Protein AF-A0A9E0LQ98-F1 (afdb_monomer_lite)

pLDDT: mean 75.53, std 15.07, range [23.45, 95.88]

Radius of gyration: 31.14 Å; chains: 1; bounding box: 100×85×80 Å

Structure (mmCIF, N/CA/C/O backbone):
data_AF-A0A9E0LQ98-F1
#
_entry.id   AF-A0A9E0LQ98-F1
#
loop_
_atom_site.group_PDB
_atom_site.id
_atom_site.type_symbol
_atom_site.label_atom_id
_atom_site.label_alt_id
_atom_site.label_comp_id
_atom_site.label_asym_id
_atom_site.label_entity_id
_atom_site.label_seq_id
_atom_site.pdbx_PDB_ins_code
_atom_site.Cartn_x
_atom_site.Cartn_y
_atom_site.Cartn_z
_atom_site.occupancy
_atom_site.B_iso_or_equiv
_atom_site.auth_seq_id
_atom_site.auth_comp_id
_atom_site.auth_asym_id
_atom_site.auth_atom_id
_atom_site.pdbx_PDB_model_num
ATOM 1 N N . MET A 1 1 ? -36.685 -12.899 -16.012 1.00 24.03 1 MET A N 1
ATOM 2 C CA . MET A 1 1 ? -37.282 -11.553 -15.857 1.00 24.03 1 MET A CA 1
ATOM 3 C C . MET A 1 1 ? -36.314 -10.680 -15.069 1.00 24.03 1 MET A C 1
ATOM 5 O O . MET A 1 1 ? -36.224 -10.787 -13.855 1.00 24.03 1 MET A O 1
ATOM 9 N N . LEU A 1 2 ? -35.511 -9.906 -15.798 1.00 27.64 2 LEU A N 1
ATOM 10 C CA . LEU A 1 2 ? -34.485 -8.997 -15.289 1.00 27.64 2 LEU A CA 1
ATOM 11 C C . LEU A 1 2 ? -35.149 -7.675 -14.888 1.00 27.64 2 LEU A C 1
ATOM 13 O O . LEU A 1 2 ? -35.384 -6.816 -15.737 1.00 27.64 2 LEU A O 1
ATOM 17 N N . VAL A 1 3 ? -35.481 -7.509 -13.608 1.00 24.38 3 VAL A N 1
ATOM 18 C CA . VAL A 1 3 ? -35.922 -6.206 -13.099 1.00 24.38 3 VAL A CA 1
ATOM 19 C C . VAL A 1 3 ? -34.689 -5.366 -12.789 1.00 24.38 3 VAL A C 1
ATOM 21 O O . VAL A 1 3 ? -33.977 -5.591 -11.812 1.00 24.38 3 VAL A O 1
ATOM 24 N N . LYS A 1 4 ? -34.471 -4.381 -13.668 1.00 27.95 4 LYS A N 1
ATOM 25 C CA . LYS A 1 4 ? -33.760 -3.127 -13.411 1.00 27.95 4 LYS A CA 1
ATOM 26 C C . LYS A 1 4 ? -34.051 -2.637 -11.990 1.00 27.95 4 LYS A C 1
ATOM 28 O O . LYS A 1 4 ? -35.134 -2.137 -11.722 1.00 27.95 4 LYS A O 1
ATOM 33 N N . ASN A 1 5 ? -33.060 -2.722 -11.118 1.00 23.45 5 ASN A N 1
ATOM 34 C CA . ASN A 1 5 ? -32.911 -1.827 -9.978 1.00 23.45 5 ASN A CA 1
ATOM 35 C C . ASN A 1 5 ? -31.415 -1.641 -9.737 1.00 23.45 5 ASN A C 1
ATOM 37 O O . ASN A 1 5 ? -30.839 -2.115 -8.763 1.00 23.45 5 ASN A O 1
ATOM 41 N N . SER A 1 6 ? -30.769 -0.945 -10.673 1.00 25.70 6 SER A N 1
ATOM 42 C CA . SER A 1 6 ? -29.449 -0.362 -10.468 1.00 25.70 6 SER A CA 1
ATOM 43 C C . SER A 1 6 ? -29.575 0.793 -9.471 1.00 25.70 6 SER A C 1
ATOM 45 O O . SER A 1 6 ? -29.497 1.966 -9.841 1.00 25.70 6 SER A O 1
ATOM 47 N N . LYS A 1 7 ? -29.796 0.479 -8.190 1.00 28.95 7 LYS A N 1
ATOM 48 C CA . LYS A 1 7 ? -29.374 1.386 -7.126 1.00 28.95 7 LYS A CA 1
ATOM 49 C C . LYS A 1 7 ? -27.855 1.395 -7.198 1.00 28.95 7 LYS A C 1
ATOM 51 O O . LYS A 1 7 ? -27.192 0.467 -6.751 1.00 28.95 7 LYS A O 1
ATOM 56 N N . ILE A 1 8 ? -27.323 2.418 -7.859 1.00 31.64 8 ILE A N 1
ATOM 57 C CA . ILE A 1 8 ? -25.911 2.772 -7.790 1.00 31.64 8 ILE A CA 1
ATOM 58 C C . ILE A 1 8 ? -25.586 2.808 -6.295 1.00 31.64 8 ILE A C 1
ATOM 60 O O . ILE A 1 8 ? -26.204 3.581 -5.561 1.00 31.64 8 ILE A O 1
ATOM 64 N N . TYR A 1 9 ? -24.674 1.950 -5.834 1.00 38.69 9 TYR A N 1
ATOM 65 C CA . TYR A 1 9 ? -24.120 2.018 -4.483 1.00 38.69 9 TYR A CA 1
ATOM 66 C C . TYR A 1 9 ? -23.271 3.293 -4.390 1.00 38.69 9 TYR A C 1
ATOM 68 O O . TYR A 1 9 ? -22.044 3.272 -4.412 1.00 38.69 9 TYR A O 1
ATOM 76 N N . THR A 1 10 ? -23.928 4.449 -4.372 1.00 32.50 10 THR A N 1
ATOM 77 C CA . THR A 1 10 ? -23.286 5.723 -4.098 1.00 32.50 10 THR A CA 1
ATOM 78 C C . THR A 1 10 ? -22.868 5.700 -2.638 1.00 32.50 10 THR A C 1
ATOM 80 O O . THR A 1 10 ? -23.706 5.457 -1.765 1.00 32.50 10 THR A O 1
ATOM 83 N N . MET A 1 11 ? -21.595 5.996 -2.356 1.00 39.56 11 MET A N 1
ATOM 84 C CA . MET A 1 11 ? -21.198 6.475 -1.030 1.00 39.56 11 MET A CA 1
ATOM 85 C C . MET A 1 11 ? -22.257 7.466 -0.537 1.00 39.56 11 MET A C 1
ATOM 87 O O . MET A 1 11 ? -22.672 8.341 -1.299 1.00 39.56 11 MET A O 1
ATOM 91 N N . ASN A 1 12 ? -22.685 7.332 0.724 1.00 56.12 12 ASN A N 1
ATOM 92 C CA . ASN A 1 12 ? -23.585 8.292 1.362 1.00 56.12 12 ASN A CA 1
ATOM 93 C C . ASN A 1 12 ? -23.108 9.715 1.012 1.00 56.12 12 ASN A C 1
ATOM 95 O O . ASN A 1 12 ? -21.929 10.020 1.210 1.00 56.12 12 ASN A O 1
ATOM 99 N N . LEU A 1 13 ? -23.990 10.559 0.462 1.00 48.88 13 LEU A N 1
ATOM 100 C CA . LEU A 1 13 ? -23.692 11.923 -0.001 1.00 48.88 13 LEU A CA 1
ATOM 101 C C . LEU A 1 13 ? -22.849 12.704 1.021 1.00 48.88 13 LEU A C 1
ATOM 103 O O . LEU A 1 13 ? -21.905 13.409 0.670 1.00 48.88 13 LEU A O 1
ATOM 107 N N . LEU A 1 14 ? -23.130 12.496 2.307 1.00 51.84 14 LEU A N 1
ATOM 108 C CA . LEU A 1 14 ? -22.392 13.081 3.425 1.00 51.84 14 LEU A CA 1
ATOM 109 C C . LEU A 1 14 ? -20.921 12.640 3.485 1.00 51.84 14 LEU A C 1
ATOM 111 O O . LEU A 1 14 ? -20.042 13.455 3.762 1.00 51.84 14 LEU A O 1
ATOM 115 N N . SER A 1 15 ? -20.628 11.373 3.192 1.00 57.41 15 SER A N 1
ATOM 116 C CA . SER A 1 15 ? -19.260 10.849 3.135 1.00 57.41 15 SER A CA 1
ATOM 117 C C . SER A 1 15 ? -18.485 11.408 1.943 1.00 57.41 15 SER A C 1
ATOM 119 O O . SER A 1 15 ? -17.291 11.673 2.067 1.00 57.41 15 SER A O 1
ATOM 121 N N . MET A 1 16 ? -19.151 11.621 0.808 1.00 56.41 16 MET A N 1
ATOM 122 C CA . MET A 1 16 ? -18.554 12.262 -0.366 1.00 56.41 16 MET A CA 1
ATOM 123 C C . MET A 1 16 ? -18.228 13.736 -0.087 1.00 56.41 16 MET A C 1
ATOM 125 O O . MET A 1 16 ? -17.101 14.169 -0.329 1.00 56.41 16 MET A O 1
ATOM 129 N N . ILE A 1 17 ? -19.154 14.482 0.528 1.00 61.00 17 ILE A N 1
ATOM 130 C CA . ILE A 1 17 ? -18.915 15.863 0.980 1.00 61.00 17 ILE A CA 1
ATOM 131 C C . ILE A 1 17 ? -17.759 15.913 1.992 1.00 61.00 17 ILE A C 1
ATOM 133 O O . ILE A 1 17 ? -16.899 16.790 1.909 1.00 61.00 17 ILE A O 1
ATOM 137 N N . ALA A 1 18 ? -17.689 14.967 2.932 1.00 61.81 18 ALA A N 1
ATOM 138 C CA . ALA A 1 18 ? -16.596 14.899 3.899 1.00 61.81 18 ALA A CA 1
ATOM 139 C C . ALA A 1 18 ? -15.237 14.631 3.228 1.00 61.81 18 ALA A C 1
ATOM 141 O O . ALA A 1 18 ? -14.257 15.295 3.570 1.00 61.81 18 ALA A O 1
ATOM 142 N N . SER A 1 19 ? -15.162 13.709 2.263 1.00 62.06 19 SER A N 1
ATOM 143 C CA . SER A 1 19 ? -13.940 13.453 1.484 1.00 62.06 19 SER A CA 1
ATOM 144 C C . SER A 1 19 ? -13.508 14.676 0.673 1.00 62.06 19 SER A C 1
ATOM 146 O O . SER A 1 19 ? -12.332 15.034 0.702 1.00 62.06 19 SER A O 1
ATOM 148 N N . LEU A 1 20 ? -14.452 15.381 0.043 1.00 65.94 20 LEU A N 1
ATOM 149 C CA . LEU A 1 20 ? -14.184 16.629 -0.680 1.00 65.94 20 LEU A CA 1
ATOM 150 C C . LEU A 1 20 ? -13.657 17.730 0.248 1.00 65.94 20 LEU A C 1
ATOM 152 O O . LEU A 1 20 ? -12.678 18.394 -0.080 1.00 65.94 20 LEU A O 1
ATOM 156 N N . ARG A 1 21 ? -14.242 17.900 1.441 1.00 67.75 21 ARG A N 1
ATOM 157 C CA . ARG A 1 21 ? -13.771 18.884 2.435 1.00 67.75 21 ARG A CA 1
ATOM 158 C C . ARG A 1 21 ? -12.381 18.555 2.980 1.00 67.75 21 ARG A C 1
ATOM 160 O O . ARG A 1 21 ? -11.584 19.466 3.210 1.00 67.75 21 ARG A O 1
ATOM 167 N N . LYS A 1 22 ? -12.081 17.271 3.195 1.00 70.44 22 LYS A N 1
ATOM 168 C CA . LYS A 1 22 ? -10.746 16.794 3.593 1.00 70.44 22 LYS A CA 1
ATOM 169 C C . LYS A 1 22 ? -9.710 17.079 2.512 1.00 70.44 22 LYS A C 1
ATOM 171 O O . LYS A 1 22 ? -8.665 17.654 2.801 1.00 70.44 22 LYS A O 1
ATOM 176 N N . PHE A 1 23 ? -10.032 16.721 1.272 1.00 66.50 23 PHE A N 1
ATOM 177 C CA . PHE A 1 23 ? -9.178 16.960 0.117 1.00 66.50 23 PHE A CA 1
ATOM 178 C C . PHE A 1 23 ? -8.956 18.456 -0.127 1.00 66.50 23 PHE A C 1
ATOM 180 O O . PHE A 1 23 ? -7.822 18.883 -0.307 1.00 66.50 23 PHE A O 1
ATOM 187 N N . GLY A 1 24 ? -10.006 19.276 -0.028 1.00 63.34 24 GLY A N 1
ATOM 188 C CA . GLY A 1 24 ? -9.904 20.731 -0.149 1.00 63.34 24 GLY A CA 1
ATOM 189 C C . GLY A 1 24 ? -8.923 21.341 0.856 1.00 63.34 24 GLY A C 1
ATOM 190 O O . GLY A 1 24 ? -8.080 22.142 0.472 1.00 63.34 24 GLY A O 1
ATOM 191 N N . ASN A 1 25 ? -8.950 20.909 2.123 1.00 68.75 25 ASN A N 1
ATOM 192 C CA . ASN A 1 25 ? -7.979 21.374 3.124 1.00 68.75 25 ASN A CA 1
ATOM 193 C C . ASN A 1 25 ? -6.544 20.895 2.847 1.00 68.75 25 ASN A C 1
ATOM 195 O O . ASN A 1 25 ? -5.599 21.634 3.122 1.00 68.75 25 ASN A O 1
ATOM 199 N N . PHE A 1 26 ? -6.368 19.701 2.272 1.00 67.94 26 PHE A N 1
ATOM 200 C CA . PHE A 1 26 ? -5.057 19.236 1.811 1.00 67.94 26 PHE A CA 1
ATOM 201 C C . PHE A 1 26 ? -4.523 20.110 0.663 1.00 67.94 26 PHE A C 1
ATOM 203 O O . PHE A 1 26 ? -3.387 20.579 0.723 1.00 67.94 26 PHE A O 1
ATOM 210 N N . VAL A 1 27 ? -5.355 20.392 -0.347 1.00 69.94 27 VAL A N 1
ATOM 211 C CA . VAL A 1 27 ? -4.991 21.225 -1.508 1.00 69.94 27 VAL A CA 1
ATOM 212 C C . VAL A 1 27 ? -4.698 22.669 -1.097 1.00 69.94 27 VAL A C 1
ATOM 214 O O . VAL A 1 27 ? -3.715 23.234 -1.567 1.00 69.94 27 VAL A O 1
ATOM 217 N N . ILE A 1 28 ? -5.482 23.250 -0.181 1.00 68.44 28 ILE A N 1
ATOM 218 C CA . ILE A 1 28 ? -5.223 24.590 0.378 1.00 68.44 28 ILE A CA 1
ATOM 219 C C . ILE A 1 28 ? -3.865 24.638 1.093 1.00 68.44 28 ILE A C 1
ATOM 221 O O . ILE A 1 28 ? -3.147 25.624 0.970 1.00 68.44 28 ILE A O 1
ATOM 225 N N . GLY A 1 29 ? -3.474 23.577 1.805 1.00 61.56 29 GLY A N 1
ATOM 226 C CA . GLY A 1 29 ? -2.143 23.504 2.420 1.00 61.56 29 GLY A CA 1
ATOM 227 C C . GLY A 1 29 ? -0.999 23.421 1.399 1.00 61.56 29 GLY A C 1
ATOM 228 O O . GLY A 1 29 ? 0.104 23.893 1.664 1.00 61.56 29 GLY A O 1
ATOM 229 N N . LEU A 1 30 ? -1.257 22.868 0.210 1.00 67.44 30 LEU A N 1
ATOM 230 C CA . LEU A 1 30 ? -0.277 22.771 -0.876 1.00 67.44 30 LEU A CA 1
ATOM 231 C C . LEU A 1 30 ? -0.197 24.047 -1.735 1.00 67.44 30 LEU A C 1
ATOM 233 O O . LEU A 1 30 ? 0.877 24.405 -2.227 1.00 67.44 30 LEU A O 1
ATOM 237 N N . PHE A 1 31 ? -1.322 24.752 -1.871 1.00 70.69 31 PHE A N 1
ATOM 238 C CA . PHE A 1 31 ? -1.453 26.051 -2.524 1.00 70.69 31 PHE A CA 1
ATOM 239 C C . PHE A 1 31 ? -2.143 27.045 -1.575 1.00 70.69 31 PHE A C 1
ATOM 241 O O . PHE A 1 31 ? -3.357 27.232 -1.665 1.00 70.69 31 PHE A O 1
ATOM 248 N N . PRO A 1 32 ? -1.393 27.743 -0.703 1.00 64.38 32 PRO A N 1
ATOM 249 C CA . PRO A 1 32 ? -1.969 28.698 0.252 1.00 64.38 32 PRO A CA 1
ATOM 250 C C . PRO A 1 32 ? -2.815 29.795 -0.416 1.00 64.38 32 PRO A C 1
ATOM 252 O O . PRO A 1 32 ? -3.800 30.263 0.150 1.00 64.38 32 PRO A O 1
ATOM 255 N N . VAL A 1 33 ? -2.476 30.140 -1.664 1.00 60.84 33 VAL A N 1
ATOM 256 C CA . VAL A 1 33 ? -3.202 31.097 -2.514 1.00 60.84 33 VAL A CA 1
ATOM 257 C C . VAL A 1 33 ? -4.631 30.632 -2.839 1.00 60.84 33 VAL A C 1
ATOM 259 O O . VAL A 1 33 ? -5.536 31.450 -2.956 1.00 60.84 33 VAL A O 1
ATOM 262 N N . LEU A 1 34 ? -4.887 29.322 -2.936 1.00 59.03 34 LEU A N 1
ATOM 263 C CA . LEU A 1 34 ? -6.259 28.820 -3.085 1.00 59.03 34 LEU A CA 1
ATOM 264 C C . LEU A 1 34 ? -7.093 29.091 -1.828 1.00 59.03 34 LEU A C 1
ATOM 266 O O . LEU A 1 34 ? -8.289 29.341 -1.939 1.00 59.03 34 LEU A O 1
ATOM 270 N N . GLY A 1 35 ? -6.465 29.062 -0.649 1.00 57.66 35 GLY A N 1
ATOM 271 C CA . GLY A 1 35 ? -7.107 29.431 0.611 1.00 57.66 35 GLY A CA 1
ATOM 272 C C . GLY A 1 35 ? -7.539 30.893 0.615 1.00 57.66 35 GLY A C 1
ATOM 273 O O . GLY A 1 35 ? -8.691 31.175 0.913 1.00 57.66 35 GLY A O 1
ATOM 274 N N . THR A 1 36 ? -6.665 31.808 0.187 1.00 60.19 36 THR A N 1
ATOM 275 C CA . THR A 1 36 ? -6.998 33.240 0.113 1.00 60.19 36 THR A CA 1
ATOM 276 C C . THR A 1 36 ? -8.053 33.549 -0.950 1.00 60.19 36 THR A C 1
ATOM 278 O O . THR A 1 36 ? -8.929 34.373 -0.701 1.00 60.19 36 THR A O 1
ATOM 281 N N . ILE A 1 37 ? -8.034 32.867 -2.102 1.00 60.81 37 ILE A N 1
ATOM 282 C CA . ILE A 1 37 ? -9.078 32.993 -3.136 1.00 60.81 37 ILE A CA 1
ATOM 283 C C . ILE A 1 37 ? -10.418 32.449 -2.633 1.00 60.81 37 ILE A C 1
ATOM 285 O O . ILE A 1 37 ? -11.453 33.076 -2.850 1.00 60.81 37 ILE A O 1
ATOM 289 N N . LEU A 1 38 ? -10.418 31.303 -1.947 1.00 54.47 38 LEU A N 1
ATOM 290 C CA . LEU A 1 38 ? -11.627 30.725 -1.364 1.00 54.47 38 LEU A CA 1
ATOM 291 C C . LEU A 1 38 ? -12.184 31.622 -0.254 1.00 54.47 38 LEU A C 1
ATOM 293 O O . LEU A 1 38 ? -13.385 31.862 -0.225 1.00 54.47 38 LEU A O 1
ATOM 297 N N . ASP A 1 39 ? -11.328 32.164 0.611 1.00 57.22 39 ASP A N 1
ATOM 298 C CA . ASP A 1 39 ? -11.718 33.117 1.651 1.00 57.22 39 ASP A CA 1
ATOM 299 C C . ASP A 1 39 ? -12.250 34.422 1.042 1.00 57.22 39 ASP A C 1
ATOM 30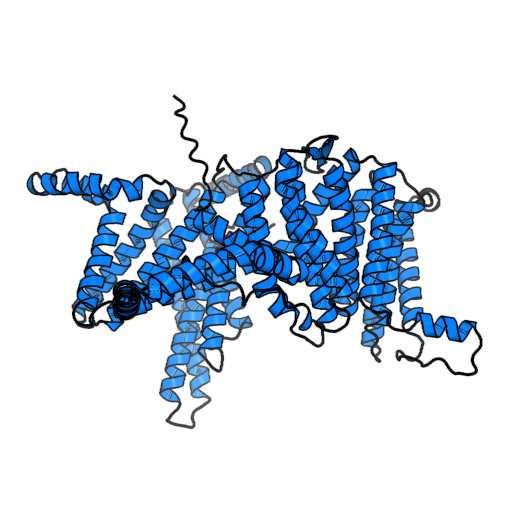1 O O . ASP A 1 39 ? -13.191 35.001 1.578 1.00 57.22 39 ASP A O 1
ATOM 305 N N . TRP A 1 40 ? -11.722 34.856 -0.107 1.00 60.81 40 TRP A N 1
ATOM 306 C CA . TRP A 1 40 ? -12.215 36.010 -0.865 1.00 60.81 40 TRP A CA 1
ATOM 307 C C . TRP A 1 40 ? -13.564 35.739 -1.558 1.00 60.81 40 TRP A C 1
ATOM 309 O O . TRP A 1 40 ? -14.467 36.568 -1.468 1.00 60.81 40 TRP A O 1
ATOM 319 N N . LEU A 1 41 ? -13.752 34.564 -2.172 1.00 51.31 41 LEU A N 1
ATOM 320 C CA . LEU A 1 41 ? -15.018 34.123 -2.786 1.00 51.31 41 LEU A CA 1
ATOM 321 C C . LEU A 1 41 ? -16.113 33.853 -1.748 1.00 51.31 41 LEU A C 1
ATOM 323 O O . LEU A 1 41 ? -17.287 34.136 -1.983 1.00 51.31 41 LEU A O 1
ATOM 327 N N . LEU A 1 42 ? -15.738 33.310 -0.591 1.00 50.75 42 LEU A N 1
ATOM 328 C CA . LEU A 1 42 ? -16.640 33.086 0.533 1.00 50.75 42 LEU A CA 1
ATOM 329 C C . LEU A 1 42 ? -16.831 34.350 1.368 1.00 50.75 42 LEU A C 1
ATOM 331 O O . LEU A 1 42 ? -17.817 34.417 2.093 1.00 50.75 42 LEU A O 1
ATOM 335 N N . ALA A 1 43 ? -15.973 35.371 1.266 1.00 49.62 43 ALA A N 1
ATOM 336 C CA . ALA A 1 43 ? -16.128 36.638 1.982 1.00 49.62 43 ALA A CA 1
ATOM 337 C C . ALA A 1 43 ? -17.528 37.259 1.832 1.00 49.62 43 ALA A C 1
ATOM 339 O O . ALA A 1 43 ? -18.081 37.643 2.862 1.00 49.62 43 ALA A O 1
ATOM 340 N N . PRO A 1 44 ? -18.154 37.348 0.640 1.00 53.06 44 PRO A N 1
ATOM 341 C CA . PRO A 1 44 ? -19.527 37.838 0.516 1.00 53.06 44 PRO A CA 1
ATOM 342 C C . PRO A 1 44 ? -20.554 36.934 1.213 1.00 53.06 44 PRO A C 1
ATOM 344 O O . PRO A 1 44 ? -21.454 37.453 1.865 1.00 53.06 44 PRO A O 1
ATOM 347 N N . PHE A 1 45 ? -20.395 35.607 1.180 1.00 47.00 45 PHE A N 1
ATOM 348 C CA . PHE A 1 45 ? -21.284 34.667 1.879 1.00 47.00 45 PHE A CA 1
ATOM 349 C C . PHE A 1 45 ? -21.077 34.654 3.394 1.00 47.00 45 PHE A C 1
ATOM 351 O O . PHE A 1 45 ? -22.036 34.520 4.141 1.00 47.00 45 PHE A O 1
ATOM 358 N N . ILE A 1 46 ? -19.847 34.835 3.868 1.00 54.97 46 ILE A N 1
ATOM 359 C CA . ILE A 1 46 ? -19.509 34.976 5.285 1.00 54.97 46 ILE A CA 1
ATOM 360 C C . ILE A 1 46 ? -19.985 36.338 5.787 1.00 54.97 46 ILE A C 1
ATOM 362 O O . ILE A 1 46 ? -20.476 36.422 6.905 1.00 54.97 46 ILE A O 1
ATOM 366 N N . ARG A 1 47 ? -19.902 37.403 4.980 1.00 58.31 47 ARG A N 1
ATOM 367 C CA . ARG A 1 47 ? -20.481 38.718 5.302 1.00 58.31 47 ARG A CA 1
ATOM 368 C C . ARG A 1 47 ? -22.005 38.673 5.300 1.00 58.31 47 ARG A C 1
ATOM 370 O O . ARG A 1 47 ? -22.594 39.217 6.221 1.00 58.31 47 ARG A O 1
ATOM 377 N N . ALA A 1 48 ? -22.637 37.986 4.349 1.00 50.50 48 ALA A N 1
ATOM 378 C CA . ALA A 1 48 ? -24.083 37.767 4.327 1.00 50.50 48 ALA A CA 1
ATOM 379 C C . ALA A 1 48 ? -24.534 36.861 5.482 1.00 50.50 48 ALA A C 1
ATOM 381 O O . ALA A 1 48 ? -25.505 37.167 6.157 1.00 50.50 48 ALA A O 1
ATOM 382 N N . GLY A 1 49 ? -23.787 35.798 5.774 1.00 44.72 49 GLY A N 1
ATOM 383 C CA . GLY A 1 49 ? -24.003 34.894 6.899 1.00 44.72 49 GLY A CA 1
ATOM 384 C C . GLY A 1 49 ? -23.811 35.592 8.239 1.00 44.72 49 GLY A C 1
ATOM 385 O O . GLY A 1 49 ? -24.641 35.417 9.115 1.00 44.72 49 GLY A O 1
ATOM 386 N N . ARG A 1 50 ? -22.800 36.460 8.382 1.00 53.34 50 ARG A N 1
ATOM 387 C CA . ARG A 1 50 ? -22.633 37.344 9.545 1.00 53.34 50 ARG A CA 1
ATOM 388 C C . ARG A 1 50 ? -23.712 38.413 9.601 1.00 53.34 50 ARG A C 1
ATOM 390 O O . ARG A 1 50 ? -24.176 38.692 10.686 1.00 53.34 50 ARG A O 1
ATOM 397 N N . ALA A 1 51 ? -24.159 38.979 8.484 1.00 52.19 51 ALA A N 1
ATOM 398 C CA . ALA A 1 51 ? -25.268 39.932 8.464 1.00 52.19 51 ALA A CA 1
ATOM 399 C C . ALA A 1 51 ? -26.591 39.262 8.864 1.00 52.19 51 ALA A C 1
ATOM 401 O O . ALA A 1 51 ? -27.360 39.845 9.619 1.00 52.19 51 ALA A O 1
ATOM 402 N N . ILE A 1 52 ? -26.822 38.018 8.433 1.00 50.72 52 ILE A N 1
ATOM 403 C CA . ILE A 1 52 ? -27.937 37.164 8.857 1.00 50.72 52 ILE A CA 1
ATOM 404 C C . ILE A 1 52 ? -27.762 36.746 10.316 1.00 50.72 52 ILE A C 1
ATOM 406 O O . ILE A 1 52 ? -28.738 36.757 11.043 1.00 50.72 52 ILE A O 1
ATOM 410 N N . GLN A 1 53 ? -26.549 36.439 10.775 1.00 47.22 53 GLN A N 1
ATOM 411 C CA . GLN A 1 53 ? -26.246 36.092 12.165 1.00 47.22 53 GLN A CA 1
ATOM 412 C C . GLN A 1 53 ? -26.366 37.306 13.090 1.00 47.22 53 GLN A C 1
ATOM 414 O O . GLN A 1 53 ? -26.789 37.146 14.222 1.00 47.22 53 GLN A O 1
ATOM 419 N N . VAL A 1 54 ? -26.083 38.514 12.597 1.00 53.38 54 VAL A N 1
ATOM 420 C CA . VAL A 1 54 ? -26.304 39.799 13.275 1.00 53.38 54 VAL A CA 1
ATOM 421 C C . VAL A 1 54 ? -27.806 40.127 13.313 1.00 53.38 54 VAL A C 1
ATOM 423 O O . VAL A 1 54 ? -28.321 40.531 14.355 1.00 53.38 54 VAL A O 1
ATOM 426 N N . LYS A 1 55 ? -28.545 39.845 12.226 1.00 49.78 55 LYS A N 1
ATOM 427 C CA . LYS A 1 55 ? -30.024 39.875 12.182 1.00 49.78 55 LYS A CA 1
ATOM 428 C C . LYS A 1 55 ? -30.688 38.760 13.008 1.00 49.78 55 LYS A C 1
ATOM 430 O O . LYS A 1 55 ? -31.821 38.910 13.445 1.00 49.78 55 LYS A O 1
ATOM 435 N N . ALA A 1 56 ? -30.009 37.636 13.218 1.00 43.38 56 ALA A N 1
ATOM 436 C CA . ALA A 1 56 ? -30.467 36.520 14.041 1.00 43.38 56 ALA A CA 1
ATOM 437 C C . ALA A 1 56 ? -30.081 36.723 15.511 1.00 43.38 56 ALA A C 1
ATOM 439 O O . ALA A 1 56 ? -30.820 36.305 16.393 1.00 43.38 56 ALA A O 1
ATOM 440 N N . SER A 1 57 ? -28.987 37.435 15.797 1.00 42.44 57 SER A N 1
ATOM 441 C CA . SER A 1 57 ? -28.629 37.874 17.147 1.00 42.44 57 SER A CA 1
ATOM 442 C C . SER A 1 57 ? -29.505 39.027 17.628 1.00 42.44 57 SER A C 1
ATOM 444 O O . SER A 1 57 ? -29.748 39.127 18.827 1.00 42.44 57 SER A O 1
ATOM 446 N N . SER A 1 58 ? -30.053 39.852 16.723 1.00 48.16 58 SER A N 1
ATOM 447 C CA . SER A 1 58 ? -31.153 40.763 17.073 1.00 48.16 58 SER A CA 1
ATOM 448 C C . SER A 1 58 ? -32.479 40.017 17.296 1.00 48.16 58 SER A C 1
ATOM 450 O O . SER A 1 58 ? -33.335 40.496 18.036 1.00 48.16 58 SER A O 1
ATOM 452 N N . ALA A 1 59 ? -32.620 38.790 16.779 1.00 47.69 59 ALA A N 1
ATOM 453 C CA . ALA A 1 59 ? -33.635 37.821 17.191 1.00 47.69 59 ALA A CA 1
ATOM 454 C C . ALA A 1 59 ? -33.135 36.963 18.374 1.00 47.69 59 ALA A C 1
ATOM 456 O O . ALA A 1 59 ? -33.071 35.734 18.301 1.00 47.69 59 ALA A O 1
ATOM 457 N N . ALA A 1 60 ? -32.814 37.607 19.502 1.00 49.72 60 ALA A N 1
ATOM 458 C CA . ALA A 1 60 ? -32.270 36.984 20.719 1.00 49.72 60 ALA A CA 1
ATOM 459 C C . ALA A 1 60 ? -33.047 35.742 21.225 1.00 49.72 60 ALA A C 1
ATOM 461 O O . ALA A 1 60 ? -32.484 34.882 21.903 1.00 49.72 60 ALA A O 1
ATOM 462 N N . LYS A 1 61 ? -34.328 35.594 20.851 1.00 49.47 61 LYS A N 1
ATOM 463 C CA . LYS A 1 61 ? -35.140 34.396 21.126 1.00 49.47 61 LYS A CA 1
ATOM 464 C C . LYS A 1 61 ? -34.633 33.131 20.424 1.00 49.47 61 LYS A C 1
ATOM 466 O O . LYS A 1 61 ? -34.660 32.076 21.046 1.00 49.47 61 LYS A O 1
ATOM 471 N N . VAL A 1 62 ? -34.161 33.215 19.179 1.00 49.53 62 VAL A N 1
ATOM 472 C CA . VAL A 1 62 ? -33.725 32.040 18.400 1.00 49.53 62 VAL A CA 1
ATOM 473 C C . VAL A 1 62 ? -32.321 31.611 18.822 1.00 49.53 62 VAL A C 1
ATOM 475 O O . VAL A 1 62 ? -32.094 30.429 19.057 1.00 49.53 62 VAL A O 1
ATOM 478 N N . GLN A 1 63 ? -31.405 32.562 19.032 1.00 44.91 63 GLN A N 1
ATOM 479 C CA . GLN A 1 63 ? -30.063 32.274 19.552 1.00 44.91 63 GLN A CA 1
ATOM 480 C C . GLN A 1 63 ? -30.128 31.708 20.983 1.00 44.91 63 GLN A C 1
ATOM 482 O O . GLN A 1 63 ? -29.526 30.677 21.260 1.00 44.91 63 GLN A O 1
ATOM 487 N N . GLY A 1 64 ? -30.951 32.297 21.863 1.00 50.12 64 GLY A N 1
ATOM 488 C CA . GLY A 1 64 ? -31.169 31.789 23.221 1.00 50.12 64 GLY A CA 1
ATOM 489 C C . GLY A 1 64 ? -31.872 30.428 23.266 1.00 50.12 64 GLY A C 1
ATOM 490 O O . GLY A 1 64 ? -31.621 29.642 24.177 1.00 50.12 64 GLY A O 1
ATOM 491 N N . GLN A 1 65 ? -32.722 30.108 22.284 1.00 53.00 65 GLN A N 1
ATOM 492 C CA . GLN A 1 65 ? -33.292 28.766 22.127 1.00 53.00 65 GLN A CA 1
ATOM 493 C C . GLN A 1 65 ? -32.270 27.761 21.589 1.00 53.00 65 GLN A C 1
ATOM 495 O O . GLN A 1 65 ? -32.247 26.637 22.076 1.00 53.00 65 GLN A O 1
ATOM 500 N N . ILE A 1 66 ? -31.398 28.150 20.654 1.00 52.25 66 ILE A N 1
ATOM 501 C CA . ILE A 1 66 ? -30.311 27.301 20.145 1.00 52.25 66 ILE A CA 1
ATOM 502 C C . ILE A 1 66 ? -29.270 27.038 21.238 1.00 52.25 66 ILE A C 1
ATOM 504 O O . ILE A 1 66 ? -28.851 25.895 21.395 1.00 52.25 66 ILE A O 1
ATOM 508 N N . ASP A 1 67 ? -28.905 28.038 22.039 1.00 53.31 67 ASP A N 1
ATOM 509 C CA . ASP A 1 67 ? -27.969 27.877 23.155 1.00 53.31 67 ASP A CA 1
ATOM 510 C C . ASP A 1 67 ? -28.581 27.026 24.275 1.00 53.31 67 ASP A C 1
ATOM 512 O O . ASP A 1 67 ? -27.927 26.109 24.770 1.00 53.31 67 ASP A O 1
ATOM 516 N N . LYS A 1 68 ? -29.866 27.220 24.611 1.00 56.16 68 LYS A N 1
ATOM 517 C CA . LYS A 1 68 ? -30.598 26.321 25.527 1.00 56.16 68 LYS A CA 1
ATOM 518 C C . LYS A 1 68 ? -30.705 24.899 24.974 1.00 56.16 68 LYS A C 1
ATOM 520 O O . LYS A 1 68 ? -30.563 23.941 25.729 1.00 56.16 68 LYS A O 1
ATOM 525 N N . PHE A 1 69 ? -30.904 24.748 23.666 1.00 55.88 69 PHE A N 1
ATOM 526 C CA . PHE A 1 69 ? -30.955 23.450 22.998 1.00 55.88 69 PHE A CA 1
ATOM 527 C C . PHE A 1 69 ? -29.581 22.765 22.983 1.00 55.88 69 PHE A C 1
ATOM 529 O O . PHE A 1 69 ? -29.499 21.575 23.252 1.00 55.88 69 PHE A O 1
ATOM 536 N N . GLN A 1 70 ? -28.487 23.499 22.763 1.00 55.31 70 GLN A N 1
ATOM 537 C CA . GLN A 1 70 ? -27.114 22.982 22.854 1.00 55.31 70 GLN A CA 1
ATOM 538 C C . GLN A 1 70 ? -26.686 22.664 24.297 1.00 55.31 70 GLN A C 1
ATOM 540 O O . GLN A 1 70 ? -25.833 21.798 24.507 1.00 55.31 70 GLN A O 1
ATOM 545 N N . GLN A 1 71 ? -27.279 23.334 25.289 1.00 56.72 71 GLN A N 1
ATOM 546 C CA . GLN A 1 71 ? -27.048 23.100 26.718 1.00 56.72 71 GLN A CA 1
ATOM 547 C C . GLN A 1 71 ? -27.860 21.933 27.301 1.00 56.72 71 GLN A C 1
ATOM 549 O O . GLN A 1 71 ? -27.530 21.476 28.397 1.00 56.72 71 GLN A O 1
ATOM 554 N N . LEU A 1 72 ? -28.869 21.408 26.589 1.00 61.53 72 LEU A N 1
ATOM 555 C CA . LEU A 1 72 ? -29.577 20.192 27.003 1.00 61.53 72 LEU A CA 1
ATOM 556 C C . LEU A 1 72 ? -28.564 19.046 27.192 1.00 61.53 72 LEU A C 1
ATOM 558 O O . LEU A 1 72 ? -27.762 18.796 26.288 1.00 61.53 72 LEU A O 1
ATOM 562 N N . PRO A 1 73 ? -28.602 18.303 28.316 1.00 57.94 73 PRO A N 1
ATOM 563 C CA . PRO A 1 73 ? -27.627 17.250 28.613 1.00 57.94 73 PRO A CA 1
ATOM 564 C C . PRO A 1 73 ? -27.575 16.180 27.514 1.00 57.94 73 PRO A C 1
ATOM 566 O O . PRO A 1 73 ? -26.492 15.740 27.141 1.00 57.94 73 PRO A O 1
ATOM 569 N N . VAL A 1 74 ? -28.722 15.863 26.903 1.00 58.50 74 VAL A N 1
ATOM 570 C CA . VAL A 1 74 ? -28.838 14.954 25.751 1.00 58.50 74 VAL A CA 1
ATOM 571 C C . VAL A 1 74 ? -28.093 15.490 24.525 1.00 58.50 74 VAL A C 1
ATOM 573 O O . VAL A 1 74 ? -27.344 14.756 23.884 1.00 58.50 74 VAL A O 1
ATOM 576 N N . VAL A 1 75 ? -28.248 16.777 24.203 1.00 57.25 75 VAL A N 1
ATOM 577 C CA . VAL A 1 75 ? -27.605 17.401 23.037 1.00 57.25 75 VAL A CA 1
ATOM 578 C C . VAL A 1 75 ? -26.112 17.573 23.286 1.00 57.25 75 VAL A C 1
ATOM 580 O O . VAL A 1 75 ? -25.311 17.244 22.414 1.00 57.25 75 VAL A O 1
ATOM 583 N N . LYS A 1 76 ? -25.701 17.979 24.489 1.00 62.06 76 LYS A N 1
ATOM 584 C CA . LYS A 1 76 ? -24.291 18.072 24.889 1.00 62.06 76 LYS A CA 1
ATOM 585 C C . LYS A 1 76 ? -23.594 16.705 24.878 1.00 62.06 76 LYS A C 1
ATOM 587 O O . LYS A 1 76 ? -22.462 16.619 24.404 1.00 62.06 76 LYS A O 1
ATOM 592 N N . ALA A 1 77 ? -24.273 15.640 25.310 1.00 57.19 77 ALA A N 1
ATOM 593 C CA . ALA A 1 77 ? -23.774 14.262 25.268 1.00 57.19 77 ALA A CA 1
ATOM 594 C C . ALA A 1 77 ? -23.757 13.669 23.846 1.00 57.19 77 ALA A C 1
ATOM 596 O O . ALA A 1 77 ? -22.844 12.916 23.499 1.00 57.19 77 ALA A O 1
ATOM 597 N N . ALA A 1 78 ? -24.715 14.040 22.988 1.00 57.41 78 ALA A N 1
ATOM 598 C CA . ALA A 1 78 ? -24.772 13.625 21.583 1.00 57.41 78 ALA A CA 1
ATOM 599 C C . ALA A 1 78 ? -23.830 14.434 20.672 1.00 57.41 78 ALA A C 1
ATOM 601 O O . ALA A 1 78 ? -23.385 13.933 19.638 1.00 57.41 78 ALA A O 1
ATOM 602 N N . THR A 1 79 ? -23.471 15.663 21.053 1.00 59.78 79 THR A N 1
ATOM 603 C CA . THR A 1 79 ? -22.622 16.574 20.263 1.00 59.78 79 THR A CA 1
ATOM 604 C C . THR A 1 79 ? -21.267 15.960 19.880 1.00 59.78 79 THR A C 1
ATOM 606 O O . THR A 1 79 ? -20.884 16.087 18.716 1.00 59.78 79 THR A O 1
ATOM 609 N N . PRO A 1 80 ? -20.530 15.258 20.767 1.00 57.59 80 PRO A N 1
ATOM 610 C CA . PRO A 1 80 ? -19.318 14.535 20.391 1.00 57.59 80 PRO A CA 1
ATOM 611 C C . PRO A 1 80 ? -19.548 13.499 19.287 1.00 57.59 80 PRO A C 1
ATOM 613 O O . PRO A 1 80 ? -18.742 13.426 18.361 1.00 57.59 80 PRO A O 1
ATOM 616 N N . ALA A 1 81 ? -20.642 12.733 19.343 1.00 52.72 81 ALA A N 1
ATOM 617 C CA . ALA A 1 81 ? -20.993 11.762 18.308 1.00 52.72 81 ALA A CA 1
ATOM 618 C C . ALA A 1 81 ? -21.372 12.469 16.994 1.00 52.72 81 ALA A C 1
ATOM 620 O O . ALA A 1 81 ? -20.837 12.139 15.936 1.00 52.72 81 ALA A O 1
ATOM 621 N N . ILE A 1 82 ? -22.191 13.521 17.056 1.00 53.59 82 ILE A N 1
ATOM 622 C CA . ILE A 1 82 ? -22.597 14.309 15.883 1.00 53.59 82 ILE A CA 1
ATOM 623 C C . ILE A 1 82 ? -21.381 14.972 15.210 1.00 53.59 82 ILE A C 1
ATOM 625 O O . ILE A 1 82 ? -21.205 14.863 13.995 1.00 53.59 82 ILE A O 1
ATOM 629 N N . ARG A 1 83 ? -20.469 15.582 15.977 1.00 57.66 83 ARG A N 1
ATOM 630 C CA . ARG A 1 83 ? -19.216 16.157 15.449 1.00 57.66 83 ARG A CA 1
ATOM 631 C C . ARG A 1 83 ? -18.281 15.094 14.869 1.00 57.66 83 ARG A C 1
ATOM 633 O O . ARG A 1 83 ? -17.583 15.351 13.894 1.00 57.66 83 ARG A O 1
ATOM 640 N N . ARG A 1 84 ? -18.252 13.890 15.447 1.00 55.25 84 ARG A N 1
ATOM 641 C CA . ARG A 1 84 ? -17.401 12.784 14.978 1.00 55.25 84 ARG A CA 1
ATOM 642 C C . ARG A 1 84 ? -17.867 12.223 13.632 1.00 55.25 84 ARG A C 1
ATOM 644 O O . ARG A 1 84 ? -17.013 11.906 12.806 1.00 55.25 84 ARG A O 1
ATOM 651 N N . PHE A 1 85 ? -19.178 12.080 13.437 1.00 48.97 85 PHE A N 1
ATOM 652 C CA . PHE A 1 85 ? -19.758 11.409 12.269 1.00 48.97 85 PHE A CA 1
ATOM 653 C C . PHE A 1 85 ? -20.233 12.361 11.167 1.00 48.97 85 PHE A C 1
ATOM 655 O O . PHE A 1 85 ? -20.191 11.976 10.002 1.00 48.97 85 PHE A O 1
ATOM 662 N N . TYR A 1 86 ? -20.630 13.592 11.504 1.00 44.91 86 TYR A N 1
ATOM 663 C CA . TYR A 1 86 ? -21.288 14.498 10.556 1.00 44.91 86 TYR A CA 1
ATOM 664 C C . TYR A 1 86 ? -20.546 15.824 10.358 1.00 44.91 86 TYR A C 1
ATOM 666 O O . TYR A 1 86 ? -20.414 16.282 9.225 1.00 44.91 86 TYR A O 1
ATOM 674 N N . TRP A 1 87 ? -20.038 16.447 11.426 1.00 47.16 87 TRP A N 1
ATOM 675 C CA . TRP A 1 87 ? -19.445 17.793 11.379 1.00 47.16 87 TRP A CA 1
ATOM 676 C C . TRP A 1 87 ? -18.088 17.843 12.100 1.00 47.16 87 TRP A C 1
ATOM 678 O O . TRP A 1 87 ? -17.981 18.343 13.222 1.00 47.16 87 TRP A O 1
ATOM 688 N N . LYS A 1 88 ? -17.034 17.324 11.455 1.00 52.34 88 LYS A N 1
ATOM 689 C CA . LYS A 1 88 ? -15.648 17.534 11.904 1.00 52.34 88 LYS A CA 1
ATOM 690 C C . LYS A 1 88 ? -15.071 18.751 11.181 1.00 52.34 88 LYS A C 1
ATOM 692 O O . LYS A 1 88 ? -15.158 18.839 9.957 1.00 52.34 88 LYS A O 1
ATOM 697 N N . ASP A 1 89 ? -14.485 19.678 11.933 1.00 51.84 89 ASP A N 1
ATOM 698 C CA . ASP A 1 89 ? -13.632 20.705 11.344 1.00 51.84 89 ASP A CA 1
ATOM 699 C C . ASP A 1 89 ? -12.296 20.064 10.935 1.00 51.84 89 ASP A C 1
ATOM 701 O O . ASP A 1 89 ? -11.629 19.420 11.749 1.00 51.84 89 ASP A O 1
ATOM 705 N N . TYR A 1 90 ? -11.949 20.182 9.654 1.00 53.88 90 TYR A N 1
ATOM 706 C CA . TYR A 1 90 ? -10.718 19.639 9.074 1.00 53.88 90 TYR A CA 1
ATOM 707 C C . TYR A 1 90 ? -9.612 20.700 8.984 1.00 53.88 90 TYR A C 1
ATOM 709 O O . TYR A 1 90 ? -8.547 20.410 8.449 1.00 53.88 90 TYR A O 1
ATOM 717 N N . ALA A 1 91 ? -9.823 21.908 9.525 1.00 53.50 91 ALA A N 1
ATOM 718 C CA . ALA A 1 91 ? -8.808 22.961 9.552 1.00 53.50 91 ALA A CA 1
ATOM 719 C C . ALA A 1 91 ? -7.519 22.538 10.286 1.00 53.50 91 ALA A C 1
ATOM 721 O O . ALA A 1 91 ? -6.430 22.938 9.886 1.00 53.50 91 ALA A O 1
ATOM 722 N N . GLN A 1 92 ? -7.632 21.689 11.317 1.00 56.25 92 GLN A N 1
ATOM 723 C CA . GLN A 1 92 ? -6.484 21.106 12.031 1.00 56.25 92 GLN A CA 1
ATOM 724 C C . GLN A 1 92 ? -5.740 20.035 11.217 1.00 56.25 92 GLN A C 1
ATOM 726 O O . GLN A 1 92 ? -4.575 19.772 11.489 1.00 56.25 92 GLN A O 1
ATOM 731 N N . ASP A 1 93 ? -6.398 19.454 10.209 1.00 55.78 93 ASP A N 1
ATOM 732 C CA . ASP A 1 93 ? -5.860 18.410 9.331 1.00 55.78 93 ASP A CA 1
ATOM 733 C C . ASP A 1 93 ? -5.299 19.028 8.019 1.00 55.78 93 ASP A C 1
ATOM 735 O O . ASP A 1 93 ? -5.189 18.340 7.002 1.00 55.78 93 ASP A O 1
ATOM 739 N N . ARG A 1 94 ? -5.007 20.344 8.001 1.00 61.41 94 ARG A N 1
ATOM 740 C CA . ARG A 1 94 ? -4.374 21.036 6.863 1.00 61.41 94 ARG A CA 1
ATOM 741 C C . ARG A 1 94 ? -2.908 20.622 6.732 1.00 61.41 94 ARG A C 1
ATOM 743 O O . ARG A 1 94 ? -2.191 20.520 7.726 1.00 61.41 94 ARG A O 1
ATOM 750 N N . LEU A 1 95 ? -2.440 20.478 5.491 1.00 63.56 95 LEU A N 1
ATOM 751 C CA . LEU A 1 95 ? -1.031 20.215 5.207 1.00 63.56 95 LEU A CA 1
ATOM 752 C C . LEU A 1 95 ? -0.183 21.434 5.601 1.00 63.56 95 LEU A C 1
ATOM 754 O O . LEU A 1 95 ? -0.172 22.440 4.898 1.00 63.56 95 LEU A O 1
ATOM 758 N N . VAL A 1 96 ? 0.538 21.336 6.721 1.00 66.50 96 VAL A N 1
ATOM 759 C CA . VAL A 1 96 ? 1.477 22.373 7.175 1.00 66.50 96 VAL A CA 1
ATOM 760 C C . VAL A 1 96 ? 2.883 22.027 6.690 1.00 66.50 96 VAL A C 1
ATOM 762 O O . VAL A 1 96 ? 3.630 21.306 7.352 1.00 66.50 96 VAL A O 1
ATOM 765 N N . LEU A 1 97 ? 3.244 22.548 5.517 1.00 64.94 97 LEU A N 1
ATOM 766 C CA . LEU A 1 97 ? 4.559 22.332 4.898 1.00 64.94 97 LEU A CA 1
ATOM 767 C C . LEU A 1 97 ? 5.720 22.932 5.716 1.00 64.94 97 LEU A C 1
ATOM 769 O O . LEU A 1 97 ? 6.849 22.461 5.610 1.00 64.94 97 LEU A O 1
ATOM 773 N N . GLU A 1 98 ? 5.440 23.920 6.569 1.00 63.53 98 GLU A N 1
ATOM 774 C CA . GLU A 1 98 ? 6.422 24.623 7.413 1.00 63.53 98 GLU A CA 1
ATOM 775 C C . GLU A 1 98 ? 7.021 23.750 8.527 1.00 63.53 98 GLU A C 1
ATOM 777 O O . GLU A 1 98 ? 8.089 24.055 9.048 1.00 63.53 98 GLU A O 1
ATOM 782 N N . ARG A 1 99 ? 6.366 22.636 8.884 1.00 67.38 99 ARG A N 1
ATOM 783 C CA . ARG A 1 99 ? 6.846 21.695 9.915 1.00 67.38 99 ARG A CA 1
ATOM 784 C C . ARG A 1 99 ? 7.798 20.625 9.370 1.00 67.38 99 ARG A C 1
ATOM 786 O O . ARG A 1 99 ? 8.237 19.758 10.124 1.00 67.38 99 ARG A O 1
ATOM 793 N N . LEU A 1 100 ? 8.08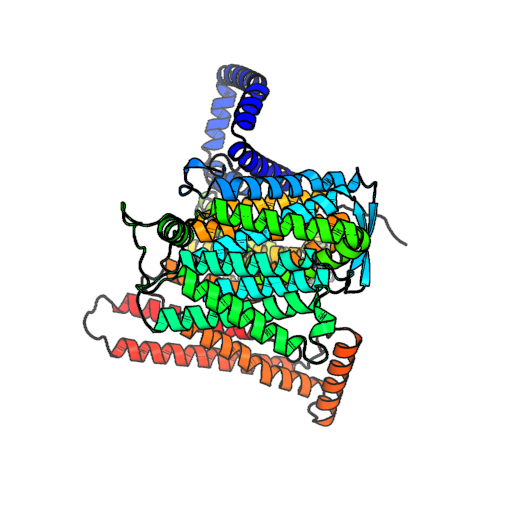7 20.639 8.067 1.00 71.44 100 LEU A N 1
ATOM 794 C CA . LEU A 1 100 ? 8.918 19.626 7.420 1.00 71.44 100 LEU A CA 1
ATOM 795 C C . LEU A 1 100 ? 10.421 19.922 7.597 1.00 71.44 100 LEU A C 1
ATOM 797 O O . LEU A 1 100 ? 10.829 21.082 7.539 1.00 71.44 100 LEU A O 1
ATOM 801 N N . PRO A 1 101 ? 11.275 18.889 7.740 1.00 69.94 101 PRO A N 1
ATOM 802 C CA . PRO A 1 101 ? 12.724 19.065 7.778 1.00 69.94 101 PRO A CA 1
ATOM 803 C C . PRO A 1 101 ? 13.253 19.759 6.513 1.00 69.94 101 PRO A C 1
ATOM 805 O O . PRO A 1 101 ? 12.779 19.485 5.403 1.00 69.94 101 PRO A O 1
ATOM 808 N N . GLN A 1 102 ? 14.281 20.601 6.669 1.00 66.88 102 GLN A N 1
ATOM 809 C CA . GLN A 1 102 ? 14.932 21.312 5.561 1.00 66.88 102 GLN A CA 1
ATOM 810 C C . GLN A 1 102 ? 15.327 20.345 4.428 1.00 66.88 102 GLN A C 1
ATOM 812 O O . GLN A 1 102 ? 15.859 19.263 4.669 1.00 66.88 102 GLN A O 1
ATOM 817 N N . GLY A 1 103 ? 15.018 20.713 3.181 1.00 64.88 103 GLY A N 1
ATOM 818 C CA . GLY A 1 103 ? 15.270 19.883 1.993 1.00 64.88 103 GLY A CA 1
ATOM 819 C C . GLY A 1 103 ? 14.236 18.780 1.715 1.00 64.88 103 GLY A C 1
ATOM 820 O O . GLY A 1 103 ? 14.273 18.189 0.641 1.00 64.88 103 GLY A O 1
ATOM 821 N N . SER A 1 104 ? 13.279 18.523 2.615 1.00 73.75 104 SER A N 1
ATOM 822 C CA . SER A 1 104 ? 12.197 17.549 2.364 1.00 73.75 104 SER A CA 1
ATOM 823 C C . SER A 1 104 ? 11.072 18.139 1.509 1.00 73.75 104 SER A C 1
ATOM 825 O O . SER A 1 104 ? 10.414 17.426 0.756 1.00 73.75 104 SER A O 1
ATOM 827 N N . LEU A 1 105 ? 10.865 19.457 1.593 1.00 79.75 105 LEU A N 1
ATOM 828 C CA . LEU A 1 105 ? 9.823 20.172 0.852 1.00 79.75 105 LEU A CA 1
ATOM 829 C C . LEU A 1 105 ? 10.057 20.132 -0.663 1.00 79.75 105 LEU A C 1
ATOM 831 O O . LEU A 1 105 ? 9.111 19.957 -1.426 1.00 79.75 105 LEU A O 1
ATOM 835 N N . THR A 1 106 ? 11.313 20.239 -1.099 1.00 80.50 106 THR A N 1
ATOM 836 C CA . THR A 1 106 ? 11.696 20.171 -2.518 1.00 80.50 106 THR A CA 1
ATOM 837 C C . THR A 1 106 ? 11.449 18.793 -3.138 1.00 80.50 106 THR A C 1
ATOM 839 O O . THR A 1 106 ? 11.301 18.708 -4.351 1.00 80.50 106 THR A O 1
ATOM 842 N N . ILE A 1 107 ? 11.338 17.737 -2.322 1.00 82.44 107 ILE A N 1
ATOM 843 C CA . ILE A 1 107 ? 11.008 16.371 -2.759 1.00 82.44 107 ILE A CA 1
ATOM 844 C C . ILE A 1 107 ? 9.507 16.104 -2.649 1.00 82.44 107 ILE A C 1
ATOM 846 O O . ILE A 1 107 ? 8.879 15.625 -3.588 1.00 82.44 107 ILE A O 1
ATOM 850 N N . LEU A 1 108 ? 8.906 16.417 -1.500 1.00 83.31 108 LEU A N 1
ATOM 851 C CA . LEU A 1 108 ? 7.502 16.099 -1.243 1.00 83.31 108 LEU A CA 1
ATOM 852 C C . LEU A 1 108 ? 6.546 16.930 -2.094 1.00 83.31 108 LEU A C 1
ATOM 854 O O . LEU A 1 108 ? 5.504 16.424 -2.495 1.00 83.31 108 LEU A O 1
ATOM 858 N N . ARG A 1 109 ? 6.884 18.187 -2.399 1.00 83.88 109 ARG A N 1
ATOM 859 C CA . ARG A 1 109 ? 6.021 19.058 -3.204 1.00 83.88 109 ARG A CA 1
ATOM 860 C C . ARG A 1 109 ? 5.755 18.502 -4.611 1.00 83.88 109 ARG A C 1
ATOM 862 O O . ARG A 1 109 ? 4.578 18.383 -4.941 1.00 83.88 109 ARG A O 1
ATOM 869 N N . PRO A 1 110 ? 6.757 18.133 -5.435 1.00 86.12 110 PRO A N 1
ATOM 870 C CA . PRO A 1 110 ? 6.487 17.538 -6.746 1.00 86.12 110 PRO A CA 1
ATOM 871 C C . PRO A 1 110 ? 5.751 16.194 -6.649 1.00 86.12 110 PRO A C 1
ATOM 873 O O . PRO A 1 110 ? 4.856 15.944 -7.453 1.00 86.12 110 PRO A O 1
ATOM 876 N N . LEU A 1 111 ? 6.044 15.369 -5.636 1.00 88.06 111 LEU A N 1
ATOM 877 C CA . LEU A 1 111 ? 5.325 14.108 -5.409 1.00 88.06 111 LEU A CA 1
ATOM 878 C C . LEU A 1 111 ? 3.844 14.351 -5.083 1.00 88.06 111 LEU A C 1
ATOM 880 O O . LEU A 1 111 ? 2.973 13.733 -5.688 1.00 88.06 111 LEU A O 1
ATOM 884 N N . PHE A 1 112 ? 3.543 15.291 -4.184 1.00 86.25 112 PHE A N 1
ATOM 885 C CA . PHE A 1 112 ? 2.165 15.642 -3.840 1.00 86.25 112 PHE A CA 1
ATOM 886 C C . PHE A 1 112 ? 1.417 16.338 -4.983 1.00 86.25 112 PHE A C 1
ATOM 888 O O . PHE A 1 112 ? 0.210 16.165 -5.126 1.00 86.25 112 PHE A O 1
ATOM 895 N N . LEU A 1 113 ? 2.111 17.106 -5.823 1.00 86.56 113 LEU A N 1
ATOM 896 C CA . LEU A 1 113 ? 1.518 17.661 -7.040 1.00 86.56 113 LEU A CA 1
ATOM 897 C C . LEU A 1 113 ? 1.108 16.549 -8.007 1.00 86.56 113 LEU A C 1
ATOM 899 O O . LEU A 1 113 ? -0.013 16.568 -8.513 1.00 86.56 113 LEU A O 1
ATOM 903 N N . ALA A 1 114 ? 1.978 15.558 -8.218 1.00 87.88 114 ALA A N 1
ATOM 904 C CA . ALA A 1 114 ? 1.679 14.413 -9.069 1.00 87.88 114 ALA A CA 1
ATOM 905 C C . ALA A 1 114 ? 0.511 13.575 -8.517 1.00 87.88 114 ALA A C 1
ATOM 907 O O . ALA A 1 114 ? -0.382 13.202 -9.275 1.00 87.88 114 ALA A O 1
ATOM 908 N N . THR A 1 115 ? 0.447 13.335 -7.202 1.00 88.88 115 THR A N 1
ATOM 909 C CA . THR A 1 115 ? -0.666 12.588 -6.586 1.00 88.88 115 THR A CA 1
ATOM 910 C C . THR A 1 115 ? -2.000 13.329 -6.675 1.00 88.88 115 THR A C 1
ATOM 912 O O . THR A 1 115 ? -3.035 12.719 -6.962 1.00 88.88 115 THR A O 1
ATOM 915 N N . VAL A 1 116 ? -1.992 14.648 -6.467 1.00 86.12 116 VAL A N 1
ATOM 916 C CA . VAL A 1 116 ? -3.173 15.505 -6.636 1.00 86.12 116 VAL A CA 1
ATOM 917 C C . VAL A 1 116 ? -3.625 15.511 -8.094 1.00 86.12 116 VAL A C 1
ATOM 919 O O . VAL A 1 116 ? -4.818 15.348 -8.347 1.00 86.12 116 VAL A O 1
ATOM 922 N N . ALA A 1 117 ? -2.695 15.620 -9.048 1.00 86.88 117 ALA A N 1
ATOM 923 C CA . ALA A 1 117 ? -3.003 15.544 -10.474 1.00 86.88 117 ALA A CA 1
ATOM 924 C C . ALA A 1 117 ? -3.646 14.197 -10.837 1.00 86.88 117 ALA A C 1
ATOM 926 O O . ALA A 1 117 ? -4.737 14.181 -11.398 1.00 86.88 117 ALA A O 1
ATOM 927 N N . LEU A 1 118 ? -3.050 13.069 -10.432 1.00 88.81 118 LEU A N 1
ATOM 928 C CA . LEU A 1 118 ? -3.619 11.734 -10.665 1.00 88.81 118 LEU A CA 1
ATOM 929 C C . LEU A 1 118 ? -5.044 11.602 -10.109 1.00 88.81 118 LEU A C 1
ATOM 931 O O . LEU A 1 118 ? -5.892 10.985 -10.747 1.00 88.81 118 LEU A O 1
ATOM 935 N N . THR A 1 119 ? -5.322 12.218 -8.957 1.00 86.69 119 THR A N 1
ATOM 936 C CA . THR A 1 119 ? -6.635 12.162 -8.297 1.00 86.69 119 THR A CA 1
ATOM 937 C C . THR A 1 119 ? -7.678 13.050 -8.984 1.00 86.69 119 THR A C 1
ATOM 939 O O . THR A 1 119 ? -8.804 12.614 -9.213 1.00 86.69 119 THR A O 1
ATOM 942 N N . ILE A 1 120 ? -7.327 14.295 -9.324 1.00 84.75 120 ILE A N 1
ATOM 943 C CA . ILE A 1 120 ? -8.251 15.263 -9.946 1.00 84.75 120 ILE A CA 1
ATOM 944 C C . ILE A 1 120 ? -8.535 14.905 -11.406 1.00 84.75 120 ILE A C 1
ATOM 946 O O . ILE A 1 120 ? -9.625 15.185 -11.895 1.00 84.75 120 ILE A O 1
ATOM 950 N N . LEU A 1 121 ? -7.585 14.274 -12.099 1.00 87.25 121 LEU A N 1
ATOM 951 C CA . LEU A 1 121 ? -7.735 13.897 -13.504 1.00 87.25 121 LEU A CA 1
ATOM 952 C C . LEU A 1 121 ? -8.518 12.582 -13.702 1.00 87.25 121 LEU A C 1
ATOM 954 O O . LEU A 1 121 ? -8.841 12.251 -14.839 1.00 87.25 121 LEU A O 1
ATOM 958 N N . LEU A 1 122 ? -8.875 11.848 -12.637 1.00 85.38 122 LEU A N 1
ATOM 959 C CA . LEU A 1 122 ? -9.669 10.609 -12.733 1.00 85.38 122 LEU A CA 1
ATOM 960 C C . LEU A 1 122 ? -10.991 10.786 -13.513 1.00 85.38 122 LEU A C 1
ATOM 962 O O . LEU A 1 122 ? -11.233 9.998 -14.425 1.00 85.38 122 LEU A O 1
ATOM 966 N N . PRO A 1 123 ? -11.835 11.807 -13.251 1.00 83.56 123 PRO A N 1
ATOM 967 C CA . PRO A 1 123 ? -13.060 12.035 -14.022 1.00 83.56 123 PRO A CA 1
ATOM 968 C C . PRO A 1 123 ? -12.799 12.298 -15.505 1.00 83.56 123 PRO A C 1
ATOM 970 O O . PRO A 1 123 ? -13.589 11.879 -16.351 1.00 83.56 123 PRO A O 1
ATOM 973 N N . LEU A 1 124 ? -11.677 12.945 -15.837 1.00 84.75 124 LEU A N 1
ATOM 974 C CA . LEU A 1 124 ? -11.325 13.254 -17.222 1.00 84.75 124 LEU A CA 1
ATOM 975 C C . LEU A 1 124 ? -11.029 11.995 -18.037 1.00 84.75 124 LEU A C 1
ATOM 977 O O . LEU A 1 124 ? -11.204 12.039 -19.248 1.00 84.75 124 LEU A O 1
ATOM 981 N N . LEU A 1 125 ? -10.699 10.860 -17.411 1.00 84.12 125 LEU A N 1
ATOM 982 C CA . LEU A 1 125 ? -10.574 9.573 -18.109 1.00 84.12 125 LEU A CA 1
ATOM 983 C C . LEU A 1 125 ? -11.895 9.118 -18.748 1.00 84.12 125 LEU A C 1
ATOM 985 O O . LEU A 1 125 ? -11.879 8.401 -19.743 1.00 84.12 125 LEU A O 1
ATOM 989 N N . SER A 1 126 ? -13.039 9.550 -18.205 1.00 79.44 126 SER A N 1
ATOM 990 C CA . SER A 1 126 ? -14.359 9.249 -18.779 1.00 79.44 126 SER A CA 1
ATOM 991 C C . SER A 1 126 ? -14.790 10.225 -19.880 1.00 79.44 126 SER A C 1
ATOM 993 O O . SER A 1 126 ? -15.633 9.875 -20.702 1.00 79.44 126 SER A O 1
ATOM 995 N N . VAL A 1 127 ? -14.200 11.426 -19.919 1.00 81.31 127 VAL A N 1
ATOM 996 C CA . VAL A 1 127 ? -14.598 12.521 -20.822 1.00 81.31 127 VAL A CA 1
ATOM 997 C C . VAL A 1 127 ? -13.617 12.671 -21.988 1.00 81.31 127 VAL A C 1
ATOM 999 O O . VAL A 1 127 ? -14.023 12.737 -23.144 1.00 81.31 127 VAL A O 1
ATOM 1002 N N . ILE A 1 128 ? -12.315 12.694 -21.697 1.00 83.12 128 ILE A N 1
ATOM 1003 C CA . ILE A 1 128 ? -11.228 12.896 -22.659 1.00 83.12 128 ILE A CA 1
ATOM 1004 C C . ILE A 1 128 ? -10.531 11.559 -22.896 1.00 83.12 128 ILE A C 1
ATOM 1006 O O . ILE A 1 128 ? -9.492 11.246 -22.311 1.00 83.12 128 ILE A O 1
ATOM 1010 N N . THR A 1 129 ? -11.135 10.757 -23.769 1.00 81.06 129 THR A N 1
ATOM 1011 C CA . THR A 1 129 ? -10.667 9.398 -24.065 1.00 81.06 129 THR A CA 1
ATOM 1012 C C . THR A 1 129 ? -9.704 9.321 -25.247 1.00 81.06 129 THR A C 1
ATOM 1014 O O . THR A 1 129 ? -8.964 8.350 -25.350 1.00 81.06 129 THR A O 1
ATOM 1017 N N . LYS A 1 130 ? -9.678 10.331 -26.129 1.00 82.88 130 LYS A N 1
ATOM 1018 C CA . LYS A 1 130 ? -8.890 10.329 -27.373 1.00 82.88 130 LYS A CA 1
ATOM 1019 C C . LYS A 1 130 ? -7.757 11.374 -27.356 1.00 82.88 130 LYS A C 1
ATOM 1021 O O . LYS A 1 130 ? -7.955 12.440 -26.775 1.00 82.88 130 LYS A O 1
ATOM 1026 N N . PRO A 1 131 ? -6.612 11.120 -28.026 1.00 87.69 131 PRO A N 1
ATOM 1027 C CA . PRO A 1 131 ? -6.243 9.861 -28.683 1.00 87.69 131 PRO A CA 1
ATOM 1028 C C . PRO A 1 131 ? -6.013 8.742 -27.655 1.00 87.69 131 PRO A C 1
ATOM 1030 O O . PRO A 1 131 ? -5.451 8.985 -26.588 1.00 87.69 131 PRO A O 1
ATOM 1033 N N . ALA A 1 132 ? -6.490 7.538 -27.973 1.00 87.44 132 ALA A N 1
ATOM 1034 C CA . ALA A 1 132 ? -6.382 6.355 -27.124 1.00 87.44 132 ALA A CA 1
ATOM 1035 C C . ALA A 1 132 ? -5.328 5.401 -27.681 1.00 87.44 132 ALA A C 1
ATOM 1037 O O . ALA A 1 132 ? -5.064 5.389 -28.883 1.00 87.44 132 ALA A O 1
ATOM 1038 N N . VAL A 1 133 ? -4.751 4.608 -26.794 1.00 88.69 133 VAL A N 1
ATOM 1039 C CA . VAL A 1 133 ? -3.783 3.573 -27.114 1.00 88.69 133 VAL A CA 1
ATOM 1040 C C . VAL A 1 133 ? -4.326 2.252 -26.593 1.00 88.69 133 VAL A C 1
ATOM 1042 O O . VAL A 1 133 ? -4.627 2.139 -25.402 1.00 88.69 133 VAL A O 1
ATOM 1045 N N . ASP A 1 134 ? -4.440 1.274 -27.484 1.00 88.69 134 ASP A N 1
ATOM 1046 C CA . ASP A 1 134 ? -4.796 -0.091 -27.114 1.00 88.69 134 ASP A CA 1
ATOM 1047 C C . ASP A 1 134 ? -3.569 -0.791 -26.537 1.00 88.69 134 ASP A C 1
ATOM 1049 O O . ASP A 1 134 ? -2.467 -0.701 -27.082 1.00 88.69 134 ASP A O 1
ATOM 1053 N N . LEU A 1 135 ? -3.751 -1.454 -25.402 1.00 87.38 135 LEU A N 1
ATOM 1054 C CA . LEU A 1 135 ? -2.680 -2.095 -24.659 1.00 87.38 135 LEU A CA 1
ATOM 1055 C C . LEU A 1 135 ? -3.086 -3.494 -24.211 1.00 87.38 135 LEU A C 1
ATOM 1057 O O . LEU A 1 135 ? -4.257 -3.786 -23.957 1.00 87.38 135 LEU A O 1
ATOM 1061 N N . THR A 1 136 ? -2.078 -4.350 -24.093 1.00 83.69 136 THR A N 1
ATOM 1062 C CA . THR A 1 136 ? -2.195 -5.726 -23.614 1.00 83.69 136 THR A CA 1
ATOM 1063 C C . THR A 1 136 ? -1.161 -5.959 -22.525 1.00 83.69 136 THR A C 1
ATOM 1065 O O . THR A 1 136 ? 0.031 -5.733 -22.749 1.00 83.69 136 THR A O 1
ATOM 1068 N N . THR A 1 137 ? -1.598 -6.385 -21.343 1.00 79.88 137 THR A N 1
ATOM 1069 C CA . THR A 1 137 ? -0.694 -6.726 -20.237 1.00 79.88 137 THR A CA 1
ATOM 1070 C C . THR A 1 137 ? -0.036 -8.091 -20.457 1.00 79.88 137 THR A C 1
ATOM 1072 O O . THR A 1 137 ? -0.515 -8.902 -21.250 1.00 79.88 137 THR A O 1
ATOM 1075 N N . LEU A 1 138 ? 1.042 -8.381 -19.719 1.00 71.06 138 LEU A N 1
ATOM 1076 C CA . LEU A 1 138 ? 1.708 -9.694 -19.705 1.00 71.06 138 LEU A CA 1
ATOM 1077 C C . LEU A 1 138 ? 0.758 -10.830 -19.293 1.00 71.06 138 LEU A C 1
ATOM 1079 O O . LEU A 1 138 ? 0.904 -11.954 -19.757 1.00 71.06 138 LEU A O 1
ATOM 1083 N N . ALA A 1 139 ? -0.242 -10.524 -18.462 1.00 67.25 139 ALA A N 1
ATOM 1084 C CA . ALA A 1 139 ? -1.289 -11.457 -18.048 1.00 67.25 139 ALA A CA 1
ATOM 1085 C C . ALA A 1 139 ? -2.422 -11.613 -19.087 1.00 67.25 139 ALA A C 1
ATOM 1087 O O . ALA A 1 139 ? -3.420 -12.274 -18.811 1.00 67.25 139 ALA A O 1
ATOM 1088 N N . GLY A 1 140 ? -2.303 -10.985 -20.262 1.00 68.38 140 GLY A N 1
ATOM 1089 C CA . GLY A 1 140 ? -3.287 -11.062 -21.343 1.00 68.38 140 GLY A CA 1
ATOM 1090 C C . GLY A 1 140 ? -4.500 -10.141 -21.182 1.00 68.38 140 GLY A C 1
ATOM 1091 O O . GLY A 1 140 ? -5.434 -10.232 -21.975 1.00 68.38 140 GLY A O 1
ATOM 1092 N N . ALA A 1 141 ? -4.511 -9.235 -20.196 1.00 70.62 141 ALA A N 1
ATOM 1093 C CA . ALA A 1 141 ? -5.600 -8.273 -20.045 1.00 70.62 141 ALA A CA 1
ATOM 1094 C C . ALA A 1 141 ? -5.503 -7.189 -21.127 1.00 70.62 141 ALA A C 1
ATOM 1096 O O . ALA A 1 141 ? -4.478 -6.519 -21.263 1.00 70.62 141 ALA A O 1
ATOM 1097 N N . THR A 1 142 ? -6.578 -7.012 -21.890 1.00 78.31 142 THR A N 1
ATOM 1098 C CA . THR A 1 142 ? -6.689 -6.016 -22.963 1.00 78.31 142 THR A CA 1
ATOM 1099 C C . THR A 1 142 ? -7.451 -4.789 -22.475 1.00 78.31 142 THR A C 1
ATOM 1101 O O . THR A 1 142 ? -8.495 -4.928 -21.835 1.00 78.31 142 THR A O 1
ATOM 1104 N N . GLY A 1 143 ? -6.997 -3.591 -22.829 1.00 83.06 143 GLY A N 1
ATOM 1105 C CA . GLY A 1 143 ? -7.707 -2.349 -22.532 1.00 83.06 143 GLY A CA 1
ATOM 1106 C C . GLY A 1 143 ? -7.261 -1.199 -23.427 1.00 83.06 143 GLY A C 1
ATOM 1107 O O . GLY A 1 143 ? -6.315 -1.333 -24.194 1.00 83.06 143 GLY A O 1
ATOM 1108 N N . SER A 1 144 ? -7.935 -0.056 -23.315 1.00 86.69 144 SER A N 1
ATOM 1109 C CA . SER A 1 144 ? -7.575 1.171 -24.036 1.00 86.69 144 SER A CA 1
ATOM 1110 C C . SER A 1 144 ? -7.371 2.305 -23.039 1.00 86.69 144 SER A C 1
ATOM 1112 O O . SER A 1 144 ? -8.275 2.555 -22.238 1.00 86.69 144 SER A O 1
ATOM 1114 N N . ALA A 1 145 ? -6.247 3.017 -23.103 1.00 89.12 145 ALA A N 1
ATOM 1115 C CA . ALA A 1 145 ? -5.971 4.162 -22.235 1.00 89.12 145 ALA A CA 1
ATOM 1116 C C . ALA A 1 145 ? -5.727 5.447 -23.047 1.00 89.12 145 ALA A C 1
ATOM 1118 O O . ALA A 1 145 ? -5.112 5.388 -24.114 1.00 89.12 145 ALA A O 1
ATOM 1119 N N . PRO A 1 146 ? -6.154 6.629 -22.565 1.00 91.06 146 PRO A N 1
ATOM 1120 C CA . PRO A 1 146 ? -5.831 7.895 -23.219 1.00 91.06 146 PRO A CA 1
ATOM 1121 C C . PRO A 1 146 ? -4.321 8.163 -23.204 1.00 91.06 146 PRO A C 1
ATOM 1123 O O . PRO A 1 146 ? -3.669 8.015 -22.168 1.00 91.06 146 PRO A O 1
ATOM 1126 N N . LEU A 1 147 ? -3.764 8.638 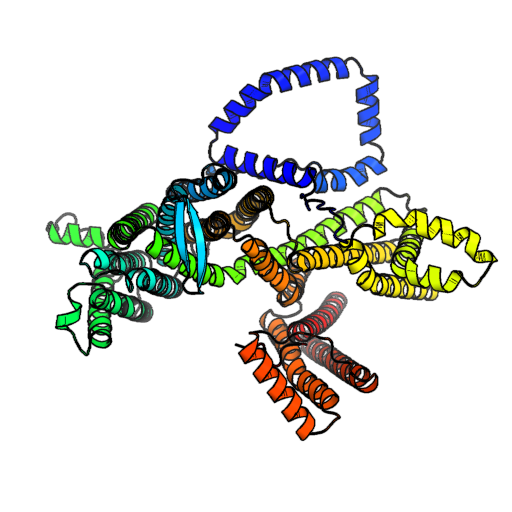-24.319 1.00 90.06 147 LEU A N 1
ATOM 1127 C CA . LEU A 1 147 ? -2.323 8.868 -24.469 1.00 90.06 147 LEU A CA 1
ATOM 1128 C C . LEU A 1 147 ? -1.772 9.865 -23.433 1.00 90.06 147 LEU A C 1
ATOM 1130 O O . LEU A 1 147 ? -0.682 9.674 -22.897 1.00 90.06 147 LEU A O 1
ATOM 1134 N N . TRP A 1 148 ? -2.544 10.905 -23.097 1.00 91.38 148 TRP A N 1
ATOM 1135 C CA . TRP A 1 148 ? -2.170 11.871 -22.057 1.00 91.38 148 TRP A CA 1
ATOM 1136 C C . TRP A 1 148 ? -2.015 11.209 -20.678 1.00 91.38 148 TRP A C 1
ATOM 1138 O O . TRP A 1 148 ? -1.147 11.606 -19.901 1.00 91.38 148 TRP A O 1
ATOM 1148 N N . SER A 1 149 ? -2.821 10.180 -20.387 1.00 92.19 149 SER A N 1
ATOM 1149 C CA . SER A 1 149 ? -2.745 9.419 -19.138 1.00 92.19 149 SER A CA 1
ATOM 1150 C C . SER A 1 149 ? -1.481 8.560 -19.128 1.00 92.19 149 SER A C 1
ATOM 1152 O O . SER A 1 149 ? -0.739 8.594 -18.153 1.00 92.19 149 SER A O 1
ATOM 1154 N N . VAL A 1 150 ? -1.144 7.907 -20.246 1.00 91.44 150 VAL A N 1
ATOM 1155 C CA . VAL A 1 150 ? 0.099 7.124 -20.377 1.00 91.44 150 VAL A CA 1
ATOM 1156 C C . VAL A 1 150 ? 1.346 7.983 -20.117 1.00 91.44 150 VAL A C 1
ATOM 1158 O O . VAL A 1 150 ? 2.236 7.571 -19.372 1.00 91.44 150 VAL A O 1
ATOM 1161 N N . TYR A 1 151 ? 1.409 9.207 -20.654 1.00 92.50 151 TYR A N 1
ATOM 1162 C CA . TYR A 1 151 ? 2.518 10.127 -20.356 1.00 92.50 151 TYR A CA 1
ATOM 1163 C C . TYR A 1 151 ? 2.559 10.558 -18.886 1.00 92.50 151 TYR A C 1
ATOM 1165 O O . TYR A 1 151 ? 3.643 10.704 -18.313 1.00 92.50 151 TYR A O 1
ATOM 1173 N N . LEU A 1 152 ? 1.395 10.716 -18.251 1.00 92.25 152 LEU A N 1
ATOM 1174 C CA . LEU A 1 152 ? 1.316 10.968 -16.816 1.00 92.25 152 LEU A CA 1
ATOM 1175 C C . LEU A 1 152 ? 1.855 9.775 -16.009 1.00 92.25 152 LEU A C 1
ATOM 1177 O O . LEU A 1 152 ? 2.525 9.996 -15.000 1.00 92.25 152 LEU A O 1
ATOM 1181 N N . TRP A 1 153 ? 1.640 8.533 -16.462 1.00 93.62 153 TRP A N 1
ATOM 1182 C CA . TRP A 1 153 ? 2.200 7.342 -15.812 1.00 93.62 153 TRP A CA 1
ATOM 1183 C C . TRP A 1 153 ? 3.719 7.320 -15.893 1.00 93.62 153 TRP A C 1
ATOM 1185 O O . TRP A 1 153 ? 4.375 7.079 -14.884 1.00 93.62 153 TRP A O 1
ATOM 1195 N N . VAL A 1 154 ? 4.277 7.630 -17.065 1.00 93.81 154 VAL A N 1
ATOM 1196 C CA . VAL A 1 154 ? 5.729 7.723 -17.281 1.00 93.81 154 VAL A CA 1
ATOM 1197 C C . VAL A 1 154 ? 6.356 8.755 -16.344 1.00 93.81 154 VAL A C 1
ATOM 1199 O O . VAL A 1 154 ? 7.344 8.460 -15.668 1.00 93.81 154 VAL A O 1
ATOM 1202 N N . LEU A 1 155 ? 5.758 9.947 -16.257 1.00 94.38 155 LEU A N 1
ATOM 1203 C CA . LEU A 1 155 ? 6.233 11.010 -15.374 1.00 94.38 155 LEU A CA 1
ATOM 1204 C C . LEU A 1 155 ? 6.149 10.598 -13.897 1.00 94.38 155 LEU A C 1
ATOM 1206 O O . LEU A 1 155 ? 7.120 10.748 -13.155 1.00 94.38 155 LEU A O 1
ATOM 1210 N N . ALA A 1 156 ? 5.004 10.062 -13.470 1.00 94.62 156 ALA A N 1
ATOM 1211 C CA . ALA A 1 156 ? 4.781 9.645 -12.090 1.00 94.62 156 ALA A CA 1
ATOM 1212 C C . ALA A 1 156 ? 5.699 8.484 -11.677 1.00 94.62 156 ALA A C 1
ATOM 1214 O O . ALA A 1 156 ? 6.282 8.527 -10.594 1.00 94.62 156 ALA A O 1
ATOM 1215 N N . ALA A 1 157 ? 5.878 7.483 -12.544 1.00 93.69 157 ALA A N 1
ATOM 1216 C CA . ALA A 1 157 ? 6.768 6.353 -12.302 1.00 93.69 157 ALA A CA 1
ATOM 1217 C C . ALA A 1 157 ? 8.226 6.812 -12.175 1.00 93.69 157 ALA A C 1
ATOM 1219 O O . ALA A 1 157 ? 8.897 6.434 -11.215 1.00 93.69 157 ALA A O 1
ATOM 1220 N N . ALA A 1 158 ? 8.704 7.674 -13.079 1.00 94.81 158 ALA A N 1
ATOM 1221 C CA . ALA A 1 158 ? 10.065 8.205 -13.015 1.00 94.81 158 ALA A CA 1
ATOM 1222 C C . ALA A 1 158 ? 10.321 8.998 -11.723 1.00 94.81 158 ALA A C 1
ATOM 1224 O O . ALA A 1 158 ? 11.345 8.797 -11.067 1.00 94.81 158 ALA A O 1
ATOM 1225 N N . LEU A 1 159 ? 9.375 9.859 -11.328 1.00 94.56 159 LEU A N 1
ATOM 1226 C CA . LEU A 1 159 ? 9.461 10.640 -10.091 1.00 94.56 159 LEU A CA 1
ATOM 1227 C C . LEU A 1 159 ? 9.455 9.751 -8.840 1.00 94.56 159 LEU A C 1
ATOM 1229 O O . LEU A 1 159 ? 10.281 9.943 -7.946 1.00 94.56 159 LEU A O 1
ATOM 1233 N N . ALA A 1 160 ? 8.549 8.773 -8.768 1.00 94.38 160 ALA A N 1
ATOM 1234 C CA . ALA A 1 160 ? 8.441 7.875 -7.622 1.00 94.38 160 ALA A CA 1
ATOM 1235 C C . ALA A 1 160 ? 9.690 6.990 -7.474 1.00 94.38 160 ALA A C 1
ATOM 1237 O O . ALA A 1 160 ? 10.263 6.901 -6.386 1.00 94.38 160 ALA A O 1
ATOM 1238 N N . TRP A 1 161 ? 10.171 6.389 -8.566 1.00 94.62 161 TRP A N 1
ATOM 1239 C CA . TRP A 1 161 ? 11.353 5.526 -8.529 1.00 94.62 161 TRP A CA 1
ATOM 1240 C C . TRP A 1 161 ? 12.653 6.295 -8.259 1.00 94.62 161 TRP A C 1
ATOM 1242 O O . TRP A 1 161 ? 13.497 5.830 -7.489 1.00 94.62 161 TRP A O 1
ATOM 1252 N N . GLY A 1 162 ? 12.807 7.508 -8.795 1.00 93.81 162 GLY A N 1
ATOM 1253 C CA . GLY A 1 162 ? 13.956 8.352 -8.461 1.00 93.81 162 GLY A CA 1
ATOM 1254 C C . GLY A 1 162 ? 13.980 8.756 -6.981 1.00 93.81 162 GLY A C 1
ATOM 1255 O O . GLY A 1 162 ? 15.037 8.724 -6.343 1.00 93.81 162 GLY A O 1
ATOM 1256 N N . CYS A 1 163 ? 12.816 9.067 -6.402 1.00 94.12 163 CYS A N 1
ATOM 1257 C CA . CYS A 1 163 ? 12.695 9.431 -4.989 1.00 94.12 163 CYS A CA 1
ATOM 1258 C C . CYS A 1 163 ? 12.885 8.238 -4.038 1.00 94.12 163 CYS A C 1
ATOM 1260 O O . CYS A 1 163 ? 13.544 8.397 -3.008 1.00 94.12 163 CYS A O 1
ATOM 1262 N N . ILE A 1 164 ? 12.376 7.043 -4.363 1.00 94.75 164 ILE A N 1
ATOM 1263 C CA . ILE A 1 164 ? 12.560 5.853 -3.514 1.00 94.75 164 ILE A CA 1
ATOM 1264 C C . ILE A 1 164 ? 14.008 5.345 -3.545 1.00 94.75 164 ILE A C 1
ATOM 1266 O O . ILE A 1 164 ? 14.535 4.950 -2.503 1.00 94.75 164 ILE A O 1
ATOM 1270 N N . LEU A 1 165 ? 14.695 5.422 -4.692 1.00 94.94 165 LEU A N 1
ATOM 1271 C CA . LEU A 1 165 ? 16.122 5.094 -4.799 1.00 94.94 165 LEU A CA 1
ATOM 1272 C C . LEU A 1 165 ? 16.982 6.077 -3.996 1.00 94.94 165 LEU A C 1
ATOM 1274 O O . LEU A 1 165 ? 17.821 5.651 -3.204 1.00 94.94 165 LEU A O 1
ATOM 1278 N N . ALA A 1 166 ? 16.736 7.385 -4.122 1.00 93.19 166 ALA A N 1
ATOM 1279 C CA . ALA A 1 166 ? 17.443 8.394 -3.331 1.00 93.19 166 ALA A CA 1
ATOM 1280 C C . ALA A 1 166 ? 17.148 8.262 -1.823 1.00 93.19 166 ALA A C 1
ATOM 1282 O O . ALA A 1 166 ? 18.058 8.329 -0.997 1.00 93.19 166 ALA A O 1
ATOM 1283 N N . GLY A 1 167 ? 15.886 8.031 -1.452 1.00 91.94 167 GLY A N 1
ATOM 1284 C CA . GLY A 1 167 ? 15.465 7.849 -0.063 1.00 91.94 167 GLY A CA 1
ATOM 1285 C C . GLY A 1 167 ? 16.066 6.605 0.587 1.00 91.94 167 GLY A C 1
ATOM 1286 O O . GLY A 1 167 ? 16.604 6.685 1.694 1.00 91.94 167 GLY A O 1
ATOM 1287 N N . SER A 1 168 ? 16.040 5.469 -0.115 1.00 93.31 168 SER A N 1
ATOM 1288 C CA . SER A 1 168 ? 16.630 4.214 0.364 1.00 93.31 168 SER A CA 1
ATOM 1289 C C . SER A 1 168 ? 18.154 4.303 0.496 1.00 93.31 168 SER A C 1
ATOM 1291 O O . SER A 1 168 ? 18.683 3.867 1.523 1.00 93.31 168 SER A O 1
ATOM 1293 N N . ALA A 1 169 ? 18.836 4.965 -0.448 1.00 90.94 169 ALA A N 1
ATOM 1294 C CA . ALA A 1 169 ? 20.278 5.228 -0.408 1.00 90.94 169 ALA A CA 1
ATOM 1295 C C . ALA A 1 169 ? 20.716 6.081 0.800 1.00 90.94 169 ALA A C 1
ATOM 1297 O O . ALA A 1 169 ? 21.856 5.988 1.249 1.00 90.94 169 ALA A O 1
ATOM 1298 N N . VAL A 1 170 ? 19.827 6.907 1.360 1.00 89.44 170 VAL A N 1
ATOM 1299 C CA . VAL A 1 170 ? 20.102 7.703 2.573 1.00 89.44 170 VAL A CA 1
ATOM 1300 C C . VAL A 1 170 ? 19.763 6.941 3.859 1.00 89.44 170 VAL A C 1
ATOM 1302 O O . VAL A 1 170 ? 20.293 7.260 4.921 1.00 89.44 170 VAL A O 1
ATOM 1305 N N . CYS A 1 171 ? 18.882 5.941 3.797 1.00 89.31 171 CYS A N 1
ATOM 1306 C CA . CYS A 1 171 ? 18.456 5.183 4.972 1.00 89.31 171 CYS A CA 1
ATOM 1307 C C . CYS A 1 171 ? 19.417 4.049 5.329 1.00 89.31 171 CYS A C 1
ATOM 1309 O O . CYS A 1 171 ? 20.078 4.089 6.367 1.00 89.31 171 CYS A O 1
ATOM 1311 N N . ASN A 1 172 ? 19.477 3.014 4.495 1.00 89.38 172 ASN A N 1
ATOM 1312 C CA . ASN A 1 172 ? 20.129 1.760 4.853 1.00 89.38 172 ASN A CA 1
ATOM 1313 C C . ASN A 1 172 ? 20.598 1.033 3.593 1.00 89.38 172 ASN A C 1
ATOM 1315 O O . ASN A 1 172 ? 19.804 0.827 2.682 1.00 89.38 172 ASN A O 1
ATOM 1319 N N . ARG A 1 173 ? 21.856 0.573 3.582 1.00 88.69 173 ARG A N 1
ATOM 1320 C CA . ARG A 1 173 ? 22.442 -0.162 2.455 1.00 88.69 173 ARG A CA 1
ATOM 1321 C C . ARG A 1 173 ? 21.676 -1.429 2.075 1.00 88.69 173 ARG A C 1
ATOM 1323 O O . ARG A 1 173 ? 21.543 -1.709 0.893 1.00 88.69 173 ARG A O 1
ATOM 1330 N N . ILE A 1 174 ? 21.177 -2.187 3.054 1.00 89.81 174 ILE A N 1
ATOM 1331 C CA . ILE A 1 174 ? 20.450 -3.440 2.791 1.00 89.81 174 ILE A CA 1
ATOM 1332 C C . ILE A 1 174 ? 19.105 -3.129 2.131 1.00 89.81 174 ILE A C 1
ATOM 1334 O O . ILE A 1 174 ? 18.739 -3.733 1.128 1.00 89.81 174 ILE A O 1
ATOM 1338 N N . PHE A 1 175 ? 18.390 -2.136 2.665 1.00 90.31 175 PHE A N 1
ATOM 1339 C CA . PHE A 1 175 ? 17.127 -1.687 2.086 1.00 90.31 175 PHE A CA 1
ATOM 1340 C C . PHE A 1 175 ? 17.333 -1.080 0.691 1.00 90.31 175 PHE A C 1
ATOM 1342 O O . PHE A 1 175 ? 16.587 -1.392 -0.229 1.00 90.31 175 PHE A O 1
ATOM 1349 N N . PHE A 1 176 ? 18.382 -0.274 0.513 1.00 94.06 176 PHE A N 1
ATOM 1350 C CA . PHE A 1 176 ? 18.796 0.246 -0.787 1.00 94.06 176 PHE A CA 1
ATOM 1351 C C . PHE A 1 176 ? 19.077 -0.874 -1.792 1.00 94.06 176 PHE A C 1
ATOM 1353 O O . PHE A 1 176 ? 18.579 -0.804 -2.911 1.00 94.06 176 PHE A O 1
ATOM 1360 N N . ALA A 1 177 ? 19.812 -1.917 -1.396 1.00 93.50 177 ALA A N 1
ATOM 1361 C CA . ALA A 1 177 ? 20.105 -3.048 -2.270 1.00 93.50 177 ALA A CA 1
ATOM 1362 C C . ALA A 1 177 ? 18.820 -3.704 -2.788 1.00 93.50 177 ALA A C 1
ATOM 1364 O O . ALA A 1 177 ? 18.677 -3.913 -3.990 1.00 93.50 177 ALA A O 1
ATOM 1365 N N . PHE A 1 178 ? 17.857 -3.945 -1.896 1.00 91.94 178 PHE A N 1
ATOM 1366 C CA . PHE A 1 178 ? 16.557 -4.503 -2.260 1.00 91.94 178 PHE A CA 1
ATOM 1367 C C . PHE A 1 178 ? 15.799 -3.602 -3.248 1.00 91.94 178 PHE A C 1
ATOM 1369 O O . PHE A 1 178 ? 15.370 -4.066 -4.302 1.00 91.94 178 PHE A O 1
ATOM 1376 N N . VAL A 1 179 ? 15.701 -2.299 -2.963 1.00 93.38 179 VAL A N 1
ATOM 1377 C CA . VAL A 1 179 ? 15.013 -1.332 -3.840 1.00 93.38 179 VAL A CA 1
ATOM 1378 C C . VAL A 1 179 ? 15.698 -1.216 -5.208 1.00 93.38 179 VAL A C 1
ATOM 1380 O O . VAL A 1 179 ? 15.014 -1.155 -6.226 1.00 93.38 179 VAL A O 1
ATOM 1383 N N . ALA A 1 180 ? 17.032 -1.215 -5.258 1.00 94.69 180 ALA A N 1
ATOM 1384 C CA . ALA A 1 180 ? 17.794 -1.105 -6.500 1.00 94.69 180 ALA A CA 1
ATOM 1385 C C . ALA A 1 180 ? 17.673 -2.357 -7.384 1.00 94.69 180 ALA A C 1
ATOM 1387 O O . ALA A 1 180 ? 17.536 -2.231 -8.602 1.00 94.69 180 ALA A O 1
ATOM 1388 N N . VAL A 1 181 ? 17.677 -3.553 -6.783 1.00 93.62 181 VAL A N 1
ATOM 1389 C CA . VAL A 1 181 ? 17.463 -4.820 -7.504 1.00 93.62 181 VAL A CA 1
ATOM 1390 C C . VAL A 1 181 ? 16.033 -4.906 -8.044 1.00 93.62 181 VAL A C 1
ATOM 1392 O O . VAL A 1 181 ? 15.829 -5.304 -9.189 1.00 93.62 181 VAL A O 1
ATOM 1395 N N . ILE A 1 182 ? 15.037 -4.474 -7.271 1.00 92.06 182 ILE A N 1
ATOM 1396 C CA . ILE A 1 182 ? 13.654 -4.401 -7.759 1.00 92.06 182 ILE A CA 1
ATOM 1397 C C . ILE A 1 182 ? 13.548 -3.397 -8.915 1.00 92.06 182 ILE A C 1
ATOM 1399 O O . ILE A 1 182 ? 13.003 -3.718 -9.964 1.00 92.06 182 ILE A O 1
ATOM 1403 N N . TYR A 1 183 ? 14.130 -2.206 -8.775 1.00 94.38 183 TYR A N 1
ATOM 1404 C CA . TYR A 1 183 ? 14.114 -1.199 -9.836 1.00 94.38 183 TYR A CA 1
ATOM 1405 C C . TYR A 1 183 ? 14.707 -1.727 -11.155 1.00 94.38 183 TYR A C 1
ATOM 1407 O O . TYR A 1 183 ? 14.073 -1.611 -12.205 1.00 94.38 183 TYR A O 1
ATOM 1415 N N . ILE A 1 184 ? 15.906 -2.326 -11.117 1.00 93.88 184 ILE A N 1
ATOM 1416 C CA . ILE A 1 184 ? 16.573 -2.803 -12.339 1.00 93.88 184 ILE A CA 1
ATOM 1417 C C . ILE A 1 184 ? 15.820 -3.969 -12.987 1.00 93.88 184 ILE A C 1
ATOM 1419 O O . ILE A 1 184 ? 15.812 -4.076 -14.208 1.00 93.88 184 ILE A O 1
ATOM 1423 N N . THR A 1 185 ? 15.173 -4.826 -12.195 1.00 90.56 185 THR A N 1
ATOM 1424 C CA . THR A 1 185 ? 14.431 -5.983 -12.716 1.00 90.56 185 THR A CA 1
ATOM 1425 C C . THR A 1 185 ? 13.120 -5.566 -13.374 1.00 90.56 185 THR A C 1
ATOM 1427 O O . THR A 1 185 ? 12.899 -5.939 -14.524 1.00 90.56 185 THR A O 1
ATOM 1430 N N . LEU A 1 186 ? 12.317 -4.722 -12.719 1.00 90.06 186 LEU A N 1
ATOM 1431 C CA . LEU A 1 186 ? 11.041 -4.233 -13.261 1.00 90.06 186 LEU A CA 1
ATOM 1432 C C . LEU A 1 186 ? 11.245 -3.439 -14.561 1.00 90.06 186 LEU A C 1
ATOM 1434 O O . LEU A 1 186 ? 10.644 -3.717 -15.594 1.00 90.06 186 LEU A O 1
ATOM 1438 N N . PHE A 1 187 ? 12.153 -2.459 -14.555 1.00 91.25 187 PHE A N 1
ATOM 1439 C CA . PHE A 1 187 ? 12.407 -1.658 -15.757 1.00 91.25 187 PHE A CA 1
ATOM 1440 C C . PHE A 1 187 ? 13.263 -2.378 -16.798 1.00 91.25 187 PHE A C 1
ATOM 1442 O O . PHE A 1 187 ? 13.209 -2.033 -17.981 1.00 91.25 187 PHE A O 1
ATOM 1449 N N . GLY A 1 188 ? 14.026 -3.388 -16.379 1.00 88.62 188 GLY A N 1
ATOM 1450 C CA . GLY A 1 188 ? 14.678 -4.327 -17.279 1.00 88.62 188 GLY A CA 1
ATOM 1451 C C . GLY A 1 188 ? 13.649 -5.099 -18.100 1.00 88.62 188 GLY A C 1
ATOM 1452 O O . GLY A 1 188 ? 13.774 -5.147 -19.323 1.00 88.62 188 GLY A O 1
ATOM 1453 N N . ALA A 1 189 ? 12.590 -5.604 -17.460 1.00 86.50 189 ALA A N 1
ATOM 1454 C CA . ALA A 1 189 ? 11.486 -6.294 -18.127 1.00 86.50 189 ALA A CA 1
ATOM 1455 C C . ALA A 1 189 ? 10.776 -5.409 -19.168 1.00 86.50 189 ALA A C 1
ATOM 1457 O O . ALA A 1 189 ? 10.591 -5.845 -20.306 1.00 86.50 189 ALA A O 1
ATOM 1458 N N . CYS A 1 190 ? 10.519 -4.134 -18.849 1.00 86.25 190 CYS A N 1
ATOM 1459 C CA . CYS A 1 190 ? 9.988 -3.147 -19.805 1.00 86.25 190 CYS A CA 1
ATOM 1460 C C . CYS A 1 190 ? 10.885 -2.906 -21.036 1.00 86.25 190 CYS A C 1
ATOM 1462 O O . CYS A 1 190 ? 10.423 -2.401 -22.056 1.00 86.25 190 CYS A O 1
ATOM 1464 N N . ALA A 1 191 ? 12.187 -3.188 -20.951 1.00 86.50 191 ALA A N 1
ATOM 1465 C CA . ALA A 1 191 ? 13.128 -2.952 -22.045 1.00 86.50 191 ALA A CA 1
ATOM 1466 C C . ALA A 1 191 ? 13.462 -4.219 -22.847 1.00 86.50 191 ALA A C 1
ATOM 1468 O O . ALA A 1 191 ? 13.913 -4.099 -23.986 1.00 86.50 191 ALA A O 1
ATOM 1469 N N . LEU A 1 192 ? 13.253 -5.418 -22.286 1.00 82.19 192 LEU A N 1
ATOM 1470 C CA . LEU A 1 192 ? 13.647 -6.696 -22.900 1.00 82.19 192 LEU A CA 1
ATOM 1471 C C . LEU A 1 192 ? 12.940 -6.977 -24.231 1.00 82.19 192 LEU A C 1
ATOM 1473 O O . LEU A 1 192 ? 13.538 -7.566 -25.130 1.00 82.19 192 LEU A O 1
ATOM 1477 N N . PHE A 1 193 ? 11.688 -6.546 -24.362 1.00 73.94 193 PHE A N 1
ATOM 1478 C CA . PHE A 1 193 ? 10.861 -6.780 -25.550 1.00 73.94 193 PHE A CA 1
ATOM 1479 C C . PHE A 1 193 ? 10.960 -5.660 -26.598 1.00 73.94 193 PHE A C 1
ATOM 1481 O O . PHE A 1 193 ? 10.349 -5.748 -27.661 1.00 73.94 193 PHE A O 1
ATOM 1488 N N . ILE A 1 194 ? 11.717 -4.599 -26.307 1.00 80.88 194 ILE A N 1
ATOM 1489 C CA . ILE A 1 194 ? 11.948 -3.467 -27.209 1.00 80.88 194 ILE A CA 1
ATOM 1490 C C . ILE A 1 194 ? 13.319 -3.662 -27.881 1.00 80.88 194 ILE A C 1
ATOM 1492 O O . ILE A 1 194 ? 14.242 -4.187 -27.251 1.00 80.88 194 ILE A O 1
ATOM 1496 N N . PRO A 1 195 ? 13.517 -3.240 -29.148 1.00 82.81 195 PRO A N 1
ATOM 1497 C CA . PRO A 1 195 ? 14.812 -3.367 -29.810 1.00 82.81 195 PRO A CA 1
ATOM 1498 C C . PRO A 1 195 ? 15.972 -2.800 -28.973 1.00 82.81 195 PRO A C 1
ATOM 1500 O O . PRO A 1 195 ? 15.846 -1.767 -28.304 1.00 82.81 195 PRO A O 1
ATOM 1503 N N . ARG A 1 196 ? 17.147 -3.433 -29.041 1.00 85.31 196 ARG A N 1
ATOM 1504 C CA . ARG A 1 196 ? 18.344 -2.999 -28.293 1.00 85.31 196 ARG A CA 1
ATOM 1505 C C . ARG A 1 196 ? 18.808 -1.602 -28.718 1.00 85.31 196 ARG A C 1
ATOM 1507 O O . ARG A 1 196 ? 18.688 -1.241 -29.885 1.00 85.31 196 ARG A O 1
ATOM 1514 N N . SER A 1 197 ? 19.331 -0.808 -27.784 1.00 89.12 197 SER A N 1
ATOM 1515 C CA . SER A 1 197 ? 19.942 0.509 -28.056 1.00 89.12 197 SER A CA 1
ATOM 1516 C C . SER A 1 197 ? 20.934 0.897 -26.973 1.00 89.12 197 SER A C 1
ATOM 1518 O O . SER A 1 197 ? 20.812 0.471 -25.827 1.00 89.12 197 SER A O 1
ATOM 1520 N N . HIS A 1 198 ? 21.894 1.752 -27.324 1.00 89.81 198 HIS A N 1
ATOM 1521 C CA . HIS A 1 198 ? 22.789 2.385 -26.359 1.00 89.81 198 HIS A CA 1
ATOM 1522 C C . HIS A 1 198 ? 22.032 3.214 -25.313 1.00 89.81 198 HIS A C 1
ATOM 1524 O O . HIS A 1 198 ? 22.468 3.282 -24.169 1.00 89.81 198 HIS A O 1
ATOM 1530 N N . CYS A 1 199 ? 20.857 3.760 -25.643 1.00 89.31 199 CYS A N 1
ATOM 1531 C CA . CYS A 1 199 ? 20.017 4.474 -24.678 1.00 89.31 199 CYS A CA 1
ATOM 1532 C C . CYS A 1 199 ? 19.520 3.573 -23.535 1.00 89.31 199 CYS A C 1
ATOM 1534 O O . CYS A 1 199 ? 19.236 4.072 -22.449 1.00 89.31 199 CYS A O 1
ATOM 1536 N N . ASN A 1 200 ? 19.471 2.249 -23.727 1.00 91.06 200 ASN A N 1
ATOM 1537 C CA . ASN A 1 200 ? 19.109 1.320 -22.655 1.00 91.06 200 ASN A CA 1
ATOM 1538 C C . ASN A 1 200 ? 20.181 1.260 -21.550 1.00 91.06 200 ASN A C 1
ATOM 1540 O O . ASN A 1 200 ? 19.885 0.804 -20.450 1.00 91.06 200 ASN A O 1
ATOM 1544 N N . ALA A 1 201 ? 21.394 1.781 -21.791 1.00 92.25 201 ALA A N 1
ATOM 1545 C CA . ALA A 1 201 ? 22.423 1.944 -20.762 1.00 92.25 201 ALA A CA 1
ATOM 1546 C C . ALA A 1 201 ? 22.043 2.982 -19.687 1.00 92.25 201 ALA A C 1
ATOM 1548 O O . ALA A 1 201 ? 22.637 2.989 -18.609 1.00 92.25 201 ALA A O 1
ATOM 1549 N N . LEU A 1 202 ? 21.032 3.827 -19.933 1.00 94.00 202 LEU A N 1
ATOM 1550 C CA . LEU A 1 202 ? 20.512 4.757 -18.926 1.00 94.00 202 LEU A CA 1
ATOM 1551 C C . LEU A 1 202 ? 19.922 4.020 -17.714 1.00 94.00 202 LEU A C 1
ATOM 1553 O O . LEU A 1 202 ? 20.071 4.492 -16.591 1.00 94.00 202 LEU A O 1
ATOM 1557 N N . LEU A 1 203 ? 19.316 2.844 -17.913 1.00 94.00 203 LEU A N 1
ATOM 1558 C CA . LEU A 1 203 ? 18.758 2.031 -16.831 1.00 94.00 203 LEU A CA 1
ATOM 1559 C C . LEU A 1 203 ? 19.824 1.616 -15.790 1.00 94.00 203 LEU A C 1
ATOM 1561 O O . LEU A 1 203 ? 19.684 1.984 -14.619 1.00 94.00 203 LEU A O 1
ATOM 1565 N N . PRO A 1 204 ? 20.913 0.914 -16.165 1.00 94.06 204 PRO A N 1
ATOM 1566 C CA . PRO A 1 204 ? 21.980 0.584 -15.225 1.00 94.06 204 PRO A CA 1
ATOM 1567 C C . PRO A 1 204 ? 22.754 1.818 -14.745 1.00 94.06 204 PRO A C 1
ATOM 1569 O O . PRO A 1 204 ? 23.226 1.825 -13.609 1.00 94.06 204 PRO A O 1
ATOM 1572 N N . LEU A 1 205 ? 22.833 2.896 -15.538 1.00 94.88 205 LEU A N 1
ATOM 1573 C CA . LEU A 1 205 ? 23.435 4.160 -15.097 1.00 94.88 205 LEU A CA 1
ATOM 1574 C C . LEU A 1 205 ? 22.720 4.746 -13.868 1.00 94.88 205 LEU A C 1
ATOM 1576 O O . LEU A 1 205 ? 23.395 5.186 -12.937 1.00 94.88 205 LEU A O 1
ATOM 1580 N N . VAL A 1 206 ? 21.381 4.717 -13.824 1.00 95.50 206 VAL A N 1
ATOM 1581 C CA . VAL A 1 206 ? 20.602 5.147 -12.642 1.00 95.50 206 VAL A CA 1
ATOM 1582 C C . VAL A 1 206 ? 21.018 4.352 -11.405 1.00 95.50 206 VAL A C 1
ATOM 1584 O O . VAL A 1 206 ? 21.244 4.933 -10.344 1.00 95.50 206 VAL A O 1
ATOM 1587 N N . VAL A 1 207 ? 21.182 3.036 -11.544 1.00 95.19 207 VAL A N 1
ATOM 1588 C CA . VAL A 1 207 ? 21.581 2.157 -10.439 1.00 95.19 207 VAL A CA 1
ATOM 1589 C C . VAL A 1 207 ? 23.003 2.457 -9.968 1.00 95.19 207 VAL A C 1
ATOM 1591 O O . VAL A 1 207 ? 23.224 2.622 -8.768 1.00 95.19 207 VAL A O 1
ATOM 1594 N N . PHE A 1 208 ? 23.960 2.615 -10.883 1.00 95.38 208 PHE A N 1
ATOM 1595 C CA . PHE A 1 208 ? 25.340 2.971 -10.539 1.00 95.38 208 PHE A CA 1
ATOM 1596 C C . PHE A 1 208 ? 25.446 4.346 -9.862 1.00 95.38 208 PHE A C 1
ATOM 1598 O O . PHE A 1 208 ? 26.196 4.510 -8.894 1.00 95.38 208 PHE A O 1
ATOM 1605 N N . LEU A 1 209 ? 24.657 5.329 -10.307 1.00 93.94 209 LEU A N 1
ATOM 1606 C CA . LEU A 1 209 ? 24.556 6.631 -9.645 1.00 93.94 209 LEU A CA 1
ATOM 1607 C C . LEU A 1 209 ? 23.946 6.509 -8.245 1.00 93.94 209 LEU A C 1
ATOM 1609 O O . LEU A 1 209 ? 24.458 7.114 -7.303 1.00 93.94 209 LEU A O 1
ATOM 1613 N N . ALA A 1 210 ? 22.907 5.692 -8.077 1.00 93.50 210 ALA A N 1
ATOM 1614 C CA . ALA A 1 210 ? 22.292 5.462 -6.775 1.00 93.50 210 ALA A CA 1
ATOM 1615 C C . ALA A 1 210 ? 23.252 4.751 -5.797 1.00 93.50 210 ALA A C 1
ATOM 1617 O O . ALA A 1 210 ? 23.328 5.142 -4.630 1.00 93.50 210 ALA A O 1
ATOM 1618 N N . VAL A 1 211 ? 24.063 3.794 -6.275 1.00 93.69 211 VAL A N 1
ATOM 1619 C CA . VAL A 1 211 ? 25.164 3.182 -5.500 1.00 93.69 211 VAL A CA 1
ATOM 1620 C C . VAL A 1 211 ? 26.171 4.253 -5.081 1.00 93.69 211 VAL A C 1
ATOM 1622 O O . VAL A 1 211 ? 26.541 4.325 -3.909 1.00 93.69 211 VAL A O 1
ATOM 1625 N N . SER A 1 212 ? 26.567 5.137 -6.004 1.00 91.94 212 SER A N 1
ATOM 1626 C CA . SER A 1 212 ? 27.455 6.261 -5.690 1.00 91.94 212 SER A CA 1
ATOM 1627 C C . SER A 1 212 ? 26.874 7.151 -4.589 1.00 91.94 212 SER A C 1
ATOM 1629 O O . SER A 1 212 ? 27.596 7.536 -3.673 1.00 91.94 212 SER A O 1
ATOM 1631 N N . PHE A 1 213 ? 25.574 7.448 -4.630 1.00 90.06 213 PHE A N 1
ATOM 1632 C CA . PHE A 1 213 ? 24.911 8.250 -3.601 1.00 90.06 213 PHE A CA 1
ATOM 1633 C C . PHE A 1 213 ? 24.861 7.543 -2.250 1.00 90.06 213 PHE A C 1
ATOM 1635 O O . PHE A 1 213 ? 25.245 8.158 -1.258 1.00 90.06 213 PHE A O 1
ATOM 1642 N N . SER A 1 214 ? 24.492 6.260 -2.217 1.00 91.06 214 SER A N 1
ATOM 1643 C CA . SER A 1 214 ? 24.510 5.434 -1.001 1.00 91.06 214 SER A CA 1
ATOM 1644 C C . SER A 1 214 ? 25.897 5.414 -0.350 1.00 91.06 214 SER A C 1
ATOM 1646 O O . SER A 1 214 ? 26.045 5.608 0.859 1.00 91.06 214 SER A O 1
ATOM 1648 N N . GLU A 1 215 ? 26.952 5.249 -1.150 1.00 89.75 215 GLU A N 1
ATOM 1649 C CA . GLU A 1 215 ? 28.325 5.233 -0.639 1.00 89.75 215 GLU A CA 1
ATOM 1650 C C . GLU A 1 215 ? 28.860 6.614 -0.273 1.00 89.75 215 GLU A C 1
ATOM 1652 O O . GLU A 1 215 ? 29.784 6.708 0.533 1.00 89.75 215 GLU A O 1
ATOM 1657 N N . ARG A 1 216 ? 28.289 7.696 -0.811 1.00 86.06 216 ARG A N 1
ATOM 1658 C CA . ARG A 1 216 ? 28.606 9.061 -0.376 1.00 86.06 216 ARG A CA 1
ATOM 1659 C C . ARG A 1 216 ? 27.972 9.397 0.970 1.00 86.06 216 ARG A C 1
ATOM 1661 O O . ARG A 1 216 ? 28.604 10.121 1.729 1.00 86.06 216 ARG A O 1
ATOM 1668 N N . THR A 1 217 ? 26.779 8.881 1.266 1.00 85.06 217 THR A N 1
ATOM 1669 C CA . THR A 1 217 ? 25.969 9.248 2.444 1.00 85.06 217 THR A CA 1
ATOM 1670 C C . THR A 1 217 ? 26.197 8.335 3.651 1.00 85.06 217 THR A C 1
ATOM 1672 O O . THR A 1 217 ? 26.313 8.827 4.772 1.00 85.06 217 THR A O 1
ATOM 1675 N N . LEU A 1 218 ? 26.303 7.017 3.451 1.00 83.88 218 LEU A N 1
ATOM 1676 C CA . LEU A 1 218 ? 26.342 6.009 4.524 1.00 83.88 218 LEU A CA 1
ATOM 1677 C C . LEU A 1 218 ? 27.766 5.616 4.966 1.00 83.88 218 LEU A C 1
ATOM 1679 O O . LEU A 1 218 ? 27.977 4.528 5.510 1.00 83.88 218 LEU A O 1
ATOM 1683 N N . LYS A 1 219 ? 28.773 6.466 4.732 1.00 77.94 219 LYS A N 1
ATOM 1684 C CA . LYS A 1 219 ? 30.172 6.171 5.091 1.00 77.94 219 LYS A CA 1
ATOM 1685 C C . LYS A 1 219 ? 30.341 6.022 6.601 1.00 77.94 219 LYS A C 1
ATOM 1687 O O . LYS A 1 219 ? 30.047 6.949 7.354 1.00 77.94 219 LYS A O 1
ATOM 1692 N N . LYS A 1 220 ? 30.886 4.884 7.038 1.00 79.06 220 LYS A N 1
ATOM 1693 C CA . LYS A 1 220 ? 31.332 4.676 8.422 1.00 79.06 220 LYS A CA 1
ATOM 1694 C C . LYS A 1 220 ? 32.759 4.120 8.461 1.00 79.06 220 LYS A C 1
ATOM 1696 O O . LYS A 1 220 ? 33.138 3.342 7.581 1.00 79.06 220 LYS A O 1
ATOM 1701 N N . PRO A 1 221 ? 33.566 4.483 9.472 1.00 71.62 221 PRO A N 1
ATOM 1702 C CA . PRO A 1 221 ? 34.852 3.834 9.698 1.00 71.62 221 PRO A CA 1
ATOM 1703 C C . PRO A 1 221 ? 34.631 2.393 10.193 1.00 71.62 221 PRO A C 1
ATOM 1705 O O . PRO A 1 221 ? 33.825 2.168 11.091 1.00 71.62 221 PRO A O 1
ATOM 1708 N N . GLY A 1 222 ? 35.335 1.417 9.608 1.00 79.31 222 GLY A N 1
ATOM 1709 C CA . GLY A 1 222 ? 35.307 0.015 10.050 1.00 79.31 222 GLY A CA 1
ATOM 1710 C C . GLY A 1 222 ? 35.376 -1.011 8.914 1.00 79.31 222 GLY A C 1
ATOM 1711 O O . GLY A 1 222 ? 34.889 -0.767 7.810 1.00 79.31 222 GLY A O 1
ATOM 1712 N N . ALA A 1 223 ? 35.975 -2.174 9.188 1.00 81.88 223 ALA A N 1
ATOM 1713 C CA . ALA A 1 223 ? 36.129 -3.259 8.213 1.00 81.88 223 ALA A CA 1
ATOM 1714 C C . ALA A 1 223 ? 34.785 -3.900 7.819 1.00 81.88 223 ALA A C 1
ATOM 1716 O O . ALA A 1 223 ? 34.539 -4.115 6.636 1.00 81.88 223 ALA A O 1
ATOM 1717 N N . LEU A 1 224 ? 33.881 -4.108 8.786 1.00 85.44 224 LEU A N 1
ATOM 1718 C CA . LEU A 1 224 ? 32.535 -4.647 8.539 1.00 85.44 224 LEU A CA 1
ATOM 1719 C C . LEU A 1 224 ? 31.736 -3.735 7.593 1.00 85.44 224 LEU A C 1
ATOM 1721 O O . LEU A 1 224 ? 31.109 -4.206 6.653 1.00 85.44 224 LEU A O 1
ATOM 1725 N N . ASP A 1 225 ? 31.823 -2.415 7.774 1.00 84.75 225 ASP A N 1
ATOM 1726 C CA . ASP A 1 225 ? 31.132 -1.458 6.905 1.00 84.75 225 ASP A CA 1
ATOM 1727 C C . ASP A 1 225 ? 31.683 -1.465 5.467 1.00 84.75 225 ASP A C 1
ATOM 1729 O O . ASP A 1 225 ? 30.913 -1.343 4.513 1.00 84.75 225 ASP A O 1
ATOM 1733 N N . ARG A 1 226 ? 33.001 -1.654 5.300 1.00 84.31 226 ARG A N 1
ATOM 1734 C CA . ARG A 1 226 ? 33.637 -1.835 3.982 1.00 84.31 226 ARG A CA 1
ATOM 1735 C C . ARG A 1 226 ? 33.199 -3.138 3.321 1.00 84.31 226 ARG A C 1
ATOM 1737 O O . ARG A 1 226 ? 32.878 -3.125 2.138 1.00 84.31 226 ARG A O 1
ATOM 1744 N N . PHE A 1 227 ? 33.141 -4.229 4.081 1.00 88.31 227 PHE A N 1
ATOM 1745 C CA . PHE A 1 227 ? 32.643 -5.509 3.586 1.00 88.31 227 PHE A CA 1
ATOM 1746 C C . PHE A 1 227 ? 31.180 -5.401 3.140 1.00 88.31 227 PHE A C 1
ATOM 1748 O O . PHE A 1 227 ? 30.849 -5.785 2.024 1.00 88.31 227 PHE A O 1
ATOM 1755 N N . LEU A 1 228 ? 30.317 -4.793 3.960 1.00 88.62 228 LEU A N 1
ATOM 1756 C CA . LEU A 1 228 ? 28.904 -4.598 3.627 1.00 88.62 228 LEU A CA 1
ATOM 1757 C C . LEU A 1 228 ? 28.718 -3.698 2.395 1.00 88.62 228 LEU A C 1
ATOM 1759 O O . LEU A 1 228 ? 27.840 -3.950 1.579 1.00 88.62 228 LEU A O 1
ATOM 1763 N N . SER A 1 229 ? 29.544 -2.659 2.254 1.00 88.81 229 SER A N 1
ATOM 1764 C CA . SER A 1 229 ? 29.584 -1.792 1.068 1.00 88.81 229 SER A CA 1
ATOM 1765 C C . SER A 1 229 ? 29.956 -2.574 -0.195 1.00 88.81 229 SER A C 1
ATOM 1767 O O . SER A 1 229 ? 29.242 -2.496 -1.193 1.00 88.81 229 SER A O 1
ATOM 1769 N N . ALA A 1 230 ? 31.013 -3.390 -0.136 1.00 90.31 230 ALA A N 1
ATOM 1770 C CA . ALA A 1 230 ? 31.427 -4.239 -1.250 1.00 90.31 230 ALA A CA 1
ATOM 1771 C C . ALA A 1 230 ? 30.353 -5.276 -1.612 1.00 90.31 230 ALA A C 1
ATOM 1773 O O . ALA A 1 230 ? 30.027 -5.430 -2.785 1.00 90.31 230 ALA A O 1
ATOM 1774 N N . LEU A 1 231 ? 29.752 -5.931 -0.613 1.00 92.69 231 LEU A N 1
ATOM 1775 C CA . LEU A 1 231 ? 28.672 -6.896 -0.814 1.00 92.69 231 LEU A CA 1
ATOM 1776 C C . LEU A 1 231 ? 27.470 -6.249 -1.513 1.00 92.69 231 LEU A C 1
ATOM 1778 O O . LEU A 1 231 ? 26.973 -6.776 -2.501 1.00 92.69 231 LEU A O 1
ATOM 1782 N N . VAL A 1 232 ? 27.025 -5.084 -1.037 1.00 92.12 232 VAL A N 1
ATOM 1783 C CA . VAL A 1 232 ? 25.891 -4.353 -1.624 1.00 92.12 232 VAL A CA 1
ATOM 1784 C C . VAL A 1 232 ? 26.213 -3.885 -3.040 1.00 92.12 232 VAL A C 1
ATOM 1786 O O . VAL A 1 232 ? 25.374 -4.020 -3.927 1.00 92.12 232 VAL A O 1
ATOM 1789 N N . ALA A 1 233 ? 27.431 -3.396 -3.278 1.00 92.88 233 ALA A N 1
ATOM 1790 C CA . ALA A 1 233 ? 27.883 -3.025 -4.612 1.00 92.88 233 ALA A CA 1
ATOM 1791 C C . ALA A 1 233 ? 27.866 -4.224 -5.575 1.00 92.88 233 ALA A C 1
ATOM 1793 O O . ALA A 1 233 ? 27.387 -4.079 -6.693 1.00 92.88 233 ALA A O 1
ATOM 1794 N N . LEU A 1 234 ? 28.307 -5.409 -5.146 1.00 93.69 234 LEU A N 1
ATOM 1795 C CA . LEU A 1 234 ? 28.267 -6.623 -5.970 1.00 93.69 234 LEU A CA 1
ATOM 1796 C C . LEU A 1 234 ? 26.832 -7.090 -6.244 1.00 93.69 234 LEU A C 1
ATOM 1798 O O . LEU A 1 234 ? 26.484 -7.327 -7.398 1.00 93.69 234 LEU A O 1
ATOM 1802 N N . VAL A 1 235 ? 25.988 -7.165 -5.210 1.00 94.75 235 VAL A N 1
ATOM 1803 C CA . VAL A 1 235 ? 24.588 -7.616 -5.325 1.00 94.75 235 VAL A CA 1
ATOM 1804 C C . VAL A 1 235 ? 23.772 -6.704 -6.242 1.00 94.75 235 VAL A C 1
ATOM 1806 O O . VAL A 1 235 ? 22.949 -7.187 -7.012 1.00 94.75 235 VAL A O 1
ATOM 1809 N N . VAL A 1 236 ? 24.003 -5.390 -6.189 1.00 94.38 236 VAL A N 1
ATOM 1810 C CA . VAL A 1 236 ? 23.303 -4.406 -7.031 1.00 94.38 236 VAL A CA 1
ATOM 1811 C C . VAL A 1 236 ? 23.954 -4.274 -8.414 1.00 94.38 236 VAL A C 1
ATOM 1813 O O . VAL A 1 236 ? 23.265 -4.114 -9.421 1.00 94.38 236 VAL A O 1
ATOM 1816 N N . GLY A 1 237 ? 25.284 -4.351 -8.478 1.00 93.88 237 GLY A N 1
ATOM 1817 C CA . GLY A 1 237 ? 26.068 -4.201 -9.700 1.00 93.88 237 GLY A CA 1
ATOM 1818 C C . GLY A 1 237 ? 25.911 -5.368 -10.665 1.00 93.88 237 GLY A C 1
ATOM 1819 O O . GLY A 1 237 ? 25.818 -5.136 -11.868 1.00 93.88 237 GLY A O 1
ATOM 1820 N N . ALA A 1 238 ? 25.824 -6.601 -10.162 1.00 93.56 238 ALA A N 1
ATOM 1821 C CA . ALA A 1 238 ? 25.664 -7.795 -10.988 1.00 93.56 238 ALA A CA 1
ATOM 1822 C C . ALA A 1 238 ? 24.427 -7.732 -11.914 1.00 93.56 238 ALA A C 1
ATOM 1824 O O . ALA A 1 238 ? 24.612 -7.794 -13.132 1.00 93.56 238 ALA A O 1
ATOM 1825 N N . PRO A 1 239 ? 23.186 -7.524 -11.421 1.00 93.75 239 PRO A N 1
ATOM 1826 C CA . PRO A 1 239 ? 22.023 -7.403 -12.298 1.00 93.75 239 PRO A CA 1
ATOM 1827 C C . PRO A 1 239 ? 22.096 -6.158 -13.195 1.00 93.75 239 PRO A C 1
ATOM 1829 O O . PRO A 1 239 ? 21.729 -6.234 -14.366 1.00 93.75 239 PRO A O 1
ATOM 1832 N N . ALA A 1 240 ? 22.631 -5.031 -12.710 1.00 94.12 240 ALA A N 1
ATOM 1833 C CA . ALA A 1 240 ? 22.825 -3.840 -13.542 1.00 94.12 240 ALA A CA 1
ATOM 1834 C C . ALA A 1 240 ? 23.758 -4.111 -14.738 1.00 94.12 240 ALA A C 1
ATOM 1836 O O . ALA A 1 240 ? 23.468 -3.682 -15.854 1.00 94.12 240 ALA A O 1
ATOM 1837 N N . GLY A 1 241 ? 24.843 -4.863 -14.542 1.00 92.88 241 GLY A N 1
ATOM 1838 C CA . GLY A 1 241 ? 25.751 -5.260 -15.620 1.00 92.88 241 GLY A CA 1
ATOM 1839 C C . GLY A 1 241 ? 25.142 -6.265 -16.598 1.00 92.88 241 GLY A C 1
ATOM 1840 O O . GLY A 1 241 ? 25.358 -6.145 -17.804 1.00 92.88 241 GLY A O 1
ATOM 1841 N N . VAL A 1 242 ? 24.317 -7.200 -16.114 1.00 92.69 242 VAL A N 1
ATOM 1842 C CA . VAL A 1 242 ? 23.541 -8.106 -16.981 1.00 92.69 242 VAL A CA 1
ATOM 1843 C C . VAL A 1 242 ? 22.636 -7.304 -17.911 1.00 92.69 242 VAL A C 1
ATOM 1845 O O . VAL A 1 242 ? 22.703 -7.479 -19.127 1.00 92.69 242 VAL A O 1
ATOM 1848 N N . TYR A 1 243 ? 21.843 -6.374 -17.373 1.00 92.31 243 TYR A N 1
ATOM 1849 C CA . TYR A 1 243 ? 20.969 -5.532 -18.192 1.00 92.31 243 TYR A CA 1
ATOM 1850 C C . TYR A 1 243 ? 21.751 -4.565 -19.089 1.00 92.31 243 TYR A C 1
ATOM 1852 O O . TYR A 1 243 ? 21.320 -4.305 -20.213 1.00 92.31 243 TYR A O 1
ATOM 1860 N N . LEU A 1 244 ? 22.930 -4.095 -18.664 1.00 92.69 244 LEU A N 1
ATOM 1861 C CA . LEU A 1 244 ? 23.821 -3.295 -19.506 1.00 92.69 244 LEU A CA 1
ATOM 1862 C C . LEU A 1 244 ? 24.235 -4.057 -20.770 1.00 92.69 244 LEU A C 1
ATOM 1864 O O . LEU A 1 244 ? 24.150 -3.498 -21.859 1.00 92.69 244 LEU A O 1
ATOM 1868 N N . LEU A 1 245 ? 24.652 -5.319 -20.660 1.00 91.06 245 LEU A N 1
ATOM 1869 C CA . LEU A 1 245 ? 25.056 -6.106 -21.831 1.00 91.06 245 LEU A CA 1
ATOM 1870 C C . LEU A 1 245 ? 23.858 -6.633 -22.626 1.00 91.06 245 LEU A C 1
ATOM 1872 O O . LEU A 1 245 ? 23.885 -6.619 -23.855 1.00 91.06 245 LEU A O 1
ATOM 1876 N N . ALA A 1 246 ? 22.802 -7.086 -21.948 1.00 88.12 246 ALA A N 1
ATOM 1877 C CA . ALA A 1 246 ? 21.653 -7.722 -22.588 1.00 88.12 246 ALA A CA 1
ATOM 1878 C C . ALA A 1 246 ? 20.794 -6.739 -23.401 1.00 88.12 246 ALA A C 1
ATOM 1880 O O . ALA A 1 246 ? 20.295 -7.098 -24.474 1.00 88.12 246 ALA A O 1
ATOM 1881 N N . LEU A 1 247 ? 20.626 -5.508 -22.904 1.00 88.88 247 LEU A N 1
ATOM 1882 C CA . LEU A 1 247 ? 19.741 -4.505 -23.504 1.00 88.88 247 LEU A CA 1
ATOM 1883 C C . LEU A 1 247 ? 20.444 -3.587 -24.511 1.00 88.88 247 LEU A C 1
ATOM 1885 O O . LEU A 1 247 ? 19.766 -2.841 -25.226 1.00 88.88 247 LEU A O 1
ATOM 1889 N N . THR A 1 248 ? 21.776 -3.614 -24.584 1.00 89.25 248 THR A N 1
ATOM 1890 C CA . THR A 1 248 ? 22.553 -2.760 -25.493 1.00 89.25 248 THR A CA 1
ATOM 1891 C C . THR A 1 248 ? 23.070 -3.539 -26.709 1.00 89.25 248 THR A C 1
ATOM 1893 O O . THR A 1 248 ? 23.117 -4.772 -26.695 1.00 89.25 248 THR A O 1
ATOM 1896 N N . PRO A 1 249 ? 23.499 -2.847 -27.781 1.00 88.44 249 PRO A N 1
ATOM 1897 C CA . PRO A 1 249 ? 24.119 -3.474 -28.949 1.00 88.44 249 PRO A CA 1
ATOM 1898 C C . PRO A 1 249 ? 25.430 -4.226 -28.660 1.00 88.44 249 PRO A C 1
ATOM 1900 O O . PRO A 1 249 ? 25.982 -4.827 -29.573 1.00 88.44 249 PRO A O 1
ATOM 1903 N N . LEU A 1 250 ? 25.927 -4.220 -27.415 1.00 85.88 250 LEU A N 1
ATOM 1904 C CA . LEU A 1 250 ? 27.133 -4.941 -27.000 1.00 85.88 250 LEU A CA 1
ATOM 1905 C C . LEU A 1 250 ? 26.912 -6.452 -26.852 1.00 85.88 250 LEU A C 1
ATOM 1907 O O . LEU A 1 250 ? 27.880 -7.204 -26.889 1.00 85.88 250 LEU A O 1
ATOM 1911 N N . GLN A 1 251 ? 25.662 -6.912 -26.718 1.00 88.56 251 GLN A N 1
ATOM 1912 C CA . GLN A 1 251 ? 25.337 -8.322 -26.477 1.00 88.56 251 GLN A CA 1
ATOM 1913 C C . GLN A 1 251 ? 26.063 -9.332 -27.398 1.00 88.56 251 GLN A C 1
ATOM 1915 O O . GLN A 1 251 ? 26.544 -10.341 -26.879 1.00 88.56 251 GLN A O 1
ATOM 1920 N N . PRO A 1 252 ? 26.163 -9.120 -28.730 1.00 87.62 252 PRO A N 1
ATOM 1921 C CA . PRO A 1 252 ? 26.788 -10.090 -29.630 1.00 87.62 252 PRO A CA 1
ATOM 1922 C C . PRO A 1 252 ? 28.254 -10.383 -29.297 1.00 87.62 252 PRO A C 1
ATOM 1924 O O . PRO A 1 252 ? 28.696 -11.505 -29.512 1.00 87.62 252 PRO A O 1
ATOM 1927 N N . LEU A 1 253 ? 28.978 -9.416 -28.722 1.00 88.44 253 LEU A N 1
ATOM 1928 C CA . LEU A 1 253 ? 30.395 -9.553 -28.360 1.00 88.44 253 LEU A CA 1
ATOM 1929 C C . LEU A 1 253 ? 30.626 -10.519 -27.190 1.00 88.44 253 LEU A C 1
ATOM 1931 O O . LEU A 1 253 ? 31.738 -10.996 -27.001 1.00 88.44 253 LEU A O 1
ATOM 1935 N N . PHE A 1 254 ? 29.583 -10.799 -26.407 1.00 87.38 254 PHE A N 1
ATOM 1936 C CA . PHE A 1 254 ? 29.666 -11.587 -25.178 1.00 87.38 254 PHE A CA 1
ATOM 1937 C C . PHE A 1 254 ? 28.862 -12.890 -25.251 1.00 87.38 254 PHE A C 1
ATOM 1939 O O . PHE A 1 254 ? 28.692 -13.563 -24.238 1.00 87.38 254 PHE A O 1
ATOM 1946 N N . LYS A 1 255 ? 28.336 -13.272 -26.424 1.00 85.00 255 LYS A N 1
ATOM 1947 C CA . LYS A 1 255 ? 27.656 -14.566 -26.588 1.00 85.00 255 LYS A CA 1
ATOM 1948 C C . LYS A 1 255 ? 28.672 -15.720 -26.592 1.00 85.00 255 LYS A C 1
ATOM 1950 O O . LYS A 1 255 ? 29.705 -15.588 -27.239 1.00 85.00 255 LYS A O 1
ATOM 1955 N N . PRO A 1 256 ? 28.373 -16.860 -25.934 1.00 84.94 256 PRO A N 1
ATOM 1956 C CA . PRO A 1 256 ? 27.129 -17.196 -25.221 1.00 84.94 256 PRO A CA 1
ATOM 1957 C C . PRO A 1 256 ? 27.054 -16.707 -23.755 1.00 84.94 256 PRO A C 1
ATOM 1959 O O . PRO A 1 256 ? 25.989 -16.774 -23.149 1.00 84.94 256 PRO A O 1
ATOM 1962 N N . LEU A 1 257 ? 28.136 -16.168 -23.193 1.00 89.56 257 LEU A N 1
ATOM 1963 C CA . LEU A 1 257 ? 28.327 -15.891 -21.759 1.00 89.56 257 LEU A CA 1
ATOM 1964 C C . LEU A 1 257 ? 27.761 -14.542 -21.259 1.00 89.56 257 LEU A C 1
ATOM 1966 O O . LEU A 1 257 ? 28.255 -13.994 -20.278 1.00 89.56 257 LEU A O 1
ATOM 1970 N N . VAL A 1 258 ? 26.709 -13.999 -21.887 1.00 87.31 258 VAL A N 1
ATOM 1971 C CA . VAL A 1 258 ? 26.181 -12.638 -21.618 1.00 87.31 258 VAL A CA 1
ATOM 1972 C C . VAL A 1 258 ? 25.811 -12.420 -20.145 1.00 87.31 258 VAL A C 1
ATOM 1974 O O . VAL A 1 258 ? 26.021 -11.332 -19.604 1.00 87.31 258 VAL A O 1
ATOM 1977 N N . LEU A 1 259 ? 25.247 -13.444 -19.497 1.00 88.88 259 LEU A N 1
ATOM 1978 C CA . LEU A 1 259 ? 24.856 -13.390 -18.089 1.00 88.88 259 LEU A CA 1
ATOM 1979 C C . LEU A 1 259 ? 26.093 -13.308 -17.182 1.00 88.88 259 LEU A C 1
ATOM 1981 O O . LEU A 1 259 ? 26.196 -12.406 -16.357 1.00 88.88 259 LEU A O 1
ATOM 1985 N N . GLU A 1 260 ? 27.051 -14.215 -17.371 1.00 92.12 260 GLU A N 1
ATOM 1986 C CA . GLU A 1 260 ? 28.275 -14.305 -16.568 1.00 92.12 260 GLU A CA 1
ATOM 1987 C C . GLU A 1 260 ? 29.157 -13.069 -16.749 1.00 92.12 260 GLU A C 1
ATOM 1989 O O . GLU A 1 260 ? 29.538 -12.423 -15.769 1.00 92.12 260 GLU A O 1
ATOM 1994 N N . SER A 1 261 ? 29.405 -12.668 -17.999 1.00 90.31 261 SER A N 1
ATOM 1995 C CA . SER A 1 261 ? 30.179 -11.466 -18.307 1.00 90.31 261 SER A CA 1
ATOM 1996 C C . SER A 1 261 ? 29.489 -10.206 -17.782 1.00 90.31 261 SER A C 1
ATOM 1998 O O . SER A 1 261 ? 30.155 -9.297 -17.288 1.00 90.31 261 SER A O 1
ATOM 2000 N N . GLY A 1 262 ? 28.155 -10.155 -17.841 1.00 90.69 262 GLY A N 1
ATOM 2001 C CA . GLY A 1 262 ? 27.355 -9.053 -17.313 1.00 90.69 262 GLY A CA 1
ATOM 2002 C C . GLY A 1 262 ? 27.487 -8.918 -15.802 1.00 90.69 262 GLY A C 1
ATOM 2003 O O . GLY A 1 262 ? 27.750 -7.819 -15.310 1.00 90.69 262 GLY A O 1
ATOM 2004 N N . MET A 1 263 ? 27.384 -10.030 -15.069 1.00 92.88 263 MET A N 1
ATOM 2005 C CA . MET A 1 263 ? 27.559 -10.045 -13.615 1.00 92.88 263 MET A CA 1
ATOM 2006 C C . MET A 1 263 ? 28.956 -9.567 -13.205 1.00 92.88 263 MET A C 1
ATOM 2008 O O . MET A 1 263 ? 29.074 -8.730 -12.308 1.00 92.88 263 MET A O 1
ATOM 2012 N N . VAL A 1 264 ? 30.004 -10.048 -13.882 1.00 94.00 264 VAL A N 1
ATOM 2013 C CA . VAL A 1 264 ? 31.396 -9.675 -13.583 1.00 94.00 264 VAL A CA 1
ATOM 2014 C C . VAL A 1 264 ? 31.645 -8.196 -13.877 1.00 94.00 264 VAL A C 1
ATOM 2016 O O . VAL A 1 264 ? 32.107 -7.469 -12.998 1.00 94.00 264 VAL A O 1
ATOM 2019 N N . ILE A 1 265 ? 31.299 -7.719 -15.076 1.00 92.94 265 ILE A N 1
ATOM 2020 C CA . ILE A 1 265 ? 31.524 -6.320 -15.474 1.00 92.94 265 ILE A CA 1
ATOM 2021 C C . ILE A 1 265 ? 30.734 -5.371 -14.567 1.00 92.94 265 ILE A C 1
ATOM 2023 O O . ILE A 1 265 ? 31.286 -4.392 -14.063 1.00 92.94 265 ILE A O 1
ATOM 2027 N N . GLY A 1 266 ? 29.459 -5.670 -14.311 1.00 92.94 266 GLY A N 1
ATOM 2028 C CA . GLY A 1 266 ? 28.617 -4.854 -13.441 1.00 92.94 266 GLY A CA 1
ATOM 2029 C C . GLY A 1 266 ? 29.092 -4.831 -11.991 1.00 92.94 266 GLY A C 1
ATOM 2030 O O . GLY A 1 266 ? 29.132 -3.764 -11.373 1.00 92.94 266 GLY A O 1
ATOM 2031 N N . GLY A 1 267 ? 29.504 -5.984 -11.460 1.00 92.31 267 GLY A N 1
ATOM 2032 C CA . GLY A 1 267 ? 30.066 -6.100 -10.117 1.00 92.31 267 GLY A CA 1
ATOM 2033 C C . GLY A 1 267 ? 31.362 -5.304 -9.962 1.00 92.31 267 GLY A C 1
ATOM 2034 O O . GLY A 1 267 ? 31.493 -4.533 -9.010 1.00 92.31 267 GLY A O 1
ATOM 2035 N N . LEU A 1 268 ? 32.287 -5.413 -10.922 1.00 93.75 268 LEU A N 1
ATOM 2036 C CA . LEU A 1 268 ? 33.539 -4.646 -10.925 1.00 93.75 268 LEU A CA 1
ATOM 2037 C C . LEU A 1 268 ? 33.288 -3.138 -11.038 1.00 93.75 268 LEU A C 1
ATOM 2039 O O . LEU A 1 268 ? 33.890 -2.361 -10.294 1.00 93.75 268 LEU A O 1
ATOM 2043 N N . LEU A 1 269 ? 32.363 -2.712 -11.905 1.00 93.06 269 LEU A N 1
ATOM 2044 C CA . LEU A 1 269 ? 31.976 -1.305 -12.025 1.00 93.06 269 LEU A CA 1
ATOM 2045 C C . LEU A 1 269 ? 31.397 -0.777 -10.708 1.00 93.06 269 LEU A C 1
ATOM 2047 O O . LEU A 1 269 ? 31.869 0.241 -10.201 1.00 93.06 269 LEU A O 1
ATOM 2051 N N . ALA A 1 270 ? 30.447 -1.478 -10.093 1.00 93.25 270 ALA A N 1
ATOM 2052 C CA . ALA A 1 270 ? 29.870 -1.048 -8.823 1.00 93.25 270 ALA A CA 1
ATOM 2053 C C . ALA A 1 270 ? 30.903 -1.021 -7.685 1.00 93.25 270 ALA A C 1
ATOM 2055 O O . ALA A 1 270 ? 30.913 -0.081 -6.887 1.00 93.25 270 ALA A O 1
ATOM 2056 N N . LEU A 1 271 ? 31.807 -2.004 -7.629 1.00 92.25 271 LEU A N 1
ATOM 2057 C CA . LEU A 1 271 ? 32.889 -2.049 -6.646 1.00 92.25 271 LEU A CA 1
ATOM 2058 C C . LEU A 1 271 ? 33.870 -0.884 -6.836 1.00 92.25 271 LEU A C 1
ATOM 2060 O O . LEU A 1 271 ? 34.289 -0.253 -5.860 1.00 92.25 271 LEU A O 1
ATOM 2064 N N . SER A 1 272 ? 34.205 -0.549 -8.083 1.00 91.31 272 SER A N 1
ATOM 2065 C CA . SER A 1 272 ? 35.072 0.590 -8.400 1.00 91.31 272 SER A CA 1
ATOM 2066 C C . SER A 1 272 ? 34.427 1.919 -7.981 1.00 91.31 272 SER A C 1
ATOM 2068 O O . SER A 1 272 ? 35.075 2.765 -7.365 1.00 91.31 272 SER A O 1
ATOM 2070 N N . ILE A 1 273 ? 33.115 2.066 -8.196 1.00 90.06 273 ILE A N 1
ATOM 2071 C CA . ILE A 1 273 ? 32.343 3.231 -7.751 1.00 90.06 273 ILE A CA 1
ATOM 2072 C C . ILE A 1 273 ? 32.324 3.296 -6.224 1.00 90.06 273 ILE A C 1
ATOM 2074 O O . ILE A 1 273 ? 32.569 4.363 -5.658 1.00 90.06 273 ILE A O 1
ATOM 2078 N N . ALA A 1 274 ? 32.067 2.177 -5.543 1.00 88.12 274 ALA A N 1
ATOM 2079 C CA . ALA A 1 274 ? 31.986 2.134 -4.086 1.00 88.12 274 ALA A CA 1
ATOM 2080 C C . ALA A 1 274 ? 33.328 2.479 -3.424 1.00 88.12 274 ALA A C 1
ATOM 2082 O O . ALA A 1 274 ? 33.389 3.322 -2.524 1.00 88.12 274 ALA A O 1
ATOM 2083 N N . THR A 1 275 ? 34.421 1.892 -3.913 1.00 86.50 275 THR A N 1
ATOM 2084 C CA . THR A 1 275 ? 35.781 2.170 -3.425 1.00 86.50 275 THR A CA 1
ATOM 2085 C C . THR A 1 275 ? 36.198 3.615 -3.708 1.00 86.50 275 THR A C 1
ATOM 2087 O O . THR A 1 275 ? 36.671 4.303 -2.796 1.00 86.50 275 THR A O 1
ATOM 2090 N N . PHE A 1 276 ? 35.938 4.129 -4.917 1.00 86.00 276 PHE A N 1
ATOM 2091 C CA . PHE A 1 276 ? 36.227 5.518 -5.281 1.00 86.00 276 PHE A CA 1
ATOM 2092 C C . PHE A 1 276 ? 35.438 6.523 -4.435 1.00 86.00 276 PHE A C 1
ATOM 2094 O O . PHE A 1 276 ? 36.003 7.520 -3.974 1.00 86.00 276 PHE A O 1
ATOM 2101 N N . CYS A 1 277 ? 34.145 6.272 -4.212 1.00 84.00 277 CYS A N 1
ATOM 2102 C CA . CYS A 1 277 ? 33.284 7.171 -3.450 1.00 84.00 277 CYS A CA 1
ATOM 2103 C C . CYS A 1 277 ? 33.670 7.203 -1.974 1.00 84.00 277 CYS A C 1
ATOM 2105 O O . CYS A 1 277 ? 33.614 8.277 -1.380 1.00 84.00 277 CYS A O 1
ATOM 2107 N N . ARG A 1 278 ? 34.087 6.080 -1.375 1.00 76.06 278 ARG A N 1
ATOM 2108 C CA . ARG A 1 278 ? 34.499 6.021 0.039 1.00 76.06 278 ARG A CA 1
ATOM 2109 C C . ARG A 1 278 ? 35.840 6.692 0.321 1.00 76.06 278 ARG A C 1
ATOM 2111 O O . ARG A 1 278 ? 35.948 7.365 1.345 1.00 76.06 278 ARG A O 1
ATOM 2118 N N . GLY A 1 279 ? 36.824 6.528 -0.563 1.00 72.44 279 GLY A N 1
ATOM 2119 C CA . GLY A 1 279 ? 38.201 6.972 -0.327 1.00 72.44 279 GLY A CA 1
ATOM 2120 C C . GLY A 1 279 ? 38.956 6.126 0.722 1.00 72.44 279 GLY A C 1
ATOM 2121 O O . GLY A 1 279 ? 38.360 5.273 1.385 1.00 72.44 279 GLY A O 1
ATOM 2122 N N . PRO A 1 280 ? 40.274 6.346 0.887 1.00 65.31 280 PRO A N 1
ATOM 2123 C CA . PRO A 1 280 ? 41.153 5.496 1.704 1.00 65.31 280 PRO A CA 1
ATOM 2124 C C . PRO A 1 280 ? 40.878 5.588 3.216 1.00 65.31 280 PRO A C 1
ATOM 2126 O O . PRO A 1 280 ? 40.934 4.583 3.929 1.00 65.31 280 PRO A O 1
ATOM 2129 N N . SER A 1 281 ? 40.518 6.773 3.713 1.00 61.25 281 SER A N 1
ATOM 2130 C CA . SER A 1 281 ? 40.285 7.033 5.140 1.00 61.25 281 SER A CA 1
ATOM 2131 C C . SER A 1 281 ? 38.865 6.685 5.613 1.00 61.25 281 SER A C 1
ATOM 2133 O O . SER A 1 281 ? 38.620 6.565 6.815 1.00 61.25 281 SER A O 1
ATOM 2135 N N . GLY A 1 282 ? 37.908 6.511 4.689 1.00 60.19 282 GLY A N 1
ATOM 2136 C CA . GLY A 1 282 ? 36.490 6.308 5.013 1.00 60.19 282 GLY A CA 1
ATOM 2137 C C . GLY A 1 282 ? 35.836 7.491 5.743 1.00 60.19 282 GLY A C 1
ATOM 2138 O O . GLY A 1 282 ? 34.768 7.319 6.333 1.00 60.19 282 GLY A O 1
ATOM 2139 N N . ARG A 1 283 ? 36.471 8.671 5.723 1.00 61.69 283 ARG A N 1
ATOM 2140 C CA . ARG A 1 283 ? 35.983 9.929 6.305 1.00 61.69 283 ARG A CA 1
ATOM 2141 C C . ARG A 1 283 ? 35.794 10.980 5.209 1.00 61.69 283 ARG A C 1
ATOM 2143 O O . ARG A 1 283 ? 36.321 10.850 4.107 1.00 61.69 283 ARG A O 1
ATOM 2150 N N . TYR A 1 284 ? 35.019 12.020 5.510 1.00 61.34 284 TYR A N 1
ATOM 2151 C CA . TYR A 1 284 ? 34.912 13.179 4.628 1.00 61.34 284 TYR A CA 1
ATOM 2152 C C . TYR A 1 284 ? 36.214 13.977 4.699 1.00 61.34 284 TYR A C 1
ATOM 2154 O O . TYR A 1 284 ? 36.509 14.611 5.709 1.00 61.34 284 TYR A O 1
ATOM 2162 N N . GLU A 1 285 ? 37.008 13.913 3.635 1.00 61.38 285 GLU A N 1
ATOM 2163 C CA . GLU A 1 285 ? 38.217 14.718 3.495 1.00 61.38 285 GLU A CA 1
ATOM 2164 C C . GLU A 1 285 ? 37.827 16.103 2.969 1.00 61.38 285 GLU A C 1
ATOM 2166 O O . GLU A 1 285 ? 37.234 16.234 1.895 1.00 61.38 285 GLU A O 1
ATOM 2171 N N . ALA A 1 286 ? 38.127 17.148 3.744 1.00 57.53 286 ALA A N 1
ATOM 2172 C CA . ALA A 1 286 ? 38.030 18.516 3.257 1.00 57.53 286 ALA A CA 1
ATOM 2173 C C . ALA A 1 286 ? 39.083 18.722 2.160 1.00 57.53 286 ALA A C 1
ATOM 2175 O O . ALA A 1 286 ? 40.237 18.327 2.327 1.00 57.53 286 ALA A O 1
ATOM 2176 N N . ALA A 1 287 ? 38.691 19.332 1.038 1.00 56.41 287 ALA A N 1
ATOM 2177 C CA . ALA A 1 287 ? 39.616 19.603 -0.055 1.00 56.41 287 ALA A CA 1
ATOM 2178 C C . ALA A 1 287 ? 40.776 20.485 0.457 1.00 56.41 287 ALA A C 1
ATOM 2180 O O . ALA A 1 287 ? 40.519 21.592 0.945 1.00 56.41 287 ALA A O 1
ATOM 2181 N N . PRO A 1 288 ? 42.045 20.045 0.357 1.00 59.50 288 PRO A N 1
ATOM 2182 C CA . PRO A 1 288 ? 43.168 20.879 0.754 1.00 59.50 288 PRO A CA 1
ATOM 2183 C C . PRO A 1 288 ? 43.210 22.119 -0.146 1.00 59.50 288 PRO A C 1
ATOM 2185 O O . PRO A 1 288 ? 43.198 21.992 -1.377 1.00 59.50 288 PRO A O 1
ATOM 2188 N N . LYS A 1 289 ? 43.284 23.316 0.454 1.00 57.00 289 LYS A N 1
ATOM 2189 C CA . LYS A 1 289 ? 43.272 24.604 -0.270 1.00 57.00 289 LYS A CA 1
ATOM 2190 C C . LYS A 1 289 ? 44.375 24.706 -1.342 1.00 57.00 289 LYS A C 1
ATOM 2192 O O . LYS A 1 289 ? 44.145 25.360 -2.351 1.00 57.00 289 LYS A O 1
ATOM 2197 N N . ASN A 1 290 ? 45.480 23.962 -1.217 1.00 56.94 290 ASN A N 1
ATOM 2198 C CA . ASN A 1 290 ? 46.621 23.978 -2.153 1.00 56.94 290 ASN A CA 1
ATOM 2199 C C . ASN A 1 290 ? 46.731 22.731 -3.061 1.00 56.94 290 ASN A C 1
ATOM 2201 O O . ASN A 1 290 ? 47.817 22.387 -3.513 1.00 56.94 290 ASN A O 1
ATOM 2205 N N . SER A 1 291 ? 45.629 22.022 -3.320 1.00 64.38 291 SER A N 1
ATOM 2206 C CA . SER A 1 291 ? 45.632 20.810 -4.159 1.00 64.38 291 SER A CA 1
ATOM 2207 C C . SER A 1 291 ? 45.371 21.082 -5.649 1.00 64.38 291 SER A C 1
ATOM 2209 O O . SER A 1 291 ? 44.711 22.063 -6.006 1.00 64.38 291 SER A O 1
ATOM 2211 N N . THR A 1 292 ? 45.870 20.193 -6.519 1.00 73.00 292 THR A N 1
ATOM 2212 C CA . THR A 1 292 ? 45.645 20.229 -7.976 1.00 73.00 292 THR A CA 1
ATOM 2213 C C . THR A 1 292 ? 44.153 20.142 -8.318 1.00 73.00 292 THR A C 1
ATOM 2215 O O . THR A 1 292 ? 43.356 19.568 -7.568 1.00 73.00 292 THR A O 1
ATOM 2218 N N . ALA A 1 293 ? 43.753 20.685 -9.474 1.00 70.56 293 ALA A N 1
ATOM 2219 C CA . ALA A 1 293 ? 42.352 20.707 -9.913 1.00 70.56 293 ALA A CA 1
ATOM 2220 C C . ALA A 1 293 ? 41.697 19.309 -9.902 1.00 70.56 293 ALA A C 1
ATOM 2222 O O . ALA A 1 293 ? 40.551 19.170 -9.481 1.00 70.56 293 ALA A O 1
ATOM 2223 N N . ALA A 1 294 ? 42.448 18.262 -10.259 1.00 70.31 294 ALA A N 1
ATOM 2224 C CA . ALA A 1 294 ? 41.981 16.876 -10.221 1.00 70.31 294 ALA A CA 1
ATOM 2225 C C . ALA A 1 294 ? 41.631 16.393 -8.798 1.00 70.31 294 ALA A C 1
ATOM 2227 O O . ALA A 1 294 ? 40.604 15.744 -8.594 1.00 70.31 294 ALA A O 1
ATOM 2228 N N . ILE A 1 295 ? 42.431 16.756 -7.789 1.00 70.56 295 ILE A N 1
ATOM 2229 C CA . ILE A 1 295 ? 42.177 16.393 -6.386 1.00 70.56 295 ILE A CA 1
ATOM 2230 C C . ILE A 1 295 ? 40.961 17.163 -5.852 1.00 70.56 295 ILE A C 1
ATOM 2232 O O . ILE A 1 295 ? 40.112 16.580 -5.170 1.00 70.56 295 ILE A O 1
ATOM 2236 N N . ARG A 1 296 ? 40.797 18.437 -6.232 1.00 71.75 296 ARG A N 1
ATOM 2237 C CA . ARG A 1 296 ? 39.591 19.219 -5.901 1.00 71.75 296 ARG A CA 1
ATOM 2238 C C . ARG A 1 296 ? 38.324 18.625 -6.523 1.00 71.75 296 ARG A C 1
ATOM 2240 O O . ARG A 1 296 ? 37.330 18.462 -5.825 1.00 71.75 296 ARG A O 1
ATOM 2247 N N . ILE A 1 297 ? 38.361 18.225 -7.794 1.00 73.25 297 ILE A N 1
ATOM 2248 C CA . ILE A 1 297 ? 37.220 17.572 -8.457 1.00 73.25 297 ILE A CA 1
ATOM 2249 C C . ILE A 1 297 ? 36.911 16.223 -7.793 1.00 73.25 297 ILE A C 1
ATOM 2251 O O . ILE A 1 297 ? 35.756 15.935 -7.486 1.00 73.25 297 ILE A O 1
ATOM 2255 N N . SER A 1 298 ? 37.931 15.413 -7.496 1.00 72.69 298 SER A N 1
ATOM 2256 C CA . SER A 1 298 ? 37.735 14.113 -6.840 1.00 72.69 298 SER A CA 1
ATOM 2257 C C . SER A 1 298 ? 37.152 14.237 -5.425 1.00 72.69 298 SER A C 1
ATOM 2259 O O . SER A 1 298 ? 36.295 13.443 -5.042 1.00 72.69 298 SER A O 1
ATOM 2261 N N . SER A 1 299 ? 37.559 15.254 -4.660 1.00 71.44 299 SER A N 1
ATOM 2262 C CA . SER A 1 299 ? 37.022 15.516 -3.320 1.00 71.44 299 SER A CA 1
ATOM 2263 C C . SER A 1 299 ? 35.589 16.048 -3.378 1.00 71.44 299 SER A C 1
ATOM 2265 O O . SER A 1 299 ? 34.754 15.574 -2.610 1.00 71.44 299 SER A O 1
ATOM 2267 N N . LEU A 1 300 ? 35.257 16.916 -4.342 1.00 73.31 300 LEU A N 1
ATOM 2268 C CA . LEU A 1 300 ? 33.875 17.343 -4.610 1.00 73.31 300 LEU A CA 1
ATOM 2269 C C . LEU A 1 300 ? 32.970 16.159 -4.986 1.00 73.31 300 LEU A C 1
ATOM 2271 O O . LEU A 1 300 ? 31.869 16.025 -4.457 1.00 73.31 300 LEU A O 1
ATOM 2275 N N . LEU A 1 301 ? 33.447 15.241 -5.831 1.00 75.06 301 LEU A N 1
ATOM 2276 C CA . LEU A 1 301 ? 32.704 14.033 -6.208 1.00 75.06 301 LEU A CA 1
ATOM 2277 C C . LEU A 1 301 ? 32.517 13.044 -5.044 1.00 75.06 301 LEU A C 1
ATOM 2279 O O . LEU A 1 301 ? 31.659 12.171 -5.126 1.00 75.06 301 LEU A O 1
ATOM 2283 N N . ARG A 1 302 ? 33.275 13.165 -3.950 1.00 77.38 302 ARG A N 1
ATOM 2284 C CA . ARG A 1 302 ? 33.150 12.310 -2.754 1.00 77.38 302 ARG A CA 1
ATOM 2285 C C . ARG A 1 302 ? 32.259 12.905 -1.661 1.00 77.38 302 ARG A C 1
ATOM 2287 O O . ARG A 1 302 ? 31.994 12.210 -0.671 1.00 77.38 302 ARG A O 1
ATOM 2294 N N . GLN A 1 303 ? 31.812 14.152 -1.815 1.00 80.06 303 GLN A N 1
ATOM 2295 C CA . GLN A 1 303 ? 30.931 14.827 -0.862 1.00 80.06 303 GLN A CA 1
ATOM 2296 C C . GLN A 1 303 ? 29.479 14.332 -0.970 1.00 80.06 303 GLN A C 1
ATOM 2298 O O . GLN A 1 303 ? 29.044 13.904 -2.046 1.00 80.06 303 GLN A O 1
ATOM 2303 N N . PRO A 1 304 ? 28.718 14.359 0.140 1.00 80.44 304 PRO A N 1
ATOM 2304 C CA . PRO A 1 304 ? 27.326 13.948 0.127 1.00 80.44 304 PRO A CA 1
ATOM 2305 C C . PRO A 1 304 ? 26.502 14.971 -0.659 1.00 80.44 304 PRO A C 1
ATOM 2307 O O . PRO A 1 304 ? 26.592 16.176 -0.436 1.00 80.44 304 PRO A O 1
ATOM 2310 N N . LEU A 1 305 ? 25.692 14.476 -1.590 1.00 81.94 305 LEU A N 1
ATOM 2311 C CA . LEU A 1 305 ? 24.730 15.292 -2.321 1.00 81.94 305 LEU A CA 1
ATOM 2312 C C . LEU A 1 305 ? 23.457 15.454 -1.495 1.00 81.94 305 LEU A C 1
ATOM 2314 O O . LEU A 1 305 ? 23.085 14.568 -0.723 1.00 81.94 305 LEU A O 1
ATOM 2318 N N . SER A 1 306 ? 22.760 16.574 -1.691 1.00 86.19 306 SER A N 1
ATOM 2319 C CA . SER A 1 306 ? 21.430 16.736 -1.112 1.00 86.19 306 SER A CA 1
ATOM 2320 C C . SER A 1 306 ? 20.490 15.640 -1.631 1.00 86.19 306 SER A C 1
ATOM 2322 O O . SER A 1 306 ? 20.598 15.172 -2.772 1.00 86.19 306 SER A O 1
ATOM 2324 N N . ILE A 1 307 ? 19.528 15.234 -0.807 1.00 86.38 307 ILE A N 1
ATOM 2325 C CA . ILE A 1 307 ? 18.553 14.226 -1.228 1.00 86.38 307 ILE A CA 1
ATOM 2326 C C . ILE A 1 307 ? 17.682 14.722 -2.400 1.00 86.38 307 ILE A C 1
ATOM 2328 O O . ILE A 1 307 ? 17.282 13.943 -3.254 1.00 86.38 307 ILE A O 1
ATOM 2332 N N . ALA A 1 308 ? 17.439 16.032 -2.488 1.00 87.25 308 ALA A N 1
ATOM 2333 C CA . ALA A 1 308 ? 16.616 16.622 -3.537 1.00 87.25 308 ALA A CA 1
ATOM 2334 C C . ALA A 1 308 ? 17.332 16.601 -4.890 1.00 87.25 308 ALA A C 1
ATOM 2336 O O . ALA A 1 308 ? 16.732 16.253 -5.903 1.00 87.25 308 ALA A O 1
ATOM 2337 N N . THR A 1 309 ? 18.632 16.914 -4.905 1.00 88.81 309 THR A N 1
ATOM 2338 C CA . THR A 1 309 ? 19.446 16.850 -6.126 1.00 88.81 309 THR A CA 1
ATOM 2339 C C . THR A 1 309 ? 19.635 15.415 -6.599 1.00 88.81 309 THR A C 1
ATOM 2341 O O . THR A 1 309 ? 19.537 15.158 -7.795 1.00 88.81 309 THR A O 1
ATOM 2344 N N . SER A 1 310 ? 19.856 14.467 -5.682 1.00 89.69 310 SER A N 1
ATOM 2345 C CA . SER A 1 310 ? 19.939 13.044 -6.039 1.00 89.69 310 SER A CA 1
ATOM 2346 C C . SER A 1 310 ? 18.608 12.506 -6.568 1.00 89.69 310 SER A C 1
ATOM 2348 O O . SER A 1 310 ? 18.594 11.920 -7.648 1.00 89.69 310 SER A O 1
ATOM 2350 N N . ALA A 1 311 ? 17.487 12.769 -5.891 1.00 91.56 311 ALA A N 1
ATOM 2351 C CA . ALA A 1 311 ? 16.158 12.374 -6.361 1.00 91.56 311 ALA A CA 1
ATOM 2352 C C . ALA A 1 311 ? 15.822 12.991 -7.727 1.00 91.56 311 ALA A C 1
ATOM 2354 O O . ALA A 1 311 ? 15.350 12.284 -8.616 1.00 91.56 311 ALA A O 1
ATOM 2355 N N . GLY A 1 312 ? 16.109 14.282 -7.925 1.00 91.31 312 GLY A N 1
ATOM 2356 C CA . GLY A 1 312 ? 15.887 14.972 -9.196 1.00 91.31 312 GLY A CA 1
ATOM 2357 C C . GLY A 1 312 ? 16.728 14.400 -10.338 1.00 91.31 312 GLY A C 1
ATOM 2358 O O . GLY A 1 312 ? 16.193 14.164 -11.422 1.00 91.31 312 GLY A O 1
ATOM 2359 N N . LEU A 1 313 ? 18.011 14.105 -10.096 1.00 93.44 313 LEU A N 1
ATOM 2360 C CA . LEU A 1 313 ? 18.887 13.503 -11.105 1.00 93.44 313 LEU A CA 1
ATOM 2361 C C . LEU A 1 313 ? 18.419 12.092 -11.484 1.00 93.44 313 LEU A C 1
ATOM 2363 O O . LEU A 1 313 ? 18.255 11.808 -12.669 1.00 93.44 313 LEU A O 1
ATOM 2367 N N . LEU A 1 314 ? 18.164 11.227 -10.494 1.00 95.19 314 LEU A N 1
ATOM 2368 C CA . LEU A 1 314 ? 17.695 9.860 -10.747 1.00 95.19 314 LEU A CA 1
ATOM 2369 C C . LEU A 1 314 ? 16.343 9.869 -11.470 1.00 95.19 314 LEU A C 1
ATOM 2371 O O . LEU A 1 314 ? 16.177 9.139 -12.445 1.00 95.19 314 LEU A O 1
ATOM 2375 N N . SER A 1 315 ? 15.410 10.736 -11.061 1.00 95.00 315 SER A N 1
ATOM 2376 C CA . SER A 1 315 ? 14.103 10.871 -11.720 1.00 95.00 315 SER A CA 1
ATOM 2377 C C . SER A 1 315 ? 14.242 11.354 -13.162 1.00 95.00 315 SER A C 1
ATOM 2379 O O . SER A 1 315 ? 13.575 10.827 -14.044 1.00 95.00 315 SER A O 1
ATOM 2381 N N . SER A 1 316 ? 15.132 12.317 -13.428 1.00 95.56 316 SER A N 1
ATOM 2382 C CA . SER A 1 316 ? 15.342 12.864 -14.777 1.00 95.56 316 SER A CA 1
ATOM 2383 C C . SER A 1 316 ? 15.931 11.824 -15.728 1.00 95.56 316 SER A C 1
ATOM 2385 O O . SER A 1 316 ? 15.445 11.665 -16.843 1.00 95.56 316 SER A O 1
ATOM 2387 N N . ILE A 1 317 ? 16.942 11.070 -15.284 1.00 95.81 317 ILE A N 1
ATOM 2388 C CA . ILE A 1 317 ? 17.550 10.011 -16.103 1.00 95.81 317 ILE A CA 1
ATOM 2389 C C . ILE A 1 317 ? 16.543 8.880 -16.340 1.00 95.81 317 ILE A C 1
ATOM 2391 O O . ILE A 1 317 ? 16.416 8.404 -17.467 1.00 95.81 317 ILE A O 1
ATOM 2395 N N . THR A 1 318 ? 15.782 8.499 -15.308 1.00 95.06 318 THR A N 1
ATOM 2396 C CA . THR A 1 318 ? 14.705 7.504 -15.434 1.00 95.06 318 THR A CA 1
ATOM 2397 C C . THR A 1 318 ? 13.647 7.979 -16.428 1.00 95.06 318 THR A C 1
ATOM 2399 O O . THR A 1 318 ? 13.246 7.223 -17.303 1.00 95.06 318 THR A O 1
ATOM 2402 N N . LEU A 1 319 ? 13.243 9.249 -16.367 1.00 95.88 319 LEU A N 1
ATOM 2403 C CA . LEU A 1 319 ? 12.275 9.828 -17.294 1.00 95.88 319 LEU A CA 1
ATOM 2404 C C . LEU A 1 319 ? 12.774 9.776 -18.743 1.00 95.88 319 LEU A C 1
ATOM 2406 O O . LEU A 1 319 ? 12.036 9.337 -19.621 1.00 95.88 319 LEU A O 1
ATOM 2410 N N . ILE A 1 320 ? 14.027 10.167 -18.993 1.00 95.62 320 ILE A N 1
ATOM 2411 C CA . ILE A 1 320 ? 14.638 10.099 -20.331 1.00 95.62 320 ILE A CA 1
ATOM 2412 C C . ILE A 1 320 ? 14.672 8.650 -20.830 1.00 95.62 320 ILE A C 1
ATOM 2414 O O . ILE A 1 320 ? 14.338 8.391 -21.988 1.00 95.62 320 ILE A O 1
ATOM 2418 N N . PHE A 1 321 ? 15.026 7.701 -19.962 1.00 94.31 321 PHE A N 1
ATOM 2419 C CA . PHE A 1 321 ? 14.998 6.277 -20.284 1.00 94.31 321 PHE A CA 1
ATOM 2420 C C . PHE A 1 321 ? 13.591 5.815 -20.696 1.00 94.31 321 PHE A C 1
ATOM 2422 O O . PHE A 1 321 ? 13.435 5.263 -21.785 1.00 94.31 321 PHE A O 1
ATOM 2429 N N . LEU A 1 322 ? 12.558 6.110 -19.900 1.00 93.44 322 LEU A N 1
ATOM 2430 C CA . LEU A 1 322 ? 11.178 5.711 -20.205 1.00 93.44 322 LEU A CA 1
ATOM 2431 C C . LEU A 1 322 ? 10.633 6.383 -21.470 1.00 93.44 322 LEU A C 1
ATOM 2433 O O . LEU A 1 322 ? 10.010 5.713 -22.289 1.00 93.44 322 LEU A O 1
ATOM 2437 N N . ILE A 1 323 ? 10.905 7.675 -21.681 1.00 93.38 323 ILE A N 1
ATOM 2438 C CA . ILE A 1 323 ? 10.525 8.376 -22.919 1.00 93.38 323 ILE A CA 1
ATOM 2439 C C . ILE A 1 323 ? 11.185 7.704 -24.124 1.00 93.38 323 ILE A C 1
ATOM 2441 O O . ILE A 1 323 ? 10.526 7.463 -25.133 1.00 93.38 323 ILE A O 1
ATOM 2445 N N . THR A 1 324 ? 12.462 7.338 -24.011 1.00 91.56 324 THR A N 1
ATOM 2446 C CA . THR A 1 324 ? 13.175 6.655 -25.095 1.00 91.56 324 THR A CA 1
ATOM 2447 C C . THR A 1 324 ? 12.570 5.282 -25.395 1.00 91.56 324 THR A C 1
ATOM 2449 O O . THR A 1 324 ? 12.488 4.899 -26.562 1.00 91.56 324 THR A O 1
ATOM 2452 N N . LEU A 1 325 ? 12.104 4.549 -24.377 1.00 90.31 325 LEU A N 1
ATOM 2453 C CA . LEU A 1 325 ? 11.369 3.299 -24.582 1.00 90.31 325 LEU A CA 1
ATOM 2454 C C . LEU A 1 325 ? 10.032 3.537 -25.293 1.00 90.31 325 LEU A C 1
ATOM 2456 O O . LEU A 1 325 ? 9.753 2.850 -26.272 1.00 90.31 325 LEU A O 1
ATOM 2460 N N . VAL A 1 326 ? 9.252 4.541 -24.881 1.00 91.19 326 VAL A N 1
ATOM 2461 C CA . VAL A 1 326 ? 7.980 4.902 -25.537 1.00 91.19 326 VAL A CA 1
ATOM 2462 C C . VAL A 1 326 ? 8.196 5.280 -27.003 1.00 91.19 326 VAL A C 1
ATOM 2464 O O . VAL A 1 326 ? 7.474 4.796 -27.872 1.00 91.19 326 VAL A O 1
ATOM 2467 N N . CYS A 1 327 ? 9.202 6.106 -27.302 1.00 89.69 327 CYS A N 1
ATOM 2468 C CA . CYS A 1 327 ? 9.497 6.542 -28.669 1.00 89.69 327 CYS A CA 1
ATOM 2469 C C . CYS A 1 327 ? 9.936 5.393 -29.588 1.00 89.69 327 CYS A C 1
ATOM 2471 O O . CYS A 1 327 ? 9.728 5.475 -30.794 1.00 89.69 327 CYS A O 1
ATOM 2473 N N . ARG A 1 328 ? 10.555 4.338 -29.042 1.00 88.38 328 ARG A N 1
ATOM 2474 C CA . ARG A 1 328 ? 11.128 3.230 -29.829 1.00 88.38 328 ARG A CA 1
ATOM 2475 C C . ARG A 1 328 ? 10.230 1.998 -29.898 1.00 88.38 328 ARG A C 1
ATOM 2477 O O . ARG A 1 328 ? 10.186 1.349 -30.934 1.00 88.38 328 ARG A O 1
ATOM 2484 N N . GLY A 1 329 ? 9.563 1.658 -28.797 1.00 82.44 329 GLY A N 1
ATOM 2485 C CA . GLY A 1 329 ? 8.646 0.519 -28.695 1.00 82.44 329 GLY A CA 1
ATOM 2486 C C . GLY A 1 329 ? 7.191 0.865 -29.020 1.00 82.44 329 GLY A C 1
ATOM 2487 O O . GLY A 1 329 ? 6.378 -0.036 -29.196 1.00 82.44 329 GLY A O 1
ATOM 2488 N N . GLY A 1 330 ? 6.857 2.155 -29.111 1.00 87.12 330 GLY A N 1
ATOM 2489 C CA . GLY A 1 330 ? 5.486 2.637 -29.243 1.00 87.12 330 GLY A CA 1
ATOM 2490 C C . GLY A 1 330 ? 4.756 2.694 -27.897 1.00 87.12 330 GLY A C 1
ATOM 2491 O O . GLY A 1 330 ? 5.008 1.908 -26.982 1.00 87.12 330 GLY A O 1
ATOM 2492 N N . ALA A 1 331 ? 3.812 3.631 -27.772 1.00 86.56 331 ALA A N 1
ATOM 2493 C CA . ALA A 1 331 ? 3.062 3.836 -26.530 1.00 86.56 331 ALA A CA 1
ATOM 2494 C C . ALA A 1 331 ? 2.220 2.608 -26.126 1.00 86.56 331 ALA A C 1
ATOM 2496 O O . ALA A 1 331 ? 2.051 2.358 -24.936 1.00 86.56 331 ALA A O 1
ATOM 2497 N N . ALA A 1 332 ? 1.731 1.824 -27.093 1.00 85.25 332 ALA A N 1
ATOM 2498 C CA . ALA A 1 332 ? 0.904 0.633 -26.865 1.00 85.25 332 ALA A CA 1
ATOM 2499 C C . ALA A 1 332 ? 1.662 -0.486 -26.150 1.00 85.25 332 ALA A C 1
ATOM 2501 O O . ALA A 1 332 ? 1.301 -0.875 -25.039 1.00 85.25 332 ALA A O 1
ATOM 2502 N N . ALA A 1 333 ? 2.760 -0.950 -26.750 1.00 84.38 333 ALA A N 1
ATOM 2503 C CA . ALA A 1 333 ? 3.557 -2.038 -26.194 1.00 84.38 333 ALA A CA 1
ATOM 2504 C C . ALA A 1 333 ? 4.162 -1.658 -24.834 1.00 84.38 333 ALA A C 1
ATOM 2506 O O . ALA A 1 333 ? 4.103 -2.437 -23.883 1.00 84.38 333 ALA A O 1
ATOM 2507 N N . PHE A 1 334 ? 4.682 -0.431 -24.718 1.00 88.44 334 PHE A N 1
ATOM 2508 C CA . PHE A 1 334 ? 5.268 0.044 -23.470 1.00 88.44 334 PHE A CA 1
ATOM 2509 C C . PHE A 1 334 ? 4.225 0.210 -22.354 1.00 88.44 334 PHE A C 1
ATOM 2511 O O . PHE A 1 334 ? 4.488 -0.180 -21.220 1.00 88.44 334 PHE A O 1
ATOM 2518 N N . SER A 1 335 ? 3.040 0.763 -22.641 1.00 87.44 335 SER A N 1
ATOM 2519 C CA . SER A 1 335 ? 2.009 0.968 -21.611 1.00 87.44 335 SER A CA 1
ATOM 2520 C C . SER A 1 335 ? 1.465 -0.347 -21.048 1.00 87.44 335 SER A C 1
ATOM 2522 O O . SER A 1 335 ? 1.258 -0.436 -19.839 1.00 87.44 335 SER A O 1
ATOM 2524 N N . GLY A 1 336 ? 1.310 -1.384 -21.880 1.00 87.38 336 GLY A N 1
ATOM 2525 C CA . GLY A 1 336 ? 0.926 -2.726 -21.428 1.00 87.38 336 GLY A CA 1
ATOM 2526 C C . GLY A 1 336 ? 1.963 -3.366 -20.498 1.00 87.38 336 GLY A C 1
ATOM 2527 O O . GLY A 1 336 ? 1.607 -3.935 -19.460 1.00 87.38 336 GLY A O 1
ATOM 2528 N N . GLN A 1 337 ? 3.251 -3.215 -20.817 1.00 87.88 337 GLN A N 1
ATOM 2529 C CA . GLN A 1 337 ? 4.347 -3.687 -19.962 1.00 87.88 337 GLN A CA 1
ATOM 2530 C C . GLN A 1 337 ? 4.426 -2.895 -18.662 1.00 87.88 337 GLN A C 1
ATOM 2532 O O . GLN A 1 337 ? 4.395 -3.491 -17.590 1.00 87.88 337 GLN A O 1
ATOM 2537 N N . LEU A 1 338 ? 4.423 -1.561 -18.739 1.00 89.56 338 LEU A N 1
ATOM 2538 C CA . LEU A 1 338 ? 4.469 -0.704 -17.558 1.00 89.56 338 LEU A CA 1
ATOM 2539 C C . LEU A 1 338 ? 3.303 -0.997 -16.608 1.00 89.56 338 LEU A C 1
ATOM 2541 O O . LEU A 1 338 ? 3.516 -1.056 -15.404 1.00 89.56 338 LEU A O 1
ATOM 2545 N N . LEU A 1 339 ? 2.092 -1.226 -17.128 1.00 88.50 339 LEU A N 1
ATOM 2546 C CA . LEU A 1 339 ? 0.933 -1.585 -16.310 1.00 88.50 339 LEU A CA 1
ATOM 2547 C C . LEU A 1 339 ? 1.098 -2.953 -15.621 1.00 88.50 339 LEU A C 1
ATOM 2549 O O . LEU A 1 339 ? 0.666 -3.129 -14.483 1.00 88.50 339 LEU A O 1
ATOM 2553 N N . SER A 1 340 ? 1.748 -3.907 -16.288 1.00 86.56 340 SER A N 1
ATOM 2554 C CA . SER A 1 340 ? 2.046 -5.226 -15.716 1.00 86.56 340 SER A CA 1
ATOM 2555 C C . SER A 1 340 ? 3.057 -5.114 -14.575 1.00 86.56 340 SER A C 1
ATOM 2557 O O . SER A 1 340 ? 2.815 -5.615 -13.478 1.00 86.56 340 SER A O 1
ATOM 2559 N N . GLU A 1 341 ? 4.142 -4.371 -14.797 1.00 87.19 341 GLU A N 1
ATOM 2560 C CA . GLU A 1 341 ? 5.137 -4.092 -13.759 1.00 87.19 341 GLU A CA 1
ATOM 2561 C C . GLU A 1 341 ? 4.526 -3.285 -12.604 1.00 87.19 341 GLU A C 1
ATOM 2563 O O . GLU A 1 341 ? 4.797 -3.567 -11.437 1.00 87.19 341 GLU A O 1
ATOM 2568 N N . MET A 1 342 ? 3.629 -2.337 -12.906 1.00 86.50 342 MET A N 1
ATOM 2569 C CA . MET A 1 342 ? 2.853 -1.600 -11.906 1.00 86.50 342 MET A CA 1
ATOM 2570 C C . MET A 1 342 ? 2.072 -2.533 -10.991 1.00 86.50 342 MET A C 1
ATOM 2572 O O . MET A 1 342 ? 2.097 -2.350 -9.774 1.00 86.50 342 MET A O 1
ATOM 2576 N N . SER A 1 343 ? 1.404 -3.541 -11.545 1.00 81.06 343 SER A N 1
ATOM 2577 C CA . SER A 1 343 ? 0.704 -4.541 -10.737 1.00 81.06 343 SER A CA 1
ATOM 2578 C C . SER A 1 343 ? 1.670 -5.311 -9.829 1.00 81.06 343 SER A C 1
ATOM 2580 O O . SER A 1 343 ? 1.349 -5.556 -8.666 1.00 81.06 343 SER A O 1
ATOM 2582 N N . LEU A 1 344 ? 2.866 -5.657 -10.320 1.00 81.31 344 LEU A N 1
ATOM 2583 C CA . LEU A 1 344 ? 3.879 -6.378 -9.542 1.00 81.31 344 LEU A CA 1
ATOM 2584 C C . LEU A 1 344 ? 4.414 -5.538 -8.380 1.00 81.31 344 LEU A C 1
ATOM 2586 O O . LEU A 1 344 ? 4.439 -6.005 -7.238 1.00 81.31 344 LEU A O 1
ATOM 2590 N N . TRP A 1 345 ? 4.809 -4.284 -8.626 1.00 80.44 345 TRP A N 1
ATOM 2591 C CA . TRP A 1 345 ? 5.377 -3.470 -7.552 1.00 80.44 345 TRP A CA 1
ATOM 2592 C C . TRP A 1 345 ? 4.341 -2.985 -6.540 1.00 80.44 345 TRP A C 1
ATOM 2594 O O . TRP A 1 345 ? 4.674 -2.821 -5.365 1.00 80.44 345 TRP A O 1
ATOM 2604 N N . ASN A 1 346 ? 3.081 -2.811 -6.943 1.00 73.88 346 ASN A N 1
ATOM 2605 C CA . ASN A 1 346 ? 1.999 -2.567 -5.989 1.00 73.88 346 ASN A CA 1
ATOM 2606 C C . ASN A 1 346 ? 1.626 -3.820 -5.196 1.00 73.88 346 ASN A C 1
ATOM 2608 O O . ASN A 1 346 ? 1.241 -3.698 -4.033 1.00 73.88 346 ASN A O 1
ATOM 2612 N N . GLY A 1 347 ? 1.858 -5.015 -5.749 1.00 72.88 347 GLY A N 1
ATOM 2613 C CA . GLY A 1 347 ? 1.843 -6.261 -4.987 1.00 72.88 347 GLY A CA 1
ATOM 2614 C C . GLY A 1 347 ? 2.758 -6.199 -3.757 1.00 72.88 347 GLY A C 1
ATOM 2615 O O . GLY A 1 347 ? 2.364 -6.637 -2.680 1.00 72.88 347 GLY A O 1
ATOM 2616 N N . TYR A 1 348 ? 3.927 -5.549 -3.848 1.00 74.38 348 TYR A N 1
ATOM 2617 C CA . TYR A 1 348 ? 4.815 -5.326 -2.692 1.00 74.38 348 TYR A CA 1
ATOM 2618 C C . TYR A 1 348 ? 4.321 -4.254 -1.706 1.00 74.38 348 TYR A C 1
ATOM 2620 O O . TYR A 1 348 ? 4.831 -4.178 -0.585 1.00 74.38 348 TYR A O 1
ATOM 2628 N N . LEU A 1 349 ? 3.317 -3.448 -2.067 1.00 74.81 349 LEU A N 1
ATOM 2629 C CA . LEU A 1 349 ? 2.661 -2.500 -1.159 1.00 74.81 349 LEU A CA 1
ATOM 2630 C C . LEU A 1 349 ? 1.561 -3.149 -0.311 1.00 74.81 349 LEU A C 1
ATOM 2632 O O . LEU A 1 349 ? 0.927 -2.447 0.481 1.00 74.81 349 LEU A O 1
ATOM 2636 N N . TRP A 1 350 ? 1.373 -4.474 -0.389 1.00 70.25 350 TRP A N 1
ATOM 2637 C CA . TRP A 1 350 ? 0.427 -5.205 0.459 1.00 70.25 350 TRP A CA 1
ATOM 2638 C C . TRP A 1 350 ? 0.496 -4.816 1.949 1.00 70.25 350 TRP A C 1
ATOM 2640 O O . TRP A 1 350 ? -0.581 -4.621 2.516 1.00 70.25 350 TRP A O 1
ATOM 2650 N N . PRO A 1 351 ? 1.669 -4.577 2.595 1.00 71.25 351 PRO A N 1
ATOM 2651 C CA . PRO A 1 351 ? 1.697 -4.218 4.012 1.00 71.25 351 PRO A CA 1
ATOM 2652 C C . PRO A 1 351 ? 1.010 -2.879 4.290 1.00 71.25 351 PRO A C 1
ATOM 2654 O O . PRO A 1 351 ? 0.418 -2.697 5.350 1.00 71.25 351 PRO A O 1
ATOM 2657 N N . VAL A 1 352 ? 1.060 -1.933 3.346 1.00 75.19 352 VAL A N 1
ATOM 2658 C CA . VAL A 1 352 ? 0.413 -0.622 3.484 1.00 75.19 352 VAL A CA 1
ATOM 2659 C C . VAL A 1 352 ? -1.097 -0.800 3.575 1.00 75.19 352 VAL A C 1
ATOM 2661 O O . VAL A 1 352 ? -1.714 -0.334 4.534 1.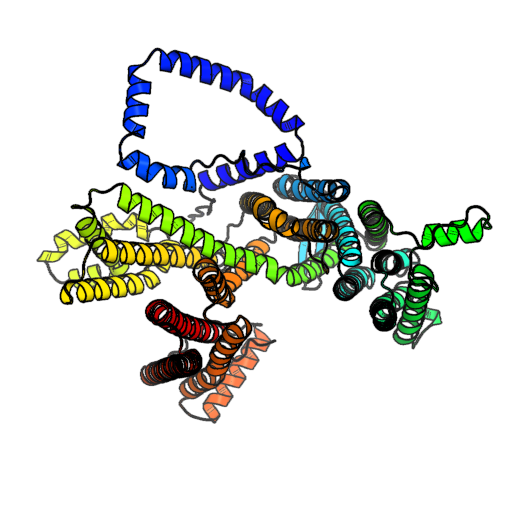00 75.19 352 VAL A O 1
ATOM 2664 N N . TRP A 1 353 ? -1.683 -1.527 2.623 1.00 75.81 353 TRP A N 1
ATOM 2665 C CA . TRP A 1 353 ? -3.114 -1.839 2.605 1.00 75.81 353 TRP A CA 1
ATOM 2666 C C . TRP A 1 353 ? -3.540 -2.599 3.857 1.00 75.81 353 TRP A C 1
ATOM 2668 O O . TRP A 1 353 ? -4.568 -2.305 4.468 1.00 75.81 353 TRP A O 1
ATOM 2678 N N . TYR A 1 354 ? -2.680 -3.504 4.300 1.00 72.56 354 TYR A N 1
ATOM 2679 C CA . TYR A 1 354 ? -2.867 -4.290 5.501 1.00 72.56 354 TYR A CA 1
ATOM 2680 C C . TYR A 1 354 ? -2.952 -3.428 6.769 1.00 72.56 354 TYR A C 1
ATOM 2682 O O . TYR A 1 354 ? -3.923 -3.519 7.520 1.00 72.56 354 TYR A O 1
ATOM 2690 N N . PHE A 1 355 ? -1.992 -2.519 6.987 1.00 70.12 355 PHE A N 1
ATOM 2691 C CA . PHE A 1 355 ? -1.995 -1.603 8.135 1.00 70.12 355 PHE A CA 1
ATOM 2692 C C . PHE A 1 355 ? -3.152 -0.602 8.095 1.00 70.12 355 PHE A C 1
ATOM 2694 O O . PHE A 1 355 ? -3.678 -0.233 9.150 1.00 70.12 355 PHE A O 1
ATOM 2701 N N . ILE A 1 356 ? -3.584 -0.184 6.901 1.00 73.06 356 ILE A N 1
ATOM 2702 C CA . ILE A 1 356 ? -4.810 0.607 6.743 1.00 73.06 356 ILE A CA 1
ATOM 2703 C C . ILE A 1 356 ? -6.012 -0.192 7.267 1.00 73.06 356 ILE A C 1
ATOM 2705 O O . ILE A 1 356 ? -6.799 0.352 8.047 1.00 73.06 356 ILE A O 1
ATOM 2709 N N . GLY A 1 357 ? -6.108 -1.481 6.921 1.00 69.12 357 GLY A N 1
ATOM 2710 C CA . GLY A 1 357 ? -7.094 -2.417 7.469 1.00 69.12 357 GLY A CA 1
ATOM 2711 C C . GLY A 1 357 ? -7.071 -2.469 8.999 1.00 69.12 357 GLY A C 1
ATOM 2712 O O . GLY A 1 357 ? -8.085 -2.217 9.649 1.00 69.12 357 GLY A O 1
ATOM 2713 N N . ILE A 1 358 ? -5.897 -2.661 9.606 1.00 68.69 358 ILE A N 1
ATOM 2714 C CA . ILE A 1 358 ? -5.727 -2.631 11.073 1.00 68.69 358 ILE A CA 1
ATOM 2715 C C . ILE A 1 358 ? -6.224 -1.301 11.676 1.00 68.69 358 ILE A C 1
ATOM 2717 O O . ILE A 1 358 ? -6.877 -1.275 12.724 1.00 68.69 358 ILE A O 1
ATOM 2721 N N . GLY A 1 359 ? -5.955 -0.175 11.011 1.00 68.31 359 GLY A N 1
ATOM 2722 C CA . GLY A 1 359 ? -6.428 1.149 11.420 1.00 68.31 359 GLY A CA 1
ATOM 2723 C C . GLY A 1 359 ? -7.954 1.252 11.527 1.00 68.31 359 GLY A C 1
ATOM 2724 O O . GLY A 1 359 ? -8.463 1.979 12.393 1.00 68.31 359 GLY A O 1
ATOM 2725 N N . ILE A 1 360 ? -8.696 0.495 10.711 1.00 70.00 360 ILE A N 1
ATOM 2726 C CA . ILE A 1 360 ? -10.161 0.425 10.776 1.00 70.00 360 ILE A CA 1
ATOM 2727 C C . ILE A 1 360 ? -10.604 -0.135 12.129 1.00 70.00 360 ILE A C 1
ATOM 2729 O O . ILE A 1 360 ? -11.481 0.459 12.751 1.00 70.00 360 ILE A O 1
ATOM 2733 N N . ILE A 1 361 ? -9.943 -1.162 12.669 1.00 68.12 361 ILE A N 1
ATOM 2734 C CA . ILE A 1 361 ? -10.267 -1.729 13.994 1.00 68.12 361 ILE A CA 1
ATOM 2735 C C . ILE A 1 361 ? -10.157 -0.658 15.087 1.00 68.12 361 ILE A C 1
ATOM 2737 O O . ILE A 1 361 ? -11.083 -0.460 15.878 1.00 68.12 361 ILE A O 1
ATOM 2741 N N . PHE A 1 362 ? -9.066 0.114 15.109 1.00 69.62 362 PHE A N 1
ATOM 2742 C CA . PHE A 1 362 ? -8.908 1.202 16.084 1.00 69.62 362 PHE A CA 1
ATOM 2743 C C . PHE A 1 362 ? -9.962 2.297 15.916 1.00 69.62 362 PHE A C 1
ATOM 2745 O O . PHE A 1 362 ? -10.432 2.872 16.907 1.00 69.62 362 PHE A O 1
ATOM 2752 N N . LYS A 1 363 ? -10.344 2.596 14.671 1.00 72.38 363 LYS A N 1
ATOM 2753 C CA . LYS A 1 363 ? -11.425 3.535 14.369 1.00 72.38 363 LYS A CA 1
ATOM 2754 C C . LYS A 1 363 ? -12.761 3.008 14.895 1.00 72.38 363 LYS A C 1
ATOM 2756 O O . LYS A 1 363 ? -13.452 3.774 15.566 1.00 72.38 363 LYS A O 1
ATOM 2761 N N . LEU A 1 364 ? -13.091 1.738 14.659 1.00 72.12 364 LEU A N 1
ATOM 2762 C CA . LEU A 1 364 ? -14.310 1.083 15.149 1.00 72.12 364 LEU A CA 1
ATOM 2763 C C . LEU A 1 364 ? -14.373 1.135 16.676 1.00 72.12 364 LEU A C 1
ATOM 2765 O O . LEU A 1 364 ? -15.367 1.589 17.236 1.00 72.12 364 LEU A O 1
ATOM 2769 N N . ILE A 1 365 ? -13.283 0.800 17.362 1.00 72.94 365 ILE A N 1
ATOM 2770 C CA . ILE A 1 365 ? -13.202 0.812 18.830 1.00 72.94 365 ILE A CA 1
ATOM 2771 C C . ILE A 1 365 ? -13.376 2.219 19.396 1.00 72.94 365 ILE A C 1
ATOM 2773 O O . ILE A 1 365 ? -14.164 2.441 20.319 1.00 72.94 365 ILE A O 1
ATOM 2777 N N . LYS A 1 366 ? -12.672 3.203 18.826 1.00 72.44 366 LYS A N 1
ATOM 2778 C CA . LYS A 1 366 ? -12.789 4.599 19.261 1.00 72.44 366 LYS A CA 1
ATOM 2779 C C . LYS A 1 366 ? -14.198 5.136 19.020 1.00 72.44 366 LYS A C 1
ATOM 2781 O O . LYS A 1 366 ? -14.732 5.826 19.883 1.00 72.44 366 LYS A O 1
ATOM 2786 N N . ASN A 1 367 ? -14.795 4.817 17.876 1.00 72.12 367 ASN A N 1
ATOM 2787 C CA . ASN A 1 367 ? -16.154 5.224 17.534 1.00 72.12 367 ASN A CA 1
ATOM 2788 C C . ASN A 1 367 ? -17.188 4.570 18.457 1.00 72.12 367 ASN A C 1
ATOM 2790 O O . ASN A 1 367 ? -18.040 5.273 18.993 1.00 72.12 367 ASN A O 1
ATOM 2794 N N . THR A 1 368 ? -17.049 3.271 18.722 1.00 78.38 368 THR A N 1
ATOM 2795 C CA . THR A 1 368 ? -17.908 2.530 19.654 1.00 78.38 368 THR A CA 1
ATOM 2796 C C . THR A 1 368 ? -17.849 3.147 21.046 1.00 78.38 368 THR A C 1
ATOM 2798 O O . THR A 1 368 ? -18.887 3.444 21.629 1.00 78.38 368 THR A O 1
ATOM 2801 N N . LYS A 1 369 ? -16.642 3.447 21.548 1.00 79.12 369 LYS A N 1
ATOM 2802 C CA . LYS A 1 369 ? -16.452 4.097 22.853 1.00 79.12 369 LYS A CA 1
ATOM 2803 C C . LYS A 1 369 ? -17.110 5.476 22.927 1.00 79.12 369 LYS A C 1
ATOM 2805 O O . LYS A 1 369 ? -17.648 5.829 23.970 1.00 79.12 369 LYS A O 1
ATOM 2810 N N . VAL A 1 370 ? -17.037 6.271 21.856 1.00 75.69 370 VAL A N 1
ATOM 2811 C CA . VAL A 1 370 ? -17.695 7.588 21.807 1.00 75.69 370 VAL A CA 1
ATOM 2812 C C . VAL A 1 370 ? -19.211 7.420 21.855 1.00 75.69 370 VAL A C 1
ATOM 2814 O O . VAL A 1 370 ? -19.846 8.082 22.663 1.00 75.69 370 VAL A O 1
ATOM 2817 N N . ILE A 1 371 ? -19.779 6.508 21.062 1.00 76.56 371 ILE A N 1
ATOM 2818 C CA . ILE A 1 371 ? -21.229 6.275 21.015 1.00 76.56 371 ILE A CA 1
ATOM 2819 C C . ILE A 1 371 ? -21.752 5.771 22.359 1.00 76.56 371 ILE A C 1
ATOM 2821 O O . ILE A 1 371 ? -22.701 6.332 22.897 1.00 76.56 371 ILE A O 1
ATOM 2825 N N . THR A 1 372 ? -21.127 4.747 22.938 1.00 80.12 372 THR A N 1
ATOM 2826 C CA . THR A 1 372 ? -21.614 4.148 24.189 1.00 80.12 372 THR A CA 1
ATOM 2827 C C . THR A 1 372 ? -21.475 5.109 25.364 1.00 80.12 372 THR A C 1
ATOM 2829 O O . THR A 1 372 ? -22.365 5.171 26.213 1.00 80.12 372 THR A O 1
ATOM 2832 N N . LYS A 1 373 ? -20.406 5.918 25.386 1.00 79.00 373 LYS A N 1
ATOM 2833 C CA . LYS A 1 373 ? -20.235 7.000 26.359 1.00 79.00 373 LYS A CA 1
ATOM 2834 C C . LYS A 1 373 ? -21.290 8.093 26.173 1.00 79.00 373 LYS A C 1
ATOM 2836 O O . LYS A 1 373 ? -21.906 8.482 27.156 1.00 79.00 373 LYS A O 1
ATOM 2841 N N . SER A 1 374 ? -21.556 8.517 24.936 1.00 76.50 374 SER A N 1
ATOM 2842 C CA . SER A 1 374 ? -22.622 9.476 24.625 1.00 76.50 374 SER A CA 1
ATOM 2843 C C . SER A 1 374 ? -24.000 8.977 25.070 1.00 76.50 374 SER A C 1
ATOM 2845 O O . SER A 1 374 ? -24.757 9.754 25.637 1.00 76.50 374 SER A O 1
ATOM 2847 N N . ILE A 1 375 ? -24.319 7.690 24.886 1.00 78.56 375 ILE A N 1
ATOM 2848 C CA . ILE A 1 375 ? -25.585 7.096 25.358 1.00 78.56 375 ILE A CA 1
ATOM 2849 C C . ILE A 1 375 ? -25.648 7.089 26.893 1.00 78.56 375 ILE A C 1
ATOM 2851 O O . ILE A 1 375 ? -26.677 7.448 27.463 1.00 78.56 375 ILE A O 1
ATOM 2855 N N . LYS A 1 376 ? -24.549 6.721 27.570 1.00 79.50 376 LYS A N 1
ATOM 2856 C CA . LYS A 1 376 ? -24.462 6.728 29.043 1.00 79.50 376 LYS A CA 1
ATOM 2857 C C . LYS A 1 376 ? -24.606 8.136 29.628 1.00 79.50 376 LYS A C 1
ATOM 2859 O O . LYS A 1 376 ? -25.202 8.281 30.684 1.00 79.50 376 LYS A O 1
ATOM 2864 N N . GLU A 1 377 ? -24.074 9.154 28.954 1.00 77.69 377 GLU A N 1
ATOM 2865 C CA . GLU A 1 377 ? -24.159 10.559 29.382 1.00 77.69 377 GLU A CA 1
ATOM 2866 C C . GLU A 1 377 ? -25.494 11.227 29.013 1.00 77.69 377 GLU A C 1
ATOM 2868 O O . GLU A 1 377 ? -25.901 12.176 29.677 1.00 77.69 377 GLU A O 1
ATOM 2873 N N . ALA A 1 378 ? -26.182 10.748 27.970 1.00 76.25 378 ALA A N 1
ATOM 2874 C CA . ALA A 1 378 ? -27.469 11.292 27.539 1.00 76.25 378 ALA A CA 1
ATOM 2875 C C . ALA A 1 378 ? -28.651 10.803 28.393 1.00 76.25 378 ALA A C 1
ATOM 2877 O O . ALA A 1 378 ? -29.647 11.516 28.513 1.00 76.25 378 ALA A O 1
ATOM 2878 N N . LEU A 1 379 ? -28.568 9.595 28.958 1.00 78.44 379 LEU A N 1
ATOM 2879 C CA . LEU A 1 379 ? -29.655 8.978 29.722 1.00 78.44 379 LEU A CA 1
ATOM 2880 C C . LEU A 1 379 ? -29.499 9.203 31.239 1.00 78.44 379 LEU A C 1
ATOM 2882 O O . LEU A 1 379 ? -28.391 9.085 31.763 1.00 78.44 379 LEU A O 1
ATOM 2886 N N . PRO A 1 380 ? -30.601 9.436 31.980 1.00 79.50 380 PRO A N 1
ATOM 2887 C CA . PRO A 1 380 ? -30.595 9.392 33.441 1.00 79.50 380 PRO A CA 1
ATOM 2888 C C . PRO A 1 380 ? -30.152 8.017 33.963 1.00 79.50 380 PRO A C 1
ATOM 2890 O O . PRO A 1 380 ? -30.493 6.985 33.380 1.00 79.50 380 PRO A O 1
ATOM 2893 N N . SER A 1 381 ? -29.448 7.980 35.098 1.00 77.06 381 SER A N 1
ATOM 2894 C CA . SER A 1 381 ? -28.914 6.739 35.690 1.00 77.06 381 SER A CA 1
ATOM 2895 C C . SER A 1 381 ? -29.990 5.687 35.989 1.00 77.06 381 SER A C 1
ATOM 2897 O O . SER A 1 381 ? -29.731 4.495 35.831 1.00 77.06 381 SER A O 1
ATOM 2899 N N . SER A 1 382 ? -31.204 6.119 36.346 1.00 80.12 382 SER A N 1
ATOM 2900 C CA . SER A 1 382 ? -32.365 5.252 36.591 1.00 80.12 382 SER A CA 1
ATOM 2901 C C . SER A 1 382 ? -32.917 4.590 35.324 1.00 80.12 382 SER A C 1
ATOM 2903 O O . SER A 1 382 ? -33.429 3.476 35.387 1.00 80.12 382 SER A O 1
ATOM 2905 N N . LEU A 1 383 ? -32.788 5.244 34.166 1.00 82.69 383 LEU A N 1
ATOM 2906 C CA . LEU A 1 383 ? -33.314 4.759 32.886 1.00 82.69 383 LEU A CA 1
ATOM 2907 C C . LEU A 1 383 ? -32.266 4.025 32.048 1.00 82.69 383 LEU A C 1
ATOM 2909 O O . LEU A 1 383 ? -32.625 3.312 31.113 1.00 82.69 383 LEU A O 1
ATOM 2913 N N . TYR A 1 384 ? -30.981 4.160 32.372 1.00 84.00 384 TYR A N 1
ATOM 2914 C CA . TYR A 1 384 ? -29.906 3.562 31.584 1.00 84.00 384 TYR A CA 1
ATOM 2915 C C . TYR A 1 384 ? -29.993 2.032 31.527 1.00 84.00 384 TYR A C 1
ATOM 2917 O O . TYR A 1 384 ? -30.008 1.451 30.444 1.00 84.00 384 TYR A O 1
ATOM 2925 N N . LEU A 1 385 ? -30.096 1.378 32.689 1.00 85.62 385 LEU A N 1
ATOM 2926 C CA . LEU A 1 385 ? -30.184 -0.079 32.785 1.00 85.62 385 LEU A CA 1
ATOM 2927 C C . LEU A 1 385 ? -31.390 -0.654 32.012 1.00 85.62 385 LEU A C 1
ATOM 2929 O O . LEU A 1 385 ? -31.158 -1.495 31.140 1.00 85.62 385 LEU A O 1
ATOM 2933 N N . PRO A 1 386 ? -32.643 -0.203 32.245 1.00 86.19 386 PRO A N 1
ATOM 2934 C CA . PRO A 1 386 ? -33.787 -0.722 31.497 1.00 86.19 386 PRO A CA 1
ATOM 2935 C C . PRO A 1 386 ? -33.697 -0.408 29.998 1.00 86.19 386 PRO A C 1
ATOM 2937 O O . PRO A 1 386 ? -34.059 -1.254 29.185 1.00 86.19 386 PRO A O 1
ATOM 2940 N N . SER A 1 387 ? -33.139 0.745 29.609 1.00 86.06 387 SER A N 1
ATOM 2941 C CA . SER A 1 387 ? -32.957 1.091 28.192 1.00 86.06 387 SER A CA 1
ATOM 2942 C C . SER A 1 387 ? -31.973 0.160 27.485 1.00 86.06 387 SER A C 1
ATOM 2944 O O . SER A 1 387 ? -32.229 -0.252 26.357 1.00 86.06 387 SER A O 1
ATOM 2946 N N . VAL A 1 388 ? -30.857 -0.199 28.130 1.00 86.19 388 VAL A N 1
ATOM 2947 C CA . VAL A 1 388 ? -29.869 -1.127 27.552 1.00 86.19 388 VAL A CA 1
ATOM 2948 C C . VAL A 1 388 ? -30.448 -2.533 27.418 1.00 86.19 388 VAL A C 1
ATOM 2950 O O . VAL A 1 388 ? -30.271 -3.161 26.376 1.00 86.19 388 VAL A O 1
ATOM 2953 N N . VAL A 1 389 ? -31.168 -3.015 28.436 1.00 88.19 389 VAL A N 1
ATOM 2954 C CA . VAL A 1 389 ? -31.847 -4.321 28.382 1.00 88.19 389 VAL A CA 1
ATOM 2955 C C . VAL A 1 389 ? -32.852 -4.343 27.229 1.00 88.19 389 VAL A C 1
ATOM 2957 O O . VAL A 1 389 ? -32.823 -5.263 26.414 1.00 88.19 389 VAL A O 1
ATOM 2960 N N . LEU A 1 390 ? -33.676 -3.297 27.099 1.00 89.88 390 LEU A N 1
ATOM 2961 C CA . LEU A 1 390 ? -34.623 -3.151 25.994 1.00 89.88 390 LEU A CA 1
ATOM 2962 C C . LEU A 1 390 ? -33.912 -3.158 24.631 1.00 89.88 390 LEU A C 1
ATOM 2964 O O . LEU A 1 390 ? -34.378 -3.811 23.700 1.00 89.88 390 LEU A O 1
ATOM 2968 N N . LEU A 1 391 ? -32.773 -2.472 24.505 1.00 88.50 391 LEU A N 1
ATOM 2969 C CA . LEU A 1 391 ? -31.969 -2.417 23.276 1.00 88.50 391 LEU A CA 1
ATOM 2970 C C . LEU A 1 391 ? -31.418 -3.789 22.867 1.00 88.50 391 LEU A C 1
ATOM 2972 O O . LEU A 1 391 ? -31.477 -4.144 21.694 1.00 88.50 391 LEU A O 1
ATOM 2976 N N . ILE A 1 392 ? -30.907 -4.572 23.821 1.00 89.00 392 ILE A N 1
ATOM 2977 C CA . ILE A 1 392 ? -30.368 -5.914 23.548 1.00 89.00 392 ILE A CA 1
ATOM 2978 C C . ILE A 1 392 ? -31.498 -6.875 23.162 1.00 89.00 392 ILE A C 1
ATOM 2980 O O . ILE A 1 392 ? -31.370 -7.616 22.188 1.00 89.00 392 ILE A O 1
ATOM 2984 N N . VAL A 1 393 ? -32.627 -6.832 23.877 1.00 89.31 393 VAL A N 1
ATOM 2985 C CA . VAL A 1 393 ? -33.792 -7.685 23.591 1.00 89.31 393 VAL A CA 1
ATOM 2986 C C . VAL A 1 393 ? -34.412 -7.338 22.237 1.00 89.31 393 VAL A C 1
ATOM 2988 O O . VAL A 1 393 ? -34.633 -8.230 21.421 1.00 89.31 393 VAL A O 1
ATOM 2991 N N . SER A 1 394 ? -34.640 -6.052 21.957 1.00 87.69 394 SER A N 1
ATOM 2992 C CA . SER A 1 394 ? -35.179 -5.600 20.666 1.00 87.69 394 SER A CA 1
ATOM 2993 C C . SER A 1 394 ? -34.213 -5.862 19.508 1.00 87.69 394 SER A C 1
ATOM 2995 O O . SER A 1 394 ? -34.651 -6.287 18.440 1.00 87.69 394 SER A O 1
ATOM 2997 N N . GLY A 1 395 ? -32.905 -5.687 19.721 1.00 86.56 395 GLY A N 1
ATOM 2998 C CA . GLY A 1 395 ? -31.870 -6.048 18.754 1.00 86.56 395 GLY A CA 1
ATOM 2999 C C . GLY A 1 395 ? -31.873 -7.542 18.434 1.00 86.56 395 GLY A C 1
ATOM 3000 O O . GLY A 1 395 ? -31.879 -7.914 17.263 1.00 86.56 395 GLY A O 1
ATOM 3001 N N . SER A 1 396 ? -31.965 -8.400 19.453 1.00 88.25 396 SER A N 1
ATOM 3002 C CA . SER A 1 396 ? -32.063 -9.850 19.260 1.00 88.25 396 SER A CA 1
ATOM 3003 C C . SER A 1 396 ? -33.335 -10.246 18.507 1.00 88.25 396 SER A C 1
ATOM 3005 O O . SER A 1 396 ? -33.260 -10.982 17.523 1.00 88.25 396 SER A O 1
ATOM 3007 N N . ALA A 1 397 ? -34.488 -9.686 18.889 1.00 86.75 397 ALA A N 1
ATOM 3008 C CA . ALA A 1 397 ? -35.749 -9.923 18.190 1.00 86.75 397 ALA A CA 1
ATOM 3009 C C . ALA A 1 397 ? -35.675 -9.498 16.714 1.00 86.75 397 ALA A C 1
ATOM 3011 O O . ALA A 1 397 ? -36.161 -10.210 15.836 1.00 86.75 397 ALA A O 1
ATOM 3012 N N . LEU A 1 398 ? -35.021 -8.367 16.425 1.00 87.56 398 LEU A N 1
ATOM 3013 C CA . LEU A 1 398 ? -34.796 -7.906 15.059 1.00 87.56 398 LEU A CA 1
ATOM 3014 C C . LEU A 1 398 ? -33.915 -8.878 14.268 1.00 87.56 398 LEU A C 1
ATOM 3016 O O . LEU A 1 398 ? -34.250 -9.144 13.119 1.00 87.56 398 LEU A O 1
ATOM 3020 N N . MET A 1 399 ? -32.826 -9.402 14.845 1.00 88.50 399 MET A N 1
ATOM 3021 C CA . MET A 1 399 ? -31.914 -10.330 14.154 1.00 88.50 399 MET A CA 1
ATOM 3022 C C . MET A 1 399 ? -32.550 -11.706 13.905 1.00 88.50 399 MET A C 1
ATOM 3024 O O . MET A 1 399 ? -32.363 -12.281 12.835 1.00 88.50 399 MET A O 1
ATOM 3028 N N . TRP A 1 400 ? -33.338 -12.209 14.859 1.00 86.81 400 TRP A N 1
ATOM 3029 C CA . TRP A 1 400 ? -34.053 -13.491 14.777 1.00 86.81 400 TRP A CA 1
ATOM 3030 C C . TRP A 1 400 ? -35.443 -13.370 14.127 1.00 86.81 400 TRP A C 1
ATOM 3032 O O . TRP A 1 400 ? -36.266 -14.272 14.263 1.00 86.81 400 TRP A O 1
ATOM 3042 N N . ARG A 1 401 ? -35.728 -12.273 13.404 1.00 85.50 401 ARG A N 1
ATOM 3043 C CA . ARG A 1 401 ? -37.063 -11.971 12.856 1.00 85.50 401 ARG A CA 1
ATOM 3044 C C . ARG A 1 401 ? -37.702 -13.160 12.141 1.00 85.50 401 ARG A C 1
ATOM 3046 O O . ARG A 1 401 ? -38.849 -13.473 12.424 1.00 85.50 401 ARG A O 1
ATOM 3053 N N . ASN A 1 402 ? -36.996 -13.782 11.193 1.00 80.75 402 ASN A N 1
ATOM 3054 C CA . ASN A 1 402 ? -37.572 -14.857 10.377 1.00 80.75 402 ASN A CA 1
ATOM 3055 C C . ASN A 1 402 ? -37.932 -16.078 11.227 1.00 80.75 402 ASN A C 1
ATOM 3057 O O . ASN A 1 402 ? -39.018 -16.620 11.069 1.00 80.75 402 ASN A O 1
ATOM 3061 N N . ASP A 1 403 ? -37.061 -16.456 12.159 1.00 83.38 403 ASP A N 1
ATOM 3062 C CA . ASP A 1 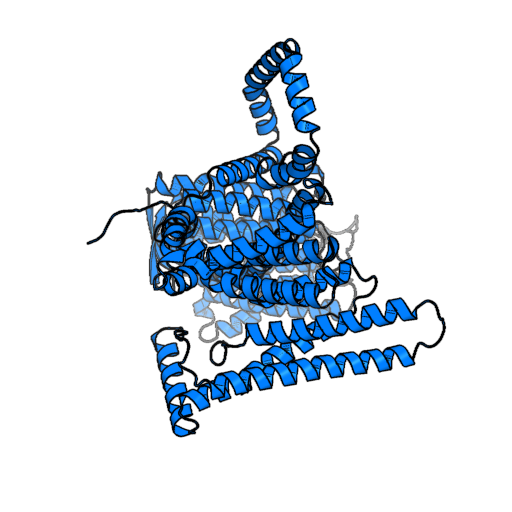403 ? -37.281 -17.599 13.043 1.00 83.38 403 ASP A CA 1
ATOM 3063 C C . ASP A 1 403 ? -38.425 -17.322 14.034 1.00 83.38 403 ASP A C 1
ATOM 3065 O O . ASP A 1 403 ? -39.290 -18.169 14.233 1.00 83.38 403 ASP A O 1
ATOM 3069 N N . LEU A 1 404 ? -38.500 -16.103 14.583 1.00 82.62 404 LEU A N 1
ATOM 3070 C CA . LEU A 1 404 ? -39.588 -15.669 15.468 1.00 82.62 404 LEU A CA 1
ATOM 3071 C C . LEU A 1 404 ? -40.934 -15.581 14.746 1.00 82.62 404 LEU A C 1
ATOM 3073 O O . LEU A 1 404 ? -41.963 -15.959 15.303 1.00 82.62 404 LEU A O 1
ATOM 3077 N N . VAL A 1 405 ? -40.945 -15.092 13.507 1.00 82.75 405 VAL A N 1
ATOM 3078 C CA . VAL A 1 405 ? -42.152 -15.030 12.674 1.00 82.75 405 VAL A CA 1
ATOM 3079 C C . VAL A 1 405 ? -42.611 -16.443 12.320 1.00 82.75 405 VAL A C 1
ATOM 3081 O O . VAL A 1 405 ? -43.771 -16.767 12.549 1.00 82.75 405 VAL A O 1
ATOM 3084 N N . ASN A 1 406 ? -41.704 -17.314 11.873 1.00 82.88 406 ASN A N 1
ATOM 3085 C CA . ASN A 1 406 ? -42.010 -18.711 11.555 1.00 82.88 406 ASN A CA 1
ATOM 3086 C C . ASN A 1 406 ? -42.513 -19.497 12.772 1.00 82.88 406 ASN A C 1
ATOM 3088 O O . ASN A 1 406 ? -43.435 -20.296 12.641 1.00 82.88 406 ASN A O 1
ATOM 3092 N N . TRP A 1 407 ? -41.951 -19.245 13.955 1.00 82.81 407 TRP A N 1
ATOM 3093 C CA . TRP A 1 407 ? -42.387 -19.877 15.200 1.00 82.81 407 TRP A CA 1
ATOM 3094 C C . TRP A 1 407 ? -43.725 -19.339 15.726 1.00 82.81 407 TRP A C 1
ATOM 3096 O O . TRP A 1 407 ? -44.474 -20.087 16.345 1.00 82.81 407 TRP A O 1
ATOM 3106 N N . SER A 1 408 ? -44.035 -18.058 15.496 1.00 80.50 408 SER A N 1
ATOM 3107 C CA . SER A 1 408 ? -45.261 -17.419 16.006 1.00 80.50 408 SER A CA 1
ATOM 3108 C C . SER A 1 408 ? -46.471 -17.551 15.079 1.00 80.50 408 SER A C 1
ATOM 3110 O O . SER A 1 408 ? -47.597 -17.476 15.559 1.00 80.50 408 SER A O 1
ATOM 3112 N N . LEU A 1 409 ? -46.257 -17.784 13.779 1.00 75.44 409 LEU A N 1
ATOM 3113 C CA . LEU A 1 409 ? -47.310 -17.991 12.773 1.00 75.44 409 LEU A CA 1
ATOM 3114 C C . LEU A 1 409 ? -48.356 -19.075 13.129 1.00 75.44 409 LEU A C 1
ATOM 3116 O O . LEU A 1 409 ? -49.524 -18.853 12.821 1.00 75.44 409 LEU A O 1
ATOM 3120 N N . PRO A 1 410 ? -48.007 -20.205 13.781 1.00 79.69 410 PRO A N 1
ATOM 3121 C CA . PRO A 1 410 ? -48.976 -21.229 14.189 1.00 79.69 410 PRO A CA 1
ATOM 3122 C C . PRO A 1 410 ? -49.897 -20.830 15.354 1.00 79.69 410 PRO A C 1
ATOM 3124 O O . PRO A 1 410 ? -50.877 -21.524 15.607 1.00 79.69 410 PRO A O 1
ATOM 3127 N N . TYR A 1 411 ? -49.590 -19.757 16.091 1.00 80.19 411 TYR A N 1
ATOM 3128 C CA . TYR A 1 411 ? -50.335 -19.357 17.287 1.00 80.19 411 TYR A CA 1
ATOM 3129 C C . TYR A 1 411 ? -51.200 -18.121 16.999 1.00 80.19 411 TYR A C 1
ATOM 3131 O O . TYR A 1 411 ? -50.685 -17.009 16.860 1.00 80.19 411 TYR A O 1
ATOM 3139 N N . GLU A 1 412 ? -52.527 -18.287 16.964 1.00 70.94 412 GLU A N 1
ATOM 3140 C CA . GLU A 1 412 ? -53.486 -17.213 16.630 1.00 70.94 412 GLU A CA 1
ATOM 3141 C C . GLU A 1 412 ? -53.359 -15.967 17.525 1.00 70.94 412 GLU A C 1
ATOM 3143 O O . GLU A 1 412 ? -53.509 -14.842 17.049 1.00 70.94 412 GLU A O 1
ATOM 3148 N N . SER A 1 413 ? -53.002 -16.140 18.803 1.00 74.12 413 SER A N 1
ATOM 3149 C CA . SER A 1 413 ? -52.803 -15.036 19.754 1.00 74.12 413 SER A CA 1
ATOM 3150 C C . SER A 1 413 ? -51.581 -14.163 19.446 1.00 74.12 413 SER A C 1
ATOM 3152 O O . SER A 1 413 ? -51.556 -12.987 19.812 1.00 74.12 413 SER A O 1
ATOM 3154 N N . LEU A 1 414 ? -50.572 -14.710 18.761 1.00 71.38 414 LEU A N 1
ATOM 3155 C CA . LEU A 1 414 ? -49.352 -13.991 18.388 1.00 71.38 414 LEU A CA 1
ATOM 3156 C C . LEU A 1 414 ? -49.443 -13.387 16.982 1.00 71.38 414 LEU A C 1
ATOM 3158 O O . LEU A 1 414 ? -48.807 -12.362 16.728 1.00 71.38 414 LEU A O 1
ATOM 3162 N N . GLY A 1 415 ? -50.291 -13.936 16.105 1.00 65.50 415 GLY A N 1
ATOM 3163 C CA . GLY A 1 415 ? -50.463 -13.479 14.721 1.00 65.50 415 GLY A CA 1
ATOM 3164 C C . GLY A 1 415 ? -50.777 -11.982 14.577 1.00 65.50 415 GLY A C 1
ATOM 3165 O O . GLY A 1 415 ? -50.273 -11.333 13.655 1.00 65.50 415 GLY A O 1
ATOM 3166 N N . GLY A 1 416 ? -51.513 -11.399 15.534 1.00 73.38 416 GLY A N 1
ATOM 3167 C CA . GLY A 1 416 ? -51.819 -9.961 15.573 1.00 73.38 416 GLY A CA 1
ATOM 3168 C C . GLY A 1 416 ? -50.601 -9.048 15.788 1.00 73.38 416 GLY A C 1
ATOM 3169 O O . GLY A 1 416 ? -50.621 -7.891 15.372 1.00 73.38 416 GLY A O 1
ATOM 3170 N N . ILE A 1 417 ? -49.519 -9.558 16.384 1.00 77.12 417 ILE A N 1
ATOM 3171 C CA . ILE A 1 417 ? -48.267 -8.823 16.645 1.00 77.12 417 ILE A CA 1
ATOM 3172 C C . ILE A 1 417 ? -47.227 -9.138 15.559 1.00 77.12 417 ILE A C 1
ATOM 3174 O O . ILE A 1 417 ? -46.455 -8.263 15.151 1.00 77.12 417 ILE A O 1
ATOM 3178 N N . THR A 1 418 ? -47.233 -10.368 15.039 1.00 79.31 418 THR A N 1
ATOM 3179 C CA . THR A 1 418 ? -46.262 -10.860 14.054 1.00 79.31 418 THR A CA 1
ATOM 3180 C C . THR A 1 418 ? -46.316 -10.092 12.730 1.00 79.31 418 THR A C 1
ATOM 3182 O O . THR A 1 418 ? -45.270 -9.724 12.188 1.00 79.31 418 THR A O 1
ATOM 3185 N N . GLY A 1 419 ? -47.516 -9.789 12.221 1.00 77.69 419 GLY A N 1
ATOM 3186 C CA . GLY A 1 419 ? -47.703 -9.027 10.977 1.00 77.69 419 GLY A CA 1
ATOM 3187 C C . GLY A 1 419 ? -47.125 -7.601 11.036 1.00 77.69 419 GLY A C 1
ATOM 3188 O O . GLY A 1 419 ? -46.265 -7.261 10.213 1.00 77.69 419 GLY A O 1
ATOM 3189 N N . PRO A 1 420 ? -47.525 -6.772 12.022 1.00 83.06 420 PRO A N 1
ATOM 3190 C CA . PRO A 1 420 ? -46.958 -5.441 12.238 1.00 83.06 420 PRO A CA 1
ATOM 3191 C C . PRO A 1 420 ? -45.448 -5.457 12.494 1.00 83.06 420 PRO A C 1
ATOM 3193 O O . PRO A 1 420 ? -44.734 -4.593 11.986 1.00 83.06 420 PRO A O 1
ATOM 3196 N N . PHE A 1 421 ? -44.934 -6.453 13.222 1.00 83.25 421 PHE A N 1
ATOM 3197 C CA . PHE A 1 421 ? -43.498 -6.604 13.458 1.00 83.25 421 PHE A CA 1
ATOM 3198 C C . PHE A 1 421 ? -42.720 -6.912 12.166 1.00 83.25 421 PHE A C 1
ATOM 3200 O O . PHE A 1 421 ? -41.690 -6.288 11.886 1.00 83.25 421 PHE A O 1
ATOM 3207 N N . TYR A 1 422 ? -43.222 -7.821 11.325 1.00 83.38 422 TYR A N 1
ATOM 3208 C CA . TYR A 1 422 ? -42.595 -8.140 10.040 1.00 83.38 422 TYR A CA 1
ATOM 3209 C C . TYR A 1 422 ? -42.584 -6.931 9.092 1.00 83.38 422 TYR A C 1
ATOM 3211 O O . TYR A 1 422 ? -41.556 -6.624 8.481 1.00 83.38 422 TYR A O 1
ATOM 3219 N N . GLN A 1 423 ? -43.697 -6.194 9.005 1.00 82.50 423 GLN A N 1
ATOM 3220 C CA . GLN A 1 423 ? -43.776 -4.986 8.178 1.00 82.50 423 GLN A CA 1
ATOM 3221 C C . GLN A 1 423 ? -42.926 -3.837 8.739 1.00 82.50 423 GLN A C 1
ATOM 3223 O O . GLN A 1 423 ? -42.186 -3.197 7.989 1.00 82.50 423 GLN A O 1
ATOM 3228 N N . GLY A 1 424 ? -42.961 -3.617 10.055 1.00 81.62 424 GLY A N 1
ATOM 3229 C CA . GLY A 1 424 ? -42.217 -2.561 10.744 1.00 81.62 424 GLY A CA 1
ATOM 3230 C C . GLY A 1 424 ? -40.698 -2.739 10.702 1.00 81.62 424 GLY A C 1
ATOM 3231 O O . GLY A 1 424 ? -39.962 -1.769 10.861 1.00 81.62 424 GLY A O 1
ATOM 3232 N N . THR A 1 425 ? -40.206 -3.949 10.425 1.00 84.12 425 THR A N 1
ATOM 3233 C CA . THR A 1 425 ? -38.769 -4.241 10.280 1.00 84.12 425 THR A CA 1
ATOM 3234 C C . THR A 1 425 ? -38.300 -4.293 8.822 1.00 84.12 425 THR A C 1
ATOM 3236 O O . THR A 1 425 ? -37.101 -4.413 8.566 1.00 84.12 425 THR A O 1
ATOM 3239 N N . LYS A 1 426 ? -39.198 -4.141 7.837 1.00 80.56 426 LYS A N 1
ATOM 3240 C CA . LYS A 1 426 ? -38.885 -4.256 6.398 1.00 80.56 426 LYS A CA 1
ATOM 3241 C C . LYS A 1 426 ? -37.771 -3.312 5.928 1.00 80.56 426 LYS A C 1
ATOM 3243 O O . LYS A 1 426 ? -36.989 -3.697 5.067 1.00 80.56 426 LYS A O 1
ATOM 3248 N N . TRP A 1 427 ? -37.672 -2.116 6.508 1.00 81.75 427 TRP A N 1
ATOM 3249 C CA . TRP A 1 427 ? -36.632 -1.127 6.190 1.00 81.75 427 TRP A CA 1
ATOM 3250 C C . TRP A 1 427 ? -35.208 -1.632 6.466 1.00 81.75 427 TRP A C 1
ATOM 3252 O O . TRP A 1 427 ? -34.277 -1.269 5.755 1.00 81.75 427 TRP A O 1
ATOM 3262 N N . TYR A 1 428 ? -35.029 -2.468 7.493 1.00 78.38 428 TYR A N 1
ATOM 3263 C CA . TYR A 1 428 ? -33.720 -3.015 7.840 1.00 78.38 428 TYR A CA 1
ATOM 3264 C C . TYR A 1 428 ? -33.343 -4.130 6.864 1.00 78.38 428 TYR A C 1
ATOM 3266 O O . TYR A 1 428 ? -32.236 -4.158 6.336 1.00 78.38 428 TYR A O 1
ATOM 3274 N N . TRP A 1 429 ? -34.304 -5.004 6.569 1.00 77.31 429 TRP A N 1
ATOM 3275 C CA . TRP A 1 429 ? -34.119 -6.205 5.756 1.00 77.31 429 TRP A CA 1
ATOM 3276 C C . TRP A 1 429 ? -34.205 -5.971 4.240 1.00 77.31 429 TRP A C 1
ATOM 3278 O O . TRP A 1 429 ? -33.935 -6.892 3.475 1.00 77.31 429 TRP A O 1
ATOM 3288 N N . SER A 1 430 ? -34.575 -4.769 3.781 1.00 73.12 430 SER A N 1
ATOM 3289 C CA . SER A 1 430 ? -34.609 -4.440 2.349 1.00 73.12 430 SER A CA 1
ATOM 3290 C C . SER A 1 430 ? -33.222 -4.325 1.716 1.00 73.12 430 SER A C 1
ATOM 3292 O O . SER A 1 430 ? -33.104 -4.413 0.497 1.00 73.12 430 SER A O 1
ATOM 3294 N N . GLU A 1 431 ? -32.186 -4.101 2.526 1.00 68.19 431 GLU A N 1
ATOM 3295 C CA . GLU A 1 431 ? -30.802 -3.993 2.067 1.00 68.19 431 GLU A CA 1
ATOM 3296 C C . GLU A 1 431 ? -30.075 -5.344 2.233 1.00 68.19 431 GLU A C 1
ATOM 3298 O O . GLU A 1 431 ? -30.032 -5.877 3.349 1.00 68.19 431 GLU A O 1
ATOM 3303 N N . PRO A 1 432 ? -29.446 -5.895 1.173 1.00 68.56 432 PRO A N 1
ATOM 3304 C CA . PRO A 1 432 ? -28.771 -7.195 1.236 1.00 68.56 432 PRO A CA 1
ATOM 3305 C C . PRO A 1 432 ? -27.684 -7.262 2.318 1.00 68.56 432 PRO A C 1
ATOM 3307 O O . PRO A 1 432 ? -27.584 -8.258 3.032 1.00 68.56 432 PRO A O 1
ATOM 3310 N N . ILE A 1 433 ? -26.917 -6.176 2.494 1.00 67.81 433 ILE A N 1
ATOM 3311 C CA . ILE A 1 433 ? -25.845 -6.058 3.502 1.00 67.81 433 ILE A CA 1
ATOM 3312 C C . ILE A 1 433 ? -26.373 -6.355 4.909 1.00 67.81 433 ILE A C 1
ATOM 3314 O O . ILE A 1 433 ? -25.741 -7.084 5.675 1.00 67.81 433 ILE A O 1
ATOM 3318 N N . ASN A 1 434 ? -27.540 -5.808 5.246 1.00 74.94 434 ASN A N 1
ATOM 3319 C CA . ASN A 1 434 ? -28.135 -5.960 6.568 1.00 74.94 434 ASN A CA 1
ATOM 3320 C C . ASN A 1 434 ? -28.632 -7.390 6.783 1.00 74.94 434 ASN A C 1
ATOM 3322 O O . ASN A 1 434 ? -28.473 -7.927 7.873 1.00 74.94 434 ASN A O 1
ATOM 3326 N N . SER A 1 435 ? -29.160 -8.033 5.736 1.00 73.94 435 SER A N 1
ATOM 3327 C CA . SER A 1 435 ? -29.576 -9.437 5.793 1.00 73.94 435 SER A CA 1
ATOM 3328 C C . SER A 1 435 ? -28.396 -10.377 6.060 1.00 73.94 435 SER A C 1
ATOM 3330 O O . SER A 1 435 ? -28.488 -11.246 6.926 1.00 73.94 435 SER A O 1
ATOM 3332 N N . PHE A 1 436 ? -27.268 -10.190 5.363 1.00 73.00 436 PHE A N 1
ATOM 3333 C CA . PHE A 1 436 ? -26.053 -10.978 5.612 1.00 73.00 436 PHE A CA 1
ATOM 3334 C C . PHE A 1 436 ? -25.460 -10.689 6.995 1.00 73.00 436 PHE A C 1
ATOM 3336 O O . PHE A 1 436 ? -25.083 -11.611 7.717 1.00 73.00 436 PHE A O 1
ATOM 3343 N N . SER A 1 437 ? -25.443 -9.418 7.404 1.00 78.00 437 SER A N 1
ATOM 3344 C CA . SER A 1 437 ? -24.983 -9.019 8.738 1.00 78.00 437 SER A CA 1
ATOM 3345 C C . SER A 1 437 ? -25.836 -9.648 9.842 1.00 78.00 437 SER A C 1
ATOM 3347 O O . SER A 1 437 ? -25.293 -10.136 10.832 1.00 78.00 437 SER A O 1
ATOM 3349 N N . ALA A 1 438 ? -27.159 -9.708 9.664 1.00 81.44 438 ALA A N 1
ATOM 3350 C CA . ALA A 1 438 ? -28.082 -10.296 10.631 1.00 81.44 438 ALA A CA 1
ATOM 3351 C C . ALA A 1 438 ? -27.853 -11.800 10.843 1.00 81.44 438 ALA A C 1
ATOM 3353 O O . ALA A 1 438 ? -27.961 -12.278 11.973 1.00 81.44 438 ALA A O 1
ATOM 3354 N N . ALA A 1 439 ? -27.460 -12.537 9.796 1.00 79.25 439 ALA A N 1
ATOM 3355 C CA . ALA A 1 439 ? -27.155 -13.966 9.893 1.00 79.25 439 ALA A CA 1
ATOM 3356 C C . ALA A 1 439 ? -25.995 -14.270 10.858 1.00 79.25 439 ALA A C 1
ATOM 3358 O O . ALA A 1 439 ? -25.988 -15.323 11.496 1.00 79.25 439 ALA A O 1
ATOM 3359 N N . VAL A 1 440 ? -25.048 -13.338 10.996 1.00 80.69 440 VAL A N 1
ATOM 3360 C CA . VAL A 1 440 ? -23.937 -13.427 11.954 1.00 80.69 440 VAL A CA 1
ATOM 3361 C C . VAL A 1 440 ? -24.319 -12.791 13.293 1.00 80.69 440 VAL A C 1
ATOM 3363 O O . VAL A 1 440 ? -24.104 -13.388 14.349 1.00 80.69 440 VAL A O 1
ATOM 3366 N N . LEU A 1 441 ? -24.927 -11.601 13.274 1.00 84.94 441 LEU A N 1
ATOM 3367 C CA . LEU A 1 441 ? -25.278 -10.853 14.485 1.00 84.94 441 LEU A CA 1
ATOM 3368 C C . LEU A 1 441 ? -26.270 -11.587 15.385 1.00 84.94 441 LEU A C 1
ATOM 3370 O O . LEU A 1 441 ? -26.191 -11.426 16.602 1.00 84.94 441 LEU A O 1
ATOM 3374 N N . LYS A 1 442 ? -27.148 -12.433 14.835 1.00 85.81 442 LYS A N 1
ATOM 3375 C CA . LYS A 1 442 ? -28.086 -13.238 15.631 1.00 85.81 442 LYS A CA 1
ATOM 3376 C C . LYS A 1 442 ? -27.390 -14.074 16.714 1.00 85.81 442 LYS A C 1
ATOM 3378 O O . LYS A 1 442 ? -27.914 -14.192 17.821 1.00 85.81 442 LYS A O 1
ATOM 3383 N N . TRP A 1 443 ? -26.185 -14.578 16.436 1.00 85.12 443 TRP A N 1
ATOM 3384 C CA . TRP A 1 443 ? -25.392 -15.364 17.385 1.00 85.12 443 TRP A CA 1
ATOM 3385 C C . TRP A 1 443 ? -24.740 -14.496 18.465 1.00 85.12 443 TRP A C 1
ATOM 3387 O O . TRP A 1 443 ? -24.720 -14.882 19.632 1.00 85.12 443 TRP A O 1
ATOM 3397 N N . PHE A 1 444 ? -24.272 -13.297 18.108 1.00 86.94 444 PHE A N 1
ATOM 3398 C CA . PHE A 1 444 ? -23.743 -12.331 19.077 1.00 86.94 444 PHE A CA 1
ATOM 3399 C C . PHE A 1 444 ? -24.830 -11.841 20.039 1.00 86.94 444 PHE A C 1
ATOM 3401 O O . PHE A 1 444 ? -24.629 -11.849 21.249 1.00 86.94 444 PHE A O 1
ATOM 3408 N N . PHE A 1 445 ? -26.013 -11.498 19.523 1.00 87.56 445 PHE A N 1
ATOM 3409 C CA . PHE A 1 445 ? -27.144 -11.100 20.365 1.00 87.56 445 PHE A CA 1
ATOM 3410 C C . PHE A 1 445 ? -27.668 -12.252 21.233 1.00 87.56 445 PHE A C 1
ATOM 3412 O O . PHE A 1 445 ? -28.102 -12.010 22.358 1.00 87.56 445 PHE A O 1
ATOM 3419 N N . LEU A 1 446 ? -27.591 -13.502 20.762 1.00 88.25 446 LEU A N 1
ATOM 3420 C CA . LEU A 1 446 ? -27.888 -14.671 21.593 1.00 88.25 446 LEU A CA 1
ATOM 3421 C C . LEU A 1 446 ? -26.899 -14.785 22.762 1.00 88.25 446 LEU A C 1
ATOM 3423 O O . LEU A 1 446 ? -27.318 -14.983 23.902 1.00 88.25 446 LEU A O 1
ATOM 3427 N N . PHE A 1 447 ? -25.601 -14.613 22.500 1.00 88.12 447 PHE A N 1
ATOM 3428 C CA . PHE A 1 447 ? -24.584 -14.592 23.551 1.00 88.12 447 PHE A CA 1
ATOM 3429 C C . PHE A 1 447 ? -24.829 -13.462 24.560 1.00 88.12 447 PHE A C 1
ATOM 3431 O O . PHE A 1 447 ? -24.788 -13.702 25.767 1.00 88.12 447 PHE A O 1
ATOM 3438 N N . ASP A 1 448 ? -25.151 -12.255 24.088 1.00 88.31 448 ASP A N 1
ATOM 3439 C CA . ASP A 1 448 ? -25.460 -11.113 24.954 1.00 88.31 448 ASP A CA 1
ATOM 3440 C C . ASP A 1 448 ? -26.707 -11.363 25.816 1.00 88.31 448 ASP A C 1
ATOM 3442 O O . ASP A 1 448 ? -26.712 -11.012 26.997 1.00 88.31 448 ASP A O 1
ATOM 3446 N N . LEU A 1 449 ? -27.739 -12.025 25.276 1.00 88.44 449 LEU A N 1
ATOM 3447 C CA . LEU A 1 449 ? -28.915 -12.447 26.046 1.00 88.44 449 LEU A CA 1
ATOM 3448 C C . LEU A 1 449 ? -28.555 -13.465 27.133 1.00 88.44 449 LEU A C 1
ATOM 3450 O O . LEU A 1 449 ? -28.971 -13.301 28.281 1.00 88.44 449 LEU A O 1
ATOM 3454 N N . ILE A 1 450 ? -27.754 -14.484 26.807 1.00 90.12 450 ILE A N 1
ATOM 3455 C CA . ILE A 1 450 ? -27.280 -15.475 27.786 1.00 90.12 450 ILE A CA 1
ATOM 3456 C C . ILE A 1 450 ? -26.459 -14.781 28.880 1.00 90.12 450 ILE A C 1
ATOM 3458 O O . ILE A 1 450 ? -26.658 -15.044 30.067 1.00 90.12 450 ILE A O 1
ATOM 3462 N N . ALA A 1 451 ? -25.576 -13.852 28.507 1.00 87.62 451 ALA A N 1
ATOM 3463 C CA . ALA A 1 451 ? -24.781 -13.074 29.451 1.00 87.62 451 ALA A CA 1
ATOM 3464 C C . ALA A 1 451 ? -25.658 -12.191 30.355 1.00 87.62 451 ALA A C 1
ATOM 3466 O O . ALA A 1 451 ? -25.389 -12.081 31.553 1.00 87.62 451 ALA A O 1
ATOM 3467 N N . LEU A 1 452 ? -26.727 -11.600 29.815 1.00 89.19 452 LEU A N 1
ATOM 3468 C CA . LEU A 1 452 ? -27.697 -10.795 30.559 1.00 89.19 452 LEU A CA 1
ATOM 3469 C C . LEU A 1 452 ? -28.457 -11.649 31.584 1.00 89.19 452 LEU A C 1
ATOM 3471 O O . LEU A 1 452 ? -28.516 -11.277 32.759 1.00 89.19 452 LEU A O 1
ATOM 3475 N N . VAL A 1 453 ? -28.954 -12.824 31.180 1.00 89.25 453 VAL A N 1
ATOM 3476 C CA . VAL A 1 453 ? -29.602 -13.796 32.082 1.00 89.25 453 VAL A CA 1
ATOM 3477 C C . VAL A 1 453 ? -28.626 -14.256 33.164 1.00 89.25 453 VAL A C 1
ATOM 3479 O O . VAL A 1 453 ? -28.960 -14.241 34.346 1.00 89.25 453 VAL A O 1
ATOM 3482 N N . TRP A 1 454 ? -27.390 -14.586 32.795 1.00 90.62 454 TRP A N 1
ATOM 3483 C CA . TRP A 1 454 ? -26.356 -15.017 33.734 1.00 90.62 454 TRP A CA 1
ATOM 3484 C C . TRP A 1 454 ? -25.991 -13.941 34.767 1.00 90.62 454 TRP A C 1
ATOM 3486 O O . TRP A 1 454 ? -25.866 -14.228 35.961 1.00 90.62 454 TRP A O 1
ATOM 3496 N N . LEU A 1 455 ? -25.838 -12.686 34.338 1.00 88.94 455 LEU A N 1
ATOM 3497 C CA . LEU A 1 455 ? -25.568 -11.557 35.234 1.00 88.94 455 LEU A CA 1
ATOM 3498 C C . LEU A 1 455 ? -26.765 -11.236 36.136 1.00 88.94 455 LEU A C 1
ATOM 3500 O O . LEU A 1 455 ? -26.557 -10.867 37.296 1.00 88.94 455 LEU A O 1
ATOM 3504 N N . SER A 1 456 ? -27.988 -11.410 35.626 1.00 87.31 456 SER A N 1
ATOM 3505 C CA . SER A 1 456 ? -29.227 -11.299 36.401 1.00 87.31 456 SER A CA 1
ATOM 3506 C C . SER A 1 456 ? -29.298 -12.375 37.492 1.00 87.31 456 SER A C 1
ATOM 3508 O O . SER A 1 456 ? -29.437 -12.044 38.670 1.00 87.31 456 SER A O 1
ATOM 3510 N N . LEU A 1 457 ? -29.059 -13.646 37.140 1.00 90.25 457 LEU A N 1
ATOM 3511 C CA . LEU A 1 457 ? -29.009 -14.774 38.082 1.00 90.25 457 LEU A CA 1
ATOM 3512 C C . LEU A 1 457 ? -27.960 -14.565 39.183 1.00 90.25 457 LEU A C 1
ATOM 3514 O O . LEU A 1 457 ? -28.207 -14.859 40.350 1.00 90.25 457 LEU A O 1
ATOM 3518 N N . LYS A 1 458 ? -26.799 -13.995 38.838 1.00 89.06 458 LYS A N 1
ATOM 3519 C CA . LYS A 1 458 ? -25.742 -13.656 39.806 1.00 89.06 458 LYS A CA 1
ATOM 3520 C C . LYS A 1 458 ? -25.993 -12.367 40.595 1.00 89.06 458 LYS A C 1
ATOM 3522 O O . LYS A 1 458 ? -25.126 -11.992 41.384 1.00 89.06 458 LYS A O 1
ATOM 3527 N N . LYS A 1 459 ? -27.118 -11.673 40.382 1.00 84.31 459 LYS A N 1
ATOM 3528 C CA . LYS A 1 459 ? -27.441 -10.358 40.973 1.00 84.31 459 LYS A CA 1
ATOM 3529 C C . LYS A 1 459 ? -26.329 -9.312 40.774 1.00 84.31 459 LYS A C 1
ATOM 3531 O O . LYS A 1 459 ? -26.087 -8.473 41.634 1.00 84.31 459 LYS A O 1
ATOM 3536 N N . ARG A 1 460 ? -25.623 -9.369 39.637 1.00 86.25 460 ARG A N 1
ATOM 3537 C CA . ARG A 1 460 ? -24.529 -8.443 39.262 1.00 86.25 460 ARG A CA 1
ATOM 3538 C C . ARG A 1 460 ? -24.885 -7.567 38.057 1.00 86.25 460 ARG A C 1
ATOM 3540 O O . ARG A 1 460 ? -23.998 -7.009 37.403 1.00 86.25 460 ARG A O 1
ATOM 3547 N N . LEU A 1 461 ? -26.172 -7.464 37.733 1.00 84.06 461 LEU A N 1
ATOM 3548 C CA . LEU A 1 461 ? -26.681 -6.635 36.647 1.00 84.06 461 LEU A CA 1
ATOM 3549 C C . LEU A 1 461 ? -26.766 -5.165 37.100 1.00 84.06 461 LEU A C 1
ATOM 3551 O O . LEU A 1 461 ? -27.816 -4.685 37.511 1.00 84.06 461 LEU A O 1
ATOM 3555 N N . ASN A 1 462 ? -25.640 -4.458 37.022 1.00 85.75 462 ASN A N 1
ATOM 3556 C CA . ASN A 1 462 ? -25.531 -3.041 37.363 1.00 85.75 462 ASN A CA 1
ATOM 3557 C C . ASN A 1 462 ? -25.406 -2.190 36.091 1.00 85.75 462 ASN A C 1
ATOM 3559 O O . ASN A 1 462 ? -25.117 -2.705 35.008 1.00 85.75 462 ASN A O 1
ATOM 3563 N N . ALA A 1 463 ? -25.547 -0.867 36.226 1.00 81.00 463 ALA A N 1
ATOM 3564 C CA . ALA A 1 463 ? -25.359 0.074 35.117 1.00 81.00 463 ALA A CA 1
ATOM 3565 C C . ALA A 1 463 ? -23.981 -0.074 34.436 1.00 81.00 463 ALA A C 1
ATOM 3567 O O . ALA A 1 463 ? -23.872 0.062 33.219 1.00 81.00 463 ALA A O 1
ATOM 3568 N N . ASP A 1 464 ? -22.931 -0.420 35.185 1.00 81.94 464 ASP A N 1
ATOM 3569 C CA . ASP A 1 464 ? -21.599 -0.640 34.613 1.00 81.94 464 ASP A CA 1
ATOM 3570 C C . ASP A 1 464 ? -21.500 -1.951 33.821 1.00 81.94 464 ASP A C 1
ATOM 3572 O O . ASP A 1 464 ? -20.942 -1.962 32.717 1.00 81.94 464 ASP A O 1
ATOM 3576 N N . SER A 1 465 ? -22.116 -3.029 34.315 1.00 84.31 465 SER A N 1
ATOM 3577 C CA . SER A 1 465 ? -22.243 -4.310 33.607 1.00 84.31 465 SER A CA 1
ATOM 3578 C C . SER A 1 465 ? -23.008 -4.126 32.293 1.00 84.31 465 SER A C 1
ATOM 3580 O O . SER A 1 465 ? -22.552 -4.565 31.238 1.00 84.31 465 SER A O 1
ATOM 3582 N N . ALA A 1 466 ? -24.125 -3.393 32.341 1.00 84.06 466 ALA A N 1
ATOM 3583 C CA . ALA A 1 466 ? -24.933 -3.053 31.174 1.00 84.06 466 ALA A CA 1
ATOM 3584 C C . ALA A 1 466 ? -24.164 -2.178 30.174 1.00 84.06 466 ALA A C 1
ATOM 3586 O O . ALA A 1 466 ? -24.227 -2.419 28.973 1.00 84.06 466 ALA A O 1
ATOM 3587 N N . SER A 1 467 ? -23.363 -1.218 30.650 1.00 82.50 467 SER A N 1
ATOM 3588 C CA . SER A 1 467 ? -22.530 -0.394 29.764 1.00 82.50 467 SER A CA 1
ATOM 3589 C C . SER A 1 467 ? -21.453 -1.192 29.035 1.00 82.50 467 SER A C 1
ATOM 3591 O O . SER A 1 467 ? -21.120 -0.891 27.888 1.00 82.50 467 SER A O 1
ATOM 3593 N N . THR A 1 468 ? -20.943 -2.235 29.688 1.00 84.44 468 THR A N 1
ATOM 3594 C CA . THR A 1 468 ? -19.955 -3.146 29.113 1.00 84.44 468 THR A CA 1
ATOM 3595 C C . THR A 1 468 ? -20.596 -4.035 28.049 1.00 84.44 468 THR A C 1
ATOM 3597 O O . THR A 1 468 ? -20.046 -4.149 26.956 1.00 84.44 468 THR A O 1
ATOM 3600 N N . LEU A 1 469 ? -21.783 -4.590 28.327 1.00 86.56 469 LEU A N 1
ATOM 3601 C CA . LEU A 1 469 ? -22.571 -5.340 27.343 1.00 86.56 469 LEU A CA 1
ATOM 3602 C C . LEU A 1 469 ? -22.915 -4.476 26.129 1.00 86.56 469 LEU A C 1
ATOM 3604 O O . LEU A 1 469 ? -22.547 -4.834 25.019 1.00 86.56 469 LEU A O 1
ATOM 3608 N N . LEU A 1 470 ? -23.490 -3.284 26.335 1.00 86.38 470 LEU A N 1
ATOM 3609 C CA . LEU A 1 470 ? -23.814 -2.349 25.252 1.00 86.38 470 LEU A CA 1
ATOM 3610 C C . LEU A 1 470 ? -22.588 -2.033 24.383 1.00 86.38 470 LEU A C 1
ATOM 3612 O O . LEU A 1 470 ? -22.697 -1.933 23.162 1.00 86.38 470 LEU A O 1
ATOM 3616 N N . TYR A 1 471 ? -21.418 -1.868 25.005 1.00 85.88 471 TYR A N 1
ATOM 3617 C CA . TYR A 1 471 ? -20.174 -1.651 24.279 1.00 85.88 471 TYR A CA 1
ATOM 3618 C C . TYR A 1 471 ? -19.789 -2.850 23.409 1.00 85.88 471 TYR A C 1
ATOM 3620 O O . TYR A 1 471 ? -19.441 -2.644 22.247 1.00 85.88 471 TYR A O 1
ATOM 3628 N N . PHE A 1 472 ? -19.870 -4.077 23.925 1.00 84.69 472 PHE A N 1
ATOM 3629 C CA . PHE A 1 472 ? -19.563 -5.278 23.145 1.00 84.69 472 PHE A CA 1
ATOM 3630 C C . PHE A 1 472 ? -20.593 -5.549 22.044 1.00 84.69 472 PHE A C 1
ATOM 3632 O O . PHE A 1 472 ? -20.186 -5.859 20.922 1.00 84.69 472 PHE A O 1
ATOM 3639 N N . SER A 1 473 ? -21.887 -5.336 22.295 1.00 86.12 473 SER A N 1
ATOM 3640 C CA . SER A 1 473 ? -22.936 -5.458 21.274 1.00 86.12 473 SER A CA 1
ATOM 3641 C C . SER A 1 473 ? -22.740 -4.435 20.153 1.00 86.12 473 SER A C 1
ATOM 3643 O O . SER A 1 473 ? -22.765 -4.780 18.972 1.00 86.12 473 SER A O 1
ATOM 3645 N N . ALA A 1 474 ? -22.476 -3.170 20.503 1.00 82.81 474 ALA A N 1
ATOM 3646 C CA . ALA A 1 474 ? -22.220 -2.117 19.524 1.00 82.81 474 ALA A CA 1
ATOM 3647 C C . ALA A 1 474 ? -20.929 -2.376 18.735 1.00 82.81 474 ALA A C 1
ATOM 3649 O O . ALA A 1 474 ? -20.921 -2.218 17.515 1.00 82.81 474 ALA A O 1
ATOM 3650 N N . LEU A 1 475 ? -19.858 -2.818 19.404 1.00 83.00 475 LEU A N 1
ATOM 3651 C CA . LEU A 1 475 ? -18.604 -3.184 18.745 1.00 83.00 475 LEU A CA 1
ATOM 3652 C C . LEU A 1 475 ? -18.820 -4.325 17.748 1.00 83.00 475 LEU A C 1
ATOM 3654 O O . LEU A 1 475 ? -18.335 -4.234 16.625 1.00 83.00 475 LEU A O 1
ATOM 3658 N N . SER A 1 476 ? -19.567 -5.358 18.141 1.00 81.62 476 SER A N 1
ATOM 3659 C CA . SER A 1 476 ? -19.881 -6.511 17.290 1.00 81.62 476 SER A CA 1
ATOM 3660 C C . SER A 1 476 ? -20.736 -6.095 16.094 1.00 81.62 476 SER A C 1
ATOM 3662 O O . SER A 1 476 ? -20.426 -6.463 14.967 1.00 81.62 476 SER A O 1
ATOM 3664 N N . CYS A 1 477 ? -21.743 -5.241 16.303 1.00 81.88 477 CYS A N 1
ATOM 3665 C CA . CYS A 1 477 ? -22.560 -4.674 15.228 1.00 81.88 477 CYS A CA 1
ATOM 3666 C C . CYS A 1 477 ? -21.715 -3.895 14.211 1.00 81.88 477 CYS A C 1
ATOM 3668 O O . CYS A 1 477 ? -21.796 -4.150 13.008 1.00 81.88 477 CYS A O 1
ATOM 3670 N N . PHE A 1 478 ? -20.839 -3.001 14.681 1.00 79.81 478 PHE A N 1
ATOM 3671 C CA . PHE A 1 478 ? -19.937 -2.259 13.801 1.00 79.81 478 PHE A CA 1
ATOM 3672 C C . PHE A 1 478 ? -18.915 -3.161 13.104 1.00 79.81 478 PHE A C 1
ATOM 3674 O O . PHE A 1 478 ? -18.651 -2.960 11.922 1.00 79.81 478 PHE A O 1
ATOM 3681 N N . ALA A 1 479 ? -18.366 -4.157 13.800 1.00 76.25 479 ALA A N 1
ATOM 3682 C CA . ALA A 1 479 ? -17.396 -5.090 13.238 1.00 76.25 479 ALA A CA 1
ATOM 3683 C C . ALA A 1 479 ? -18.015 -5.978 12.152 1.00 76.25 479 ALA A C 1
ATOM 3685 O O . ALA A 1 479 ? -17.444 -6.087 11.072 1.00 76.25 479 ALA A O 1
ATOM 3686 N N . VAL A 1 480 ? -19.192 -6.563 12.398 1.00 77.75 480 VAL A N 1
ATOM 3687 C CA . VAL A 1 480 ? -19.888 -7.405 11.411 1.00 77.75 480 VAL A CA 1
ATOM 3688 C C . VAL A 1 480 ? -20.343 -6.576 10.214 1.00 77.75 480 VAL A C 1
ATOM 3690 O O . VAL A 1 480 ? -20.180 -7.013 9.081 1.00 77.75 480 VAL A O 1
ATOM 3693 N N . THR A 1 481 ? -20.857 -5.365 10.435 1.00 75.31 481 THR A N 1
ATOM 3694 C CA . THR A 1 481 ? -21.280 -4.496 9.325 1.00 75.31 481 THR A CA 1
ATOM 3695 C C . THR A 1 481 ? -20.088 -4.088 8.456 1.00 75.31 481 THR A C 1
ATOM 3697 O O . THR A 1 481 ? -20.177 -4.135 7.232 1.00 75.31 481 THR A O 1
ATOM 3700 N N . GLU A 1 482 ? -18.953 -3.730 9.067 1.00 71.88 482 GLU A N 1
ATOM 3701 C CA . GLU A 1 482 ? -17.716 -3.417 8.341 1.00 71.88 482 GLU A CA 1
ATOM 3702 C C . GLU A 1 482 ? -17.177 -4.650 7.595 1.00 71.88 482 GLU A C 1
ATOM 3704 O O . GLU A 1 482 ? -16.792 -4.546 6.432 1.00 71.88 482 GLU A O 1
ATOM 3709 N N . TYR A 1 483 ? -17.216 -5.825 8.229 1.00 71.62 483 TYR A N 1
ATOM 3710 C CA . TYR A 1 483 ? -16.844 -7.096 7.610 1.00 71.62 483 TYR A CA 1
ATOM 3711 C C . TYR A 1 483 ? -17.709 -7.392 6.380 1.00 71.62 483 TYR A C 1
ATOM 3713 O O . TYR A 1 483 ? -17.176 -7.687 5.314 1.00 71.62 483 TYR A O 1
ATOM 3721 N N . MET A 1 484 ? -19.035 -7.268 6.494 1.00 70.44 484 MET A N 1
ATOM 3722 C CA . MET A 1 484 ? -19.960 -7.542 5.390 1.00 70.44 484 MET A CA 1
ATOM 3723 C C . MET A 1 484 ? -19.856 -6.504 4.276 1.00 70.44 484 MET A C 1
ATOM 3725 O O . MET A 1 484 ? -19.991 -6.854 3.106 1.00 70.44 484 MET A O 1
ATOM 3729 N N . PHE A 1 485 ? -19.571 -5.243 4.609 1.00 67.31 485 PHE A N 1
ATOM 3730 C CA . PHE A 1 485 ? -19.288 -4.200 3.624 1.00 67.31 485 PHE A CA 1
ATOM 3731 C C . PHE A 1 485 ? -18.041 -4.532 2.790 1.00 67.31 485 PHE A C 1
ATOM 3733 O O . PHE A 1 485 ? -18.071 -4.464 1.559 1.00 67.31 485 PHE A O 1
ATOM 3740 N N . GLN A 1 486 ? -16.956 -4.941 3.448 1.00 66.75 486 GLN A N 1
ATOM 3741 C CA . GLN A 1 486 ? -15.737 -5.365 2.760 1.00 66.75 486 GLN A CA 1
ATOM 3742 C C . GLN A 1 486 ? -15.968 -6.655 1.967 1.00 66.75 486 GLN A C 1
ATOM 3744 O O . GLN A 1 486 ? -15.565 -6.736 0.811 1.00 66.75 486 GLN A O 1
ATOM 3749 N N . TRP A 1 487 ? -16.713 -7.614 2.524 1.00 63.97 487 TRP A N 1
ATOM 3750 C CA . TRP A 1 487 ? -17.037 -8.865 1.845 1.00 63.97 487 TRP A CA 1
ATOM 3751 C C . TRP A 1 487 ? -17.875 -8.663 0.574 1.00 63.97 487 TRP A C 1
ATOM 3753 O O . TRP A 1 487 ? -17.558 -9.211 -0.480 1.00 63.97 487 TRP A O 1
ATOM 3763 N N . LEU A 1 488 ? -18.902 -7.813 0.625 1.00 58.56 488 LEU A N 1
ATOM 3764 C CA . LEU A 1 488 ? -19.730 -7.488 -0.543 1.00 58.56 488 LEU A CA 1
ATOM 3765 C C . LEU A 1 488 ? -18.989 -6.664 -1.595 1.00 58.56 488 LEU A C 1
ATOM 3767 O O . LEU A 1 488 ? -19.372 -6.688 -2.765 1.00 58.56 488 LEU A O 1
ATOM 3771 N N . SER A 1 489 ? -17.893 -6.006 -1.213 1.00 57.09 489 SER A N 1
ATOM 3772 C CA . SER A 1 489 ? -16.984 -5.403 -2.186 1.00 57.09 489 SER A CA 1
ATOM 3773 C C . SER A 1 489 ? -16.292 -6.487 -3.038 1.00 57.09 489 SER A C 1
ATOM 3775 O O . SER A 1 489 ? -16.008 -6.239 -4.203 1.00 57.09 489 SER A O 1
ATOM 3777 N N . PHE A 1 490 ? -16.129 -7.723 -2.538 1.00 57.12 490 PHE A N 1
ATOM 3778 C CA . PHE A 1 490 ? -15.641 -8.876 -3.321 1.00 57.12 490 PHE A CA 1
ATOM 3779 C C . PHE A 1 490 ? -16.710 -9.531 -4.198 1.00 57.12 490 PHE A C 1
ATOM 3781 O O . PHE A 1 490 ? -16.381 -10.114 -5.230 1.00 57.12 490 PHE A O 1
ATOM 3788 N N . GLY A 1 491 ? -17.986 -9.432 -3.818 1.00 49.81 491 GLY A N 1
ATOM 3789 C CA . GLY A 1 491 ? -19.108 -10.164 -4.418 1.00 49.81 491 GLY A CA 1
ATOM 3790 C C . GLY A 1 491 ? -19.516 -9.760 -5.843 1.00 49.81 491 GLY A C 1
ATOM 3791 O O . GLY A 1 491 ? -20.660 -9.994 -6.218 1.00 49.81 491 GLY A O 1
ATOM 3792 N N . ARG A 1 492 ? -18.626 -9.154 -6.645 1.00 47.00 492 ARG A N 1
ATOM 3793 C CA . ARG A 1 492 ? -18.929 -8.575 -7.971 1.00 47.00 492 ARG A CA 1
ATOM 3794 C C . ARG A 1 492 ? -20.118 -7.603 -7.917 1.00 47.00 492 ARG A C 1
ATOM 3796 O O . ARG A 1 492 ? -21.112 -7.769 -8.621 1.00 47.00 492 ARG A O 1
ATOM 3803 N N . SER A 1 493 ? -19.999 -6.538 -7.122 1.00 44.47 493 SER A N 1
ATOM 3804 C CA . SER A 1 493 ? -20.839 -5.353 -7.336 1.00 44.47 493 SER A CA 1
ATOM 3805 C C . SER A 1 493 ? -20.577 -4.813 -8.747 1.00 44.47 493 SER A C 1
ATOM 3807 O O . SER A 1 493 ? -19.474 -4.367 -9.058 1.00 44.47 493 SER A O 1
ATOM 3809 N N . ALA A 1 494 ? -21.588 -4.867 -9.614 1.00 42.78 494 ALA A N 1
ATOM 3810 C CA . ALA A 1 494 ? -21.497 -4.474 -11.021 1.00 42.78 494 ALA A CA 1
ATOM 3811 C C . ALA A 1 494 ? -21.421 -2.947 -11.255 1.00 42.78 494 ALA A C 1
ATOM 3813 O O . ALA A 1 494 ? -21.623 -2.493 -12.377 1.00 42.78 494 ALA A O 1
ATOM 3814 N N . ALA A 1 495 ? -21.176 -2.130 -10.225 1.00 51.34 495 ALA A N 1
ATOM 3815 C CA . ALA A 1 495 ? -21.297 -0.677 -10.338 1.00 51.34 495 ALA A CA 1
ATOM 3816 C C . ALA A 1 495 ? -20.219 0.088 -9.559 1.00 51.34 495 ALA A C 1
ATOM 3818 O O . ALA A 1 495 ? -20.523 0.993 -8.780 1.00 51.34 495 ALA A O 1
ATOM 3819 N N . HIS A 1 496 ? -18.945 -0.233 -9.787 1.00 61.84 496 HIS A N 1
ATOM 3820 C CA . HIS A 1 496 ? -17.881 0.714 -9.457 1.00 61.84 496 HIS A CA 1
ATOM 3821 C C . HIS A 1 496 ? -17.894 1.852 -10.477 1.00 61.84 496 HIS A C 1
ATOM 3823 O O . HIS A 1 496 ? -17.934 1.623 -11.682 1.00 61.84 496 HIS A O 1
ATOM 3829 N N . SER A 1 497 ? -17.909 3.092 -9.989 1.00 70.00 497 SER A N 1
ATOM 3830 C CA . SER A 1 497 ? -17.925 4.291 -10.830 1.00 70.00 497 SER A CA 1
ATOM 3831 C C . SER A 1 497 ? -16.617 5.062 -10.699 1.00 70.00 497 SER A C 1
ATOM 3833 O O . SER A 1 497 ? -15.977 5.048 -9.648 1.00 70.00 497 SER A O 1
ATOM 3835 N N . VAL A 1 498 ? -16.252 5.812 -11.740 1.00 77.19 498 VAL A N 1
ATOM 3836 C CA . VAL A 1 498 ? -15.087 6.717 -11.717 1.00 77.19 498 VAL A CA 1
ATOM 3837 C C . VAL A 1 498 ? -15.167 7.706 -10.546 1.00 77.19 498 VAL A C 1
ATOM 3839 O O . VAL A 1 498 ? -14.156 8.011 -9.917 1.00 77.19 498 VAL A O 1
ATOM 3842 N N . ILE A 1 499 ? -16.378 8.155 -10.200 1.00 76.25 499 ILE A N 1
ATOM 3843 C CA . ILE A 1 499 ? -16.631 9.046 -9.060 1.00 76.25 499 ILE A CA 1
ATOM 3844 C C . ILE A 1 499 ? -16.293 8.344 -7.740 1.00 76.25 499 ILE A C 1
ATOM 3846 O O . ILE A 1 499 ? -15.649 8.937 -6.876 1.00 76.25 499 ILE A O 1
ATOM 3850 N N . LEU A 1 500 ? -16.674 7.073 -7.589 1.00 75.50 500 LEU A N 1
ATOM 3851 C CA . LEU A 1 500 ? -16.344 6.289 -6.403 1.00 75.50 500 LEU A CA 1
ATOM 3852 C C . LEU A 1 500 ? -14.821 6.134 -6.253 1.00 75.50 500 LEU A C 1
ATOM 3854 O O . LEU A 1 500 ? -14.295 6.446 -5.184 1.00 75.50 500 LEU A O 1
ATOM 3858 N N . LEU A 1 501 ? -14.102 5.777 -7.327 1.00 78.75 501 LEU A N 1
ATOM 3859 C CA . LEU A 1 501 ? -12.633 5.704 -7.304 1.00 78.75 501 LEU A CA 1
ATOM 3860 C C . LEU A 1 501 ? -12.002 7.058 -6.960 1.00 78.75 501 LEU A C 1
ATOM 3862 O O . LEU A 1 501 ? -11.111 7.114 -6.120 1.00 78.75 501 LEU A O 1
ATOM 3866 N N . MET A 1 502 ? -12.498 8.158 -7.528 1.00 83.00 502 MET A N 1
ATOM 3867 C CA . MET A 1 502 ? -12.030 9.507 -7.196 1.00 83.00 502 MET A CA 1
ATOM 3868 C C . MET A 1 502 ? -12.218 9.820 -5.707 1.00 83.00 502 MET A C 1
ATOM 3870 O O . MET A 1 502 ? -11.283 10.272 -5.045 1.00 83.00 502 MET A O 1
ATOM 3874 N N . THR A 1 503 ? -13.403 9.557 -5.149 1.00 77.62 503 THR A N 1
ATOM 3875 C CA . THR A 1 503 ? -13.662 9.793 -3.719 1.00 77.62 503 THR A CA 1
ATOM 3876 C C . THR A 1 503 ? -12.809 8.906 -2.813 1.00 77.62 503 THR A C 1
ATOM 3878 O O . THR A 1 503 ? -12.373 9.365 -1.752 1.00 77.62 503 THR A O 1
ATOM 3881 N N . PHE A 1 504 ? -12.520 7.675 -3.240 1.00 79.75 504 PHE A N 1
ATOM 3882 C CA . PHE A 1 504 ? -11.607 6.770 -2.553 1.00 79.75 504 PHE A CA 1
ATOM 3883 C C . PHE A 1 504 ? -10.163 7.284 -2.602 1.00 79.75 504 PHE A C 1
ATOM 3885 O O . PHE A 1 504 ? -9.535 7.400 -1.553 1.00 79.75 504 PHE A O 1
ATOM 3892 N N . SER A 1 505 ? -9.660 7.695 -3.769 1.00 83.69 505 SER A N 1
ATOM 3893 C CA . SER A 1 505 ? -8.329 8.299 -3.931 1.00 83.69 505 SER A CA 1
ATOM 3894 C C . SER A 1 505 ? -8.155 9.558 -3.079 1.00 83.69 505 SER A C 1
ATOM 3896 O O . SER A 1 505 ? -7.131 9.723 -2.417 1.00 83.69 505 SER A O 1
ATOM 3898 N N . MET A 1 506 ? -9.176 10.420 -3.014 1.00 81.38 506 MET A N 1
ATOM 3899 C CA . MET A 1 506 ? -9.182 11.598 -2.136 1.00 81.38 506 MET A CA 1
ATOM 3900 C C . MET A 1 506 ? -9.105 11.222 -0.655 1.00 81.38 506 MET A C 1
ATOM 3902 O O . MET A 1 506 ? -8.363 11.836 0.116 1.00 81.38 506 MET A O 1
ATOM 3906 N N . TRP A 1 507 ? -9.876 10.214 -0.245 1.00 81.75 507 TRP A N 1
ATOM 3907 C CA . TRP A 1 507 ? -9.840 9.702 1.119 1.00 81.75 507 TRP A CA 1
ATOM 3908 C C . TRP A 1 507 ? -8.483 9.071 1.458 1.00 81.75 507 TRP A C 1
ATOM 3910 O O . TRP A 1 507 ? -7.952 9.329 2.541 1.00 81.75 507 TRP A O 1
ATOM 3920 N N . LEU A 1 508 ? -7.906 8.306 0.532 1.00 82.88 508 LEU A N 1
ATOM 3921 C CA . LEU A 1 508 ? -6.613 7.645 0.675 1.00 82.88 508 LEU A CA 1
ATOM 3922 C C . LEU A 1 508 ? -5.480 8.666 0.830 1.00 82.88 508 LEU A C 1
ATOM 3924 O O . LEU A 1 508 ? -4.657 8.547 1.735 1.00 82.88 508 LEU A O 1
ATOM 3928 N N . LEU A 1 509 ? -5.478 9.717 0.009 1.00 83.06 509 LEU A N 1
ATOM 3929 C CA . LEU A 1 509 ? -4.524 10.821 0.111 1.00 83.06 509 LEU A CA 1
ATOM 3930 C C . LEU A 1 509 ? -4.612 11.518 1.479 1.00 83.06 509 LEU A C 1
ATOM 3932 O O . LEU A 1 509 ? -3.591 11.777 2.118 1.00 83.06 509 LEU A O 1
ATOM 3936 N N . TRP A 1 510 ? -5.830 11.771 1.969 1.00 80.38 510 TRP A N 1
ATOM 3937 C CA . TRP A 1 510 ? -6.042 12.324 3.309 1.00 80.38 510 TRP A CA 1
ATOM 3938 C C . TRP A 1 510 ? -5.545 11.381 4.415 1.00 80.38 510 TRP A C 1
ATOM 3940 O O . TRP A 1 510 ? -4.964 11.838 5.402 1.00 80.38 510 TRP A O 1
ATOM 3950 N N . LEU A 1 511 ? -5.745 10.071 4.267 1.00 77.56 511 LEU A N 1
ATOM 3951 C CA . LEU A 1 511 ? -5.265 9.074 5.223 1.00 77.56 511 LEU A CA 1
ATOM 3952 C C . LEU A 1 511 ? -3.730 9.050 5.276 1.00 77.56 511 LEU A C 1
ATOM 3954 O O . LEU A 1 511 ? -3.147 9.115 6.360 1.00 77.56 511 LEU A O 1
ATOM 3958 N N . PHE A 1 512 ? -3.073 9.025 4.114 1.00 81.25 512 PHE A N 1
ATOM 3959 C CA . PHE A 1 512 ? -1.617 9.102 4.025 1.00 81.25 512 PHE A CA 1
ATOM 3960 C C . PHE A 1 512 ? -1.079 10.403 4.612 1.00 81.25 512 PHE A C 1
ATOM 3962 O O . PHE A 1 512 ? -0.069 10.385 5.310 1.00 81.25 512 PHE A O 1
ATOM 3969 N N . HIS A 1 513 ? -1.766 11.522 4.390 1.00 79.75 513 HIS A N 1
ATOM 3970 C CA . HIS A 1 513 ? -1.379 12.791 4.984 1.00 79.75 513 HIS A CA 1
ATOM 3971 C C . HIS A 1 513 ? -1.501 12.783 6.513 1.00 79.75 513 HIS A C 1
ATOM 3973 O O . HIS A 1 513 ? -0.547 13.130 7.199 1.00 79.75 513 HIS A O 1
ATOM 3979 N N . THR A 1 514 ? -2.658 12.399 7.048 1.00 72.31 514 THR A N 1
ATOM 3980 C CA . THR A 1 514 ? -2.933 12.526 8.488 1.00 72.31 514 THR A CA 1
ATOM 3981 C C . THR A 1 514 ? -2.204 11.496 9.338 1.00 72.31 514 THR A C 1
ATOM 3983 O O . THR A 1 514 ? -1.826 11.803 10.461 1.00 72.31 514 THR A O 1
ATOM 3986 N N . VAL A 1 515 ? -1.999 10.280 8.827 1.00 72.75 515 VAL A N 1
ATOM 3987 C CA . VAL A 1 515 ? -1.363 9.191 9.585 1.00 72.75 515 VAL A CA 1
ATOM 3988 C C . VAL A 1 515 ? 0.046 8.910 9.075 1.00 72.75 515 VAL A C 1
ATOM 3990 O O . VAL A 1 515 ? 0.988 8.829 9.861 1.00 72.75 515 VAL A O 1
ATOM 3993 N N . GLY A 1 516 ? 0.203 8.769 7.758 1.00 75.31 516 GLY A N 1
ATOM 3994 C CA . GLY A 1 516 ? 1.480 8.394 7.150 1.00 75.31 516 GLY A CA 1
ATOM 3995 C C . GLY A 1 516 ? 2.566 9.449 7.357 1.00 75.31 516 GLY A C 1
ATOM 3996 O O . GLY A 1 516 ? 3.670 9.109 7.777 1.00 75.31 516 GLY A O 1
ATOM 3997 N N . LEU A 1 517 ? 2.244 10.731 7.156 1.00 79.81 517 LEU A N 1
ATOM 3998 C CA . LEU A 1 517 ? 3.216 11.818 7.300 1.00 79.81 517 LEU A CA 1
ATOM 3999 C C . LEU A 1 517 ? 3.755 11.939 8.734 1.00 79.81 517 LEU A C 1
ATOM 4001 O O . LEU A 1 517 ? 4.963 12.077 8.917 1.00 79.81 517 LEU A O 1
ATOM 4005 N N . GLU A 1 518 ? 2.886 11.854 9.747 1.00 78.31 518 GLU A N 1
ATOM 4006 C CA . GLU A 1 518 ? 3.296 11.927 11.158 1.00 78.31 518 GLU A CA 1
ATOM 4007 C C . GLU A 1 518 ? 4.258 10.792 11.531 1.00 78.31 518 GLU A C 1
ATOM 4009 O O . GLU A 1 518 ? 5.258 11.018 12.217 1.00 78.31 518 GLU A O 1
ATOM 4014 N N . MET A 1 519 ? 4.010 9.577 11.033 1.00 76.69 519 MET A N 1
ATOM 4015 C CA . MET A 1 519 ? 4.913 8.441 11.237 1.00 76.69 519 MET A CA 1
ATOM 4016 C C . MET A 1 519 ? 6.247 8.626 10.503 1.00 76.69 519 MET A C 1
ATOM 4018 O O . MET A 1 519 ? 7.308 8.322 11.054 1.00 76.69 519 MET A O 1
ATOM 4022 N N . SER A 1 520 ? 6.223 9.154 9.277 1.00 82.88 520 SER A N 1
ATOM 4023 C CA . SER A 1 520 ? 7.429 9.379 8.469 1.00 82.88 520 SER A CA 1
ATOM 4024 C C . SER A 1 520 ? 8.320 10.510 8.990 1.00 82.88 520 SER A C 1
ATOM 4026 O O . SER A 1 520 ? 9.520 10.508 8.709 1.00 82.88 520 SER A O 1
ATOM 4028 N N . LEU A 1 521 ? 7.773 11.439 9.780 1.00 83.81 521 LEU A N 1
ATOM 4029 C CA . LEU A 1 521 ? 8.541 12.498 10.441 1.00 83.81 521 LEU A CA 1
ATOM 4030 C C . LEU A 1 521 ? 9.441 11.980 11.570 1.00 83.81 521 LEU A C 1
ATOM 4032 O O . LEU A 1 521 ? 10.433 12.631 11.903 1.00 83.81 521 LEU A O 1
ATOM 4036 N N . GLN A 1 522 ? 9.145 10.807 12.133 1.00 82.94 522 GLN A N 1
ATOM 4037 C CA . GLN A 1 522 ? 9.978 10.208 13.174 1.00 82.94 522 GLN A CA 1
ATOM 4038 C C . GLN A 1 522 ? 11.361 9.840 12.621 1.00 82.94 522 GLN A C 1
ATOM 4040 O O . GLN A 1 522 ? 11.482 9.235 11.553 1.00 82.94 522 GLN A O 1
ATOM 4045 N N . THR A 1 523 ? 12.414 10.163 13.366 1.00 81.19 523 THR A N 1
ATOM 4046 C CA . THR A 1 523 ? 13.809 9.867 13.019 1.00 81.19 523 THR A CA 1
ATOM 4047 C C . THR A 1 523 ? 14.320 8.637 13.763 1.00 81.19 523 THR A C 1
ATOM 4049 O O . THR A 1 523 ? 14.049 8.432 14.942 1.00 81.19 523 THR A O 1
ATOM 4052 N N . SER A 1 524 ? 15.117 7.813 13.084 1.00 83.88 524 SER A N 1
ATOM 4053 C CA . SER A 1 524 ? 15.867 6.711 13.698 1.00 83.88 524 SER A CA 1
ATOM 4054 C C . SER A 1 524 ? 17.276 6.639 13.110 1.00 83.88 524 SER A C 1
ATOM 4056 O O . SER A 1 524 ? 17.514 7.163 12.022 1.00 83.88 524 SER A O 1
ATOM 4058 N N . LYS A 1 525 ? 18.203 5.950 13.788 1.00 79.75 525 LYS A N 1
ATOM 4059 C CA . LYS A 1 525 ? 19.594 5.800 13.317 1.00 79.75 525 LYS A CA 1
ATOM 4060 C C . LYS A 1 525 ? 19.710 5.101 11.953 1.00 79.75 525 LYS A C 1
ATOM 4062 O O . LYS A 1 525 ? 20.639 5.390 11.212 1.00 79.75 525 LYS A O 1
ATOM 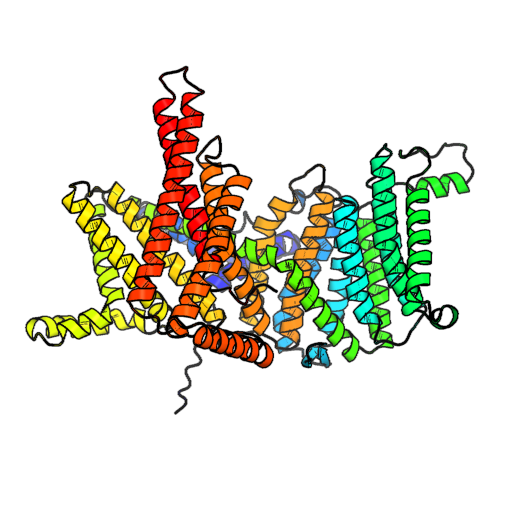4067 N N . THR A 1 526 ? 18.806 4.170 11.644 1.00 82.38 526 THR A N 1
ATOM 4068 C CA . THR A 1 526 ? 18.801 3.373 10.400 1.00 82.38 526 THR A CA 1
ATOM 4069 C C . THR A 1 526 ? 17.864 3.919 9.328 1.00 82.38 526 THR A C 1
ATOM 4071 O O . THR A 1 526 ? 17.983 3.558 8.166 1.00 82.38 526 THR A O 1
ATOM 4074 N N . PHE A 1 527 ? 16.920 4.776 9.702 1.00 86.75 527 PHE A N 1
ATOM 4075 C CA . PHE A 1 527 ? 16.021 5.451 8.777 1.00 86.75 527 PHE A CA 1
ATOM 4076 C C . PHE A 1 527 ? 15.858 6.904 9.251 1.00 86.75 527 PHE A C 1
ATOM 4078 O O . PHE A 1 527 ? 15.029 7.155 10.137 1.00 86.75 527 PHE A O 1
ATOM 4085 N N . PRO A 1 528 ? 16.656 7.850 8.730 1.00 86.75 528 PRO A N 1
ATOM 4086 C CA . PRO A 1 528 ? 16.497 9.271 9.007 1.00 86.75 528 PRO A CA 1
ATOM 4087 C C . PRO A 1 528 ? 15.220 9.808 8.343 1.00 86.75 528 PRO A C 1
ATOM 4089 O O . PRO A 1 528 ? 14.797 9.316 7.297 1.00 86.75 528 PRO A O 1
ATOM 4092 N N . SER A 1 529 ? 14.615 10.844 8.930 1.00 85.06 529 SER A N 1
ATOM 4093 C CA . SER A 1 529 ? 13.331 11.412 8.484 1.00 85.06 529 SER A CA 1
ATOM 4094 C C . SER A 1 529 ? 13.376 11.883 7.036 1.00 85.06 529 SER A C 1
ATOM 4096 O O . SER A 1 529 ? 12.458 11.613 6.278 1.00 85.06 529 SER A O 1
ATOM 4098 N N . ILE A 1 530 ? 14.474 12.513 6.617 1.00 83.50 530 ILE A N 1
ATOM 4099 C CA . ILE A 1 530 ? 14.656 13.012 5.249 1.00 83.50 530 ILE A CA 1
ATOM 4100 C C . ILE A 1 530 ? 14.516 11.870 4.220 1.00 83.50 530 ILE A C 1
ATOM 4102 O O . ILE A 1 530 ? 13.776 11.999 3.247 1.00 83.50 530 ILE A O 1
ATOM 4106 N N . GLY A 1 531 ? 15.167 10.724 4.459 1.00 86.62 531 GLY A N 1
ATOM 4107 C CA . GLY A 1 531 ? 15.046 9.544 3.594 1.00 86.62 531 GLY A CA 1
ATOM 4108 C C . GLY A 1 531 ? 13.664 8.888 3.680 1.00 86.62 531 GLY A C 1
ATOM 4109 O O . GLY A 1 531 ? 13.083 8.537 2.653 1.00 86.62 531 GLY A O 1
ATOM 4110 N N . ARG A 1 532 ? 13.088 8.802 4.890 1.00 89.38 532 ARG A N 1
ATOM 4111 C CA . ARG A 1 532 ? 11.723 8.289 5.110 1.00 89.38 532 ARG A CA 1
ATOM 4112 C C . ARG A 1 532 ? 10.670 9.093 4.357 1.00 89.38 532 ARG A C 1
ATOM 4114 O O . ARG A 1 532 ? 9.755 8.495 3.809 1.00 89.38 532 ARG A O 1
ATOM 4121 N N . LEU A 1 533 ? 10.792 10.419 4.314 1.00 89.31 533 LEU A N 1
ATOM 4122 C CA . LEU A 1 533 ? 9.841 11.299 3.634 1.00 89.31 533 LEU A CA 1
ATOM 4123 C C . LEU A 1 533 ? 9.884 11.120 2.110 1.00 89.31 533 LEU A C 1
ATOM 4125 O O . LEU A 1 533 ? 8.830 11.103 1.477 1.00 89.31 533 LEU A O 1
ATOM 4129 N N . ALA A 1 534 ? 11.069 10.912 1.526 1.00 89.88 534 ALA A N 1
ATOM 4130 C CA . ALA A 1 534 ? 11.201 10.583 0.104 1.00 89.88 534 ALA A CA 1
ATOM 4131 C C . ALA A 1 534 ? 10.570 9.217 -0.230 1.00 89.88 534 ALA A C 1
ATOM 4133 O O . ALA A 1 534 ? 9.812 9.100 -1.196 1.00 89.88 534 ALA A O 1
ATOM 4134 N N . ILE A 1 535 ? 10.814 8.202 0.608 1.00 91.38 535 ILE A N 1
ATOM 4135 C CA . ILE A 1 535 ? 10.194 6.872 0.474 1.00 91.38 535 ILE A CA 1
ATOM 4136 C C . ILE A 1 535 ? 8.670 6.979 0.617 1.00 91.38 535 ILE A C 1
ATOM 4138 O O . ILE A 1 535 ? 7.934 6.458 -0.215 1.00 91.38 535 ILE A O 1
ATOM 4142 N N . PHE A 1 536 ? 8.192 7.705 1.628 1.00 90.50 536 PHE A N 1
ATOM 4143 C CA . PHE A 1 536 ? 6.771 7.935 1.875 1.00 90.50 536 PHE A CA 1
ATOM 4144 C C . PHE A 1 536 ? 6.079 8.574 0.672 1.00 90.50 536 PHE A C 1
ATOM 4146 O O . PHE A 1 536 ? 5.104 8.019 0.174 1.00 90.50 536 PHE A O 1
ATOM 4153 N N . GLY A 1 537 ? 6.597 9.695 0.160 1.00 88.50 537 GLY A N 1
ATOM 4154 C CA . GLY A 1 537 ? 5.996 10.360 -0.997 1.00 88.50 537 GLY A CA 1
ATOM 4155 C C . GLY A 1 537 ? 5.948 9.457 -2.236 1.00 88.50 537 GLY A C 1
ATOM 4156 O O . GLY A 1 537 ? 4.976 9.504 -2.986 1.00 88.50 537 GLY A O 1
ATOM 4157 N N . SER A 1 538 ? 6.949 8.588 -2.404 1.00 91.75 538 SER A N 1
ATOM 4158 C CA . SER A 1 538 ? 6.991 7.599 -3.490 1.00 91.75 538 SER A CA 1
ATOM 4159 C C . SER A 1 538 ? 5.913 6.525 -3.327 1.00 91.75 538 SER A C 1
ATOM 4161 O O . SER A 1 538 ? 5.209 6.227 -4.285 1.00 91.75 538 SER A O 1
ATOM 4163 N N . ILE A 1 539 ? 5.719 5.995 -2.113 1.00 90.94 539 ILE A N 1
ATOM 4164 C CA . ILE A 1 539 ? 4.666 5.008 -1.804 1.00 90.94 539 ILE A CA 1
ATOM 4165 C C . ILE A 1 539 ? 3.272 5.584 -2.078 1.00 90.94 539 ILE A C 1
ATOM 4167 O O . ILE A 1 539 ? 2.445 4.920 -2.701 1.00 90.94 539 ILE A O 1
ATOM 4171 N N . VAL A 1 540 ? 3.012 6.827 -1.651 1.00 90.44 540 VAL A N 1
ATOM 4172 C CA . VAL A 1 540 ? 1.724 7.496 -1.913 1.00 90.44 540 VAL A CA 1
ATOM 4173 C C . VAL A 1 540 ? 1.497 7.667 -3.417 1.00 90.44 540 VAL A C 1
ATOM 4175 O O . VAL A 1 540 ? 0.384 7.458 -3.901 1.00 90.44 540 VAL A O 1
ATOM 4178 N N . LEU A 1 541 ? 2.549 8.026 -4.161 1.00 92.50 541 LEU A N 1
ATOM 4179 C CA . LEU A 1 541 ? 2.483 8.172 -5.611 1.00 92.50 541 LEU A CA 1
ATOM 4180 C C . LEU A 1 541 ? 2.243 6.835 -6.318 1.00 92.50 541 LEU A C 1
ATOM 4182 O O . LEU A 1 541 ? 1.378 6.787 -7.186 1.00 92.50 541 LEU A O 1
ATOM 4186 N N . PHE A 1 542 ? 2.910 5.750 -5.915 1.00 91.94 542 PHE A N 1
ATOM 4187 C CA . PHE A 1 542 ? 2.676 4.415 -6.476 1.00 91.94 542 PHE A CA 1
ATOM 4188 C C . PHE A 1 542 ? 1.238 3.933 -6.272 1.00 91.94 542 PHE A C 1
ATOM 4190 O O . PHE A 1 542 ? 0.597 3.527 -7.241 1.00 91.94 542 PHE A O 1
ATOM 4197 N N . ALA A 1 543 ? 0.705 4.074 -5.054 1.00 89.06 543 ALA A N 1
ATOM 4198 C CA . ALA A 1 543 ? -0.657 3.652 -4.736 1.00 89.06 543 ALA A CA 1
ATOM 4199 C C . ALA A 1 543 ? -1.712 4.389 -5.583 1.00 89.06 543 ALA A C 1
ATOM 4201 O O . ALA A 1 543 ? -2.662 3.785 -6.075 1.00 89.06 543 ALA A O 1
ATOM 4202 N N . LEU A 1 544 ? -1.551 5.702 -5.784 1.00 91.12 544 LEU A N 1
ATOM 4203 C CA . LEU A 1 544 ? -2.486 6.489 -6.596 1.00 91.12 544 LEU A CA 1
ATOM 4204 C C . LEU A 1 544 ? -2.275 6.306 -8.101 1.00 91.12 544 LEU A C 1
ATOM 4206 O O . LEU A 1 544 ? -3.241 6.380 -8.861 1.00 91.12 544 LEU A O 1
ATOM 4210 N N . LEU A 1 545 ? -1.038 6.054 -8.529 1.00 92.25 545 LEU A N 1
ATOM 4211 C CA . LEU A 1 545 ? -0.707 5.779 -9.921 1.00 92.25 545 LEU A CA 1
ATOM 4212 C C . LEU A 1 545 ? -1.379 4.487 -10.404 1.00 92.25 545 LEU A C 1
ATOM 4214 O O . LEU A 1 545 ? -1.931 4.478 -11.501 1.00 92.25 545 LEU A O 1
ATOM 4218 N N . GLU A 1 546 ? -1.415 3.433 -9.584 1.00 88.25 546 GLU A N 1
ATOM 4219 C CA . GLU A 1 546 ? -2.124 2.191 -9.926 1.00 88.25 546 GLU A CA 1
ATOM 4220 C C . GLU A 1 546 ? -3.620 2.407 -10.126 1.00 88.25 546 GLU A C 1
ATOM 4222 O O . GLU A 1 546 ? -4.177 2.025 -11.156 1.00 88.25 546 GLU A O 1
ATOM 4227 N N . ILE A 1 547 ? -4.260 3.064 -9.153 1.00 88.38 547 ILE A N 1
ATOM 4228 C CA . ILE A 1 547 ? -5.696 3.349 -9.185 1.00 88.38 547 ILE A CA 1
ATOM 4229 C C . ILE A 1 547 ? -6.029 4.161 -10.441 1.00 88.38 547 ILE A C 1
ATOM 4231 O O . ILE A 1 547 ? -7.016 3.877 -11.117 1.00 88.38 547 ILE A O 1
ATOM 4235 N N . HIS A 1 548 ? -5.193 5.145 -10.785 1.00 90.25 548 HIS A N 1
ATOM 4236 C CA . HIS A 1 548 ? -5.370 5.948 -11.991 1.00 90.25 548 HIS A CA 1
ATOM 4237 C C . HIS A 1 548 ? -5.198 5.123 -13.275 1.00 90.25 548 HIS A C 1
ATOM 4239 O O . HIS A 1 548 ? -6.047 5.208 -14.162 1.00 90.25 548 HIS A O 1
ATOM 4245 N N . ALA A 1 549 ? -4.141 4.314 -13.381 1.00 88.50 549 ALA A N 1
ATOM 4246 C CA . ALA A 1 549 ? -3.856 3.541 -14.588 1.00 88.50 549 ALA A CA 1
ATOM 4247 C C . ALA A 1 549 ? -4.893 2.437 -14.844 1.00 88.50 549 ALA A C 1
ATOM 4249 O O . ALA A 1 549 ? -5.368 2.291 -15.970 1.00 88.50 549 ALA A O 1
ATOM 4250 N N . ARG A 1 550 ? -5.330 1.721 -13.801 1.00 85.06 550 ARG A N 1
ATOM 4251 C CA . ARG A 1 550 ? -6.404 0.722 -13.921 1.00 85.06 550 ARG A CA 1
ATOM 4252 C C . ARG A 1 550 ? -7.764 1.363 -14.215 1.00 85.06 550 ARG A C 1
ATOM 4254 O O . ARG A 1 550 ? -8.502 0.877 -15.067 1.00 85.06 550 ARG A O 1
ATOM 4261 N N . CYS A 1 551 ? -8.059 2.529 -13.633 1.00 85.75 551 CYS A N 1
ATOM 4262 C CA . CYS A 1 551 ? -9.251 3.301 -14.002 1.00 85.75 551 CYS A CA 1
ATOM 4263 C C . CYS A 1 551 ? -9.235 3.724 -15.484 1.00 85.75 551 CYS A C 1
ATOM 4265 O O . CYS A 1 551 ? -10.273 3.683 -16.145 1.00 85.75 551 CYS A O 1
ATOM 4267 N N . ALA A 1 552 ? -8.068 4.088 -16.027 1.00 86.56 552 ALA A N 1
ATOM 4268 C CA . ALA A 1 552 ? -7.929 4.514 -17.420 1.00 86.56 552 ALA A CA 1
ATOM 4269 C C . ALA A 1 552 ? -8.272 3.404 -18.421 1.00 86.56 552 ALA A C 1
ATOM 4271 O O . ALA A 1 552 ? -8.885 3.693 -19.446 1.00 86.56 552 ALA A O 1
ATOM 4272 N N . ILE A 1 553 ? -7.945 2.149 -18.098 1.00 84.81 553 ILE A N 1
ATOM 4273 C CA . ILE A 1 553 ? -8.312 0.974 -18.906 1.00 84.81 553 ILE A CA 1
ATOM 4274 C C . ILE A 1 553 ? -9.700 0.414 -18.564 1.00 84.81 553 ILE A C 1
ATOM 4276 O O . ILE A 1 553 ? -10.093 -0.616 -19.104 1.00 84.81 553 ILE A O 1
ATOM 4280 N N . LYS A 1 554 ? -10.456 1.100 -17.693 1.00 79.75 554 LYS A N 1
ATOM 4281 C CA . LYS A 1 554 ? -11.775 0.691 -17.176 1.00 79.75 554 LYS A CA 1
ATOM 4282 C C . LYS A 1 554 ? -11.752 -0.616 -16.373 1.00 79.75 554 LYS A C 1
ATOM 4284 O O . LYS A 1 554 ? -12.789 -1.258 -16.212 1.00 79.75 554 LYS A O 1
ATOM 4289 N N . ASP A 1 555 ? -10.595 -0.978 -15.822 1.00 76.06 555 ASP A N 1
ATOM 4290 C CA . ASP A 1 555 ? -10.483 -2.043 -14.832 1.00 76.06 555 ASP A CA 1
ATOM 4291 C C . ASP A 1 555 ? -10.824 -1.488 -13.444 1.00 76.06 555 ASP A C 1
ATOM 4293 O O . ASP A 1 555 ? -9.994 -0.924 -12.727 1.00 76.06 555 ASP A O 1
ATOM 4297 N N . TYR A 1 556 ? -12.089 -1.643 -13.061 1.00 72.69 556 TYR A N 1
ATOM 4298 C CA . TYR A 1 556 ? -12.558 -1.280 -11.725 1.00 72.69 556 TYR A CA 1
ATOM 4299 C C . TYR A 1 556 ? -12.338 -2.389 -10.681 1.00 72.69 556 TYR A C 1
ATOM 4301 O O . TYR A 1 556 ? -12.668 -2.190 -9.508 1.00 72.69 556 TYR A O 1
ATOM 4309 N N . GLY A 1 557 ? -11.755 -3.530 -11.072 1.00 68.81 557 GLY A N 1
ATOM 4310 C CA . GLY A 1 557 ? -11.383 -4.627 -10.175 1.00 68.81 557 GLY A CA 1
ATOM 4311 C C . GLY A 1 557 ? -10.330 -4.229 -9.139 1.00 68.81 557 GLY A C 1
ATOM 4312 O O . GLY A 1 557 ? -10.330 -4.776 -8.038 1.00 68.81 557 GLY A O 1
ATOM 4313 N N . VAL A 1 558 ? -9.535 -3.190 -9.423 1.00 73.62 558 VAL A N 1
ATOM 4314 C CA . VAL A 1 558 ? -8.545 -2.610 -8.495 1.00 73.62 558 VAL A CA 1
ATOM 4315 C C . VAL A 1 558 ? -9.119 -2.299 -7.114 1.00 73.62 558 VAL A C 1
ATOM 4317 O O . VAL A 1 558 ? -8.459 -2.495 -6.096 1.00 73.62 558 VAL A O 1
ATOM 4320 N N . MET A 1 559 ? -10.371 -1.836 -7.054 1.00 71.88 559 MET A N 1
ATOM 4321 C CA . MET A 1 559 ? -11.002 -1.503 -5.781 1.00 71.88 559 MET A CA 1
ATOM 4322 C C . MET A 1 559 ? -11.232 -2.767 -4.948 1.00 71.88 559 MET A C 1
ATOM 4324 O O . MET A 1 559 ? -10.989 -2.765 -3.744 1.00 71.88 559 MET A O 1
ATOM 4328 N N . ASN A 1 560 ? -11.629 -3.861 -5.601 1.00 70.31 560 ASN A N 1
ATOM 4329 C CA . ASN A 1 560 ? -11.839 -5.152 -4.955 1.00 70.31 560 ASN A CA 1
ATOM 4330 C C . ASN A 1 560 ? -10.512 -5.718 -4.441 1.00 70.31 560 ASN A C 1
ATOM 4332 O O . ASN A 1 560 ? -10.466 -6.208 -3.320 1.00 70.31 560 ASN A O 1
ATOM 4336 N N . GLU A 1 561 ? -9.428 -5.605 -5.211 1.00 71.75 561 GLU A N 1
ATOM 4337 C CA . GLU A 1 561 ? -8.094 -6.052 -4.786 1.00 71.75 561 GLU A CA 1
ATOM 4338 C C . GLU A 1 561 ? -7.587 -5.267 -3.570 1.00 71.75 561 GLU A C 1
ATOM 4340 O O . GLU A 1 561 ? -7.162 -5.858 -2.576 1.00 71.75 561 GLU A O 1
ATOM 4345 N N . ILE A 1 562 ? -7.698 -3.935 -3.591 1.00 73.75 562 ILE A N 1
ATOM 4346 C CA . ILE A 1 562 ? -7.292 -3.090 -2.460 1.00 73.75 562 ILE A CA 1
ATOM 4347 C C . ILE A 1 562 ? -8.112 -3.426 -1.210 1.00 73.75 562 ILE A C 1
ATOM 4349 O O . ILE A 1 562 ? -7.547 -3.601 -0.125 1.00 73.75 562 ILE A O 1
ATOM 4353 N N . PHE A 1 563 ? -9.434 -3.564 -1.350 1.00 70.62 563 PHE A N 1
ATOM 4354 C CA . PHE A 1 563 ? -10.279 -3.981 -0.234 1.00 70.62 563 PHE A CA 1
ATOM 4355 C C . PHE A 1 563 ? -9.919 -5.379 0.269 1.00 70.62 563 PHE A C 1
ATOM 4357 O O . PHE A 1 563 ? -10.032 -5.614 1.469 1.00 70.62 563 PHE A O 1
ATOM 4364 N N . LEU A 1 564 ? -9.420 -6.276 -0.586 1.00 69.56 564 LEU A N 1
ATOM 4365 C CA . LEU A 1 564 ? -9.023 -7.633 -0.198 1.00 69.56 564 LEU A CA 1
ATOM 4366 C C . LEU A 1 564 ? -7.803 -7.593 0.705 1.00 69.56 564 LEU A C 1
ATOM 4368 O O . LEU A 1 564 ? -7.794 -8.225 1.761 1.00 69.56 564 LEU A O 1
ATOM 4372 N N . TYR A 1 565 ? -6.798 -6.801 0.340 1.00 68.81 565 TYR A N 1
ATOM 4373 C CA . TYR A 1 565 ? -5.622 -6.615 1.183 1.00 68.81 565 TYR A CA 1
ATOM 4374 C C . TYR A 1 565 ? -5.961 -5.909 2.502 1.00 68.81 565 TYR A C 1
ATOM 4376 O O . TYR A 1 565 ? -5.440 -6.293 3.550 1.00 68.81 565 TYR A O 1
ATOM 4384 N N . MET A 1 566 ? -6.870 -4.927 2.483 1.00 70.44 566 MET A N 1
ATOM 4385 C CA . MET A 1 566 ? -7.371 -4.292 3.709 1.00 70.44 566 MET A CA 1
ATOM 4386 C C . MET A 1 566 ? -8.123 -5.286 4.606 1.00 70.44 566 MET A C 1
ATOM 4388 O O . MET A 1 566 ? -7.901 -5.304 5.817 1.00 70.44 566 MET A O 1
ATOM 4392 N N . PHE A 1 567 ? -8.970 -6.131 4.020 1.00 67.81 567 PHE A N 1
ATOM 4393 C CA . PHE A 1 567 ? -9.755 -7.149 4.718 1.00 67.81 567 PHE A CA 1
ATOM 4394 C C . PHE A 1 567 ? -8.869 -8.233 5.335 1.00 67.81 567 PHE A C 1
ATOM 4396 O O . PHE A 1 567 ? -9.008 -8.534 6.521 1.00 67.81 567 PHE A O 1
ATOM 4403 N N . ARG A 1 568 ? -7.882 -8.742 4.586 1.00 64.69 568 ARG A N 1
ATOM 4404 C CA . ARG A 1 568 ? -6.841 -9.630 5.131 1.00 64.69 568 ARG A CA 1
ATOM 4405 C C . ARG A 1 568 ? -6.100 -8.965 6.292 1.00 64.69 568 ARG A C 1
ATOM 4407 O O . ARG A 1 568 ? -5.895 -9.591 7.323 1.00 64.69 568 ARG A O 1
ATOM 4414 N N . GLY A 1 569 ? -5.807 -7.666 6.194 1.00 61.66 569 GLY A N 1
ATOM 4415 C CA . GLY A 1 569 ? -5.208 -6.901 7.293 1.00 61.66 569 GLY A CA 1
ATOM 4416 C C . GLY A 1 569 ? -6.033 -6.897 8.577 1.00 61.66 569 GLY A C 1
ATOM 4417 O O . GLY A 1 569 ? -5.471 -6.940 9.672 1.00 61.66 569 GLY A O 1
ATOM 4418 N N . ILE A 1 570 ? -7.362 -6.886 8.465 1.00 64.25 570 ILE A N 1
ATOM 4419 C CA . ILE A 1 570 ? -8.268 -6.972 9.617 1.00 64.25 570 ILE A CA 1
ATOM 4420 C C . ILE A 1 570 ? -8.254 -8.376 10.227 1.00 64.25 570 ILE A C 1
ATOM 4422 O O . ILE A 1 570 ? -8.155 -8.491 11.450 1.00 64.25 570 ILE A O 1
ATOM 4426 N N . ILE A 1 571 ? -8.347 -9.414 9.394 1.00 61.91 571 ILE A N 1
ATOM 4427 C CA . ILE A 1 571 ? -8.513 -10.807 9.836 1.00 61.91 571 ILE A CA 1
ATOM 4428 C C . ILE A 1 571 ? -7.208 -11.387 10.376 1.00 61.91 571 ILE A C 1
ATOM 4430 O O . ILE A 1 571 ? -7.172 -11.892 11.495 1.00 61.91 571 ILE A O 1
ATOM 4434 N N . ASP A 1 572 ? -6.133 -11.280 9.608 1.00 58.78 572 ASP A N 1
ATOM 4435 C CA . ASP A 1 572 ? -4.937 -12.086 9.826 1.00 58.78 572 ASP A CA 1
ATOM 4436 C C . ASP A 1 572 ? -4.034 -11.521 10.941 1.00 58.78 572 ASP A C 1
ATOM 4438 O O . ASP A 1 572 ? -3.446 -12.277 11.713 1.00 58.78 572 ASP A O 1
ATOM 4442 N N . VAL A 1 573 ? -3.901 -10.188 11.034 1.00 55.62 573 VAL A N 1
ATOM 4443 C CA . VAL A 1 573 ? -2.943 -9.512 11.946 1.00 55.62 573 VAL A CA 1
ATOM 4444 C C . VAL A 1 573 ? -3.570 -8.377 12.752 1.00 55.62 573 VAL A C 1
ATOM 4446 O O . VAL A 1 573 ? -3.026 -7.978 13.788 1.00 55.62 573 VAL A O 1
ATOM 4449 N N . GLY A 1 574 ? -4.738 -7.876 12.350 1.00 58.81 574 GLY A N 1
ATOM 4450 C CA . GLY A 1 574 ? -5.421 -6.789 13.043 1.00 58.81 574 GLY A CA 1
ATOM 4451 C C . GLY A 1 574 ? -5.746 -7.101 14.498 1.00 58.81 574 GLY A C 1
ATOM 4452 O O . GLY A 1 574 ? -5.541 -6.248 15.362 1.00 58.81 574 GLY A O 1
ATOM 4453 N N . LEU A 1 575 ? -6.170 -8.329 14.790 1.00 57.22 575 LEU A N 1
ATOM 4454 C CA . LEU A 1 575 ? -6.547 -8.766 16.135 1.00 57.22 575 LEU A CA 1
ATOM 4455 C C . LEU A 1 575 ? -5.322 -8.926 17.072 1.00 57.22 575 LEU A C 1
ATOM 4457 O O . LEU A 1 575 ? -5.321 -8.307 18.146 1.00 57.22 575 LEU A O 1
ATOM 4461 N N . PRO A 1 576 ? -4.232 -9.618 16.668 1.00 55.31 576 PRO A N 1
ATOM 4462 C CA . PRO A 1 576 ? -2.980 -9.661 17.436 1.00 55.31 576 PRO A CA 1
ATOM 4463 C C . PRO A 1 576 ? -2.314 -8.290 17.633 1.00 55.31 576 PRO A C 1
ATOM 4465 O O . PRO A 1 576 ? -1.856 -7.965 18.733 1.00 55.31 576 PRO A O 1
ATOM 4468 N N . TYR A 1 577 ? -2.278 -7.447 16.595 1.00 59.00 577 TYR A N 1
ATOM 4469 C CA . TYR A 1 577 ? -1.679 -6.114 16.690 1.00 59.00 577 TYR A CA 1
ATOM 4470 C C . TYR A 1 577 ? -2.512 -5.171 17.567 1.00 59.00 577 TYR A C 1
ATOM 4472 O O . TYR A 1 577 ? -1.964 -4.418 18.377 1.00 59.00 577 TYR A O 1
ATOM 4480 N N . PHE A 1 578 ? -3.844 -5.225 17.454 1.00 60.00 578 PHE A N 1
ATOM 4481 C CA . PHE A 1 578 ? -4.742 -4.469 18.324 1.00 60.00 578 PHE A CA 1
ATOM 4482 C C . PHE A 1 578 ? -4.500 -4.804 19.794 1.00 60.00 578 PHE A C 1
ATOM 4484 O O . PHE A 1 578 ? -4.338 -3.893 20.611 1.00 60.00 578 PHE A O 1
ATOM 4491 N N . LEU A 1 579 ? -4.428 -6.096 20.119 1.00 58.25 579 LEU A N 1
ATOM 4492 C CA . LEU A 1 579 ? -4.086 -6.543 21.459 1.00 58.25 579 LEU A CA 1
ATOM 4493 C C . LEU A 1 579 ? -2.779 -5.927 21.937 1.00 58.25 579 LEU A C 1
ATOM 4495 O O . LEU A 1 579 ? -2.738 -5.335 23.014 1.00 58.25 579 LEU A O 1
ATOM 4499 N N . TYR A 1 580 ? -1.726 -6.026 21.132 1.00 60.25 580 TYR A N 1
ATOM 4500 C CA . TYR A 1 580 ? -0.416 -5.485 21.470 1.00 60.25 580 TYR A CA 1
ATOM 4501 C C . TYR A 1 580 ? -0.462 -3.976 21.785 1.00 60.25 580 TYR A C 1
ATOM 4503 O O . TYR A 1 580 ? 0.066 -3.518 22.806 1.00 60.25 580 TYR A O 1
ATOM 4511 N N . VAL A 1 581 ? -1.157 -3.184 20.964 1.00 59.53 581 VAL A N 1
ATOM 4512 C CA . VAL A 1 581 ? -1.328 -1.740 21.207 1.00 59.53 581 VAL A CA 1
ATOM 4513 C C . VAL A 1 581 ? -2.192 -1.475 22.444 1.00 59.53 581 VAL A C 1
ATOM 4515 O O . VAL A 1 581 ? -1.929 -0.546 23.210 1.00 59.53 581 VAL A O 1
ATOM 4518 N N . PHE A 1 582 ? -3.224 -2.284 22.669 1.00 59.62 582 PHE A N 1
ATOM 4519 C CA . PHE A 1 582 ? -4.063 -2.183 23.857 1.00 59.62 582 PHE A CA 1
ATOM 4520 C C . PHE A 1 582 ? -3.270 -2.476 25.138 1.00 59.62 582 PHE A C 1
ATOM 4522 O O . PHE A 1 582 ? -3.381 -1.718 26.104 1.00 59.62 582 PHE A O 1
ATOM 4529 N N . ALA A 1 583 ? -2.430 -3.515 25.140 1.00 57.12 583 ALA A N 1
ATOM 4530 C CA . ALA A 1 583 ? -1.556 -3.824 26.266 1.00 57.12 583 ALA A CA 1
ATOM 4531 C C . ALA A 1 583 ? -0.514 -2.730 26.504 1.00 57.12 583 ALA A C 1
ATOM 4533 O O . ALA A 1 583 ? -0.378 -2.272 27.634 1.00 57.12 583 ALA A O 1
ATOM 4534 N N . SER A 1 584 ? 0.176 -2.267 25.461 1.00 59.75 584 SER A N 1
ATOM 4535 C CA . SER A 1 584 ? 1.237 -1.254 25.610 1.00 59.75 584 SER A CA 1
ATOM 4536 C C . SER A 1 584 ? 0.730 0.089 26.141 1.00 59.75 584 SER A C 1
ATOM 4538 O O . SER A 1 584 ? 1.479 0.816 26.781 1.00 59.75 584 SER A O 1
ATOM 4540 N N . ARG A 1 585 ? -0.545 0.434 25.912 1.00 61.03 585 ARG A N 1
ATOM 4541 C CA . ARG A 1 585 ? -1.150 1.662 26.458 1.00 61.03 585 ARG A CA 1
ATOM 4542 C C . ARG A 1 585 ? -1.647 1.533 27.894 1.00 61.03 585 ARG A C 1
ATOM 4544 O O . ARG A 1 585 ? -1.854 2.555 28.541 1.00 61.03 585 ARG A O 1
ATOM 4551 N N . ARG A 1 586 ? -1.930 0.315 28.360 1.00 59.34 586 ARG A N 1
ATOM 4552 C CA . ARG A 1 586 ? -2.573 0.073 29.661 1.00 59.34 586 ARG A CA 1
ATOM 4553 C C . ARG A 1 586 ? -1.610 -0.477 30.707 1.00 59.34 586 ARG A C 1
ATOM 4555 O O . ARG A 1 586 ? -1.838 -0.258 31.892 1.00 59.34 586 ARG A O 1
ATOM 4562 N N . PHE A 1 587 ? -0.553 -1.155 30.278 1.00 57.91 587 PHE A N 1
ATOM 4563 C CA . PHE A 1 587 ? 0.475 -1.702 31.149 1.00 57.91 587 PHE A CA 1
ATOM 4564 C C . PHE A 1 587 ? 1.798 -0.970 30.897 1.00 57.91 587 PHE A C 1
ATOM 4566 O O . PHE A 1 587 ? 2.205 -0.820 29.748 1.00 57.91 587 PHE A O 1
ATOM 4573 N N . GLN A 1 588 ? 2.474 -0.520 31.962 1.00 57.72 588 GLN A N 1
ATOM 4574 C CA . GLN A 1 588 ? 3.814 0.084 31.859 1.00 57.72 588 GLN A CA 1
ATOM 4575 C C . GLN A 1 588 ? 4.843 -0.914 31.302 1.00 57.72 588 GLN A C 1
ATOM 4577 O O . GLN A 1 588 ? 5.745 -0.531 30.562 1.00 57.72 588 GLN A O 1
ATOM 4582 N N . GLN A 1 589 ? 4.665 -2.201 31.611 1.00 60.28 589 GLN A N 1
ATOM 4583 C CA . GLN A 1 589 ? 5.374 -3.317 30.996 1.00 60.28 589 GLN A CA 1
ATOM 4584 C C . GLN A 1 589 ? 4.362 -4.262 30.355 1.00 60.28 589 GLN A C 1
ATOM 4586 O O . GLN A 1 589 ? 3.358 -4.625 30.966 1.00 60.28 589 GLN A O 1
ATOM 4591 N N . LEU A 1 590 ? 4.621 -4.659 29.111 1.00 63.56 590 LEU A N 1
ATOM 4592 C CA . LEU A 1 590 ? 3.760 -5.592 28.396 1.00 63.56 590 LEU A CA 1
ATOM 4593 C C . LEU A 1 590 ? 3.682 -6.937 29.143 1.00 63.56 590 LEU A C 1
ATOM 4595 O O . LEU A 1 590 ? 4.722 -7.468 29.537 1.00 63.56 590 LEU A O 1
ATOM 4599 N N . PRO A 1 591 ? 2.482 -7.531 29.291 1.00 68.12 591 PRO A N 1
ATOM 4600 C CA . PRO A 1 591 ? 2.323 -8.810 29.980 1.00 68.12 591 PRO A CA 1
ATOM 4601 C C . PRO A 1 591 ? 3.040 -9.969 29.259 1.00 68.12 591 PRO A C 1
ATOM 4603 O O . PRO A 1 591 ? 3.434 -10.937 29.911 1.00 68.12 591 PRO A O 1
ATOM 4606 N N . LEU A 1 592 ? 3.254 -9.854 27.941 1.00 68.56 592 LEU A N 1
ATOM 4607 C CA . LEU A 1 592 ? 4.027 -10.778 27.101 1.00 68.56 592 LEU A CA 1
ATOM 4608 C C . LEU A 1 592 ? 4.910 -9.996 26.121 1.00 68.56 592 LEU A C 1
ATOM 4610 O O . LEU A 1 592 ? 4.519 -8.925 25.641 1.00 68.56 592 LEU A O 1
ATOM 4614 N N . LYS A 1 593 ? 6.086 -10.535 25.787 1.00 73.38 593 LYS A N 1
ATOM 4615 C CA . LYS A 1 593 ? 6.957 -9.962 24.744 1.00 73.38 593 LYS A CA 1
ATOM 4616 C C . LYS A 1 593 ? 6.362 -10.223 23.354 1.00 73.38 593 LYS A C 1
ATOM 4618 O O . LYS A 1 593 ? 5.676 -11.217 23.143 1.00 73.38 593 LYS A O 1
ATOM 4623 N N . ILE A 1 594 ? 6.682 -9.375 22.369 1.00 65.75 594 ILE A N 1
ATOM 4624 C CA . ILE A 1 594 ? 6.221 -9.553 20.972 1.00 65.75 594 ILE A CA 1
ATOM 4625 C C . ILE A 1 594 ? 6.602 -10.936 20.432 1.00 65.75 594 ILE A C 1
ATOM 4627 O O . ILE A 1 594 ? 5.782 -11.590 19.798 1.00 65.75 594 ILE A O 1
ATOM 4631 N N . ALA A 1 595 ? 7.830 -11.385 20.711 1.00 70.75 595 ALA A N 1
ATOM 4632 C CA . ALA A 1 595 ? 8.308 -12.693 20.278 1.00 70.75 595 ALA A CA 1
ATOM 4633 C C . ALA A 1 595 ? 7.443 -13.839 20.833 1.00 70.75 595 ALA A C 1
ATOM 4635 O O . ALA A 1 595 ? 7.117 -14.757 20.093 1.00 70.75 595 ALA A O 1
ATOM 4636 N N . GLU A 1 596 ? 7.011 -13.751 22.095 1.00 74.88 596 GLU A N 1
ATOM 4637 C CA . GLU A 1 596 ? 6.149 -14.753 22.739 1.00 74.88 596 GLU A CA 1
ATOM 4638 C C . GLU A 1 596 ? 4.743 -14.750 22.120 1.00 74.88 596 GLU A C 1
ATOM 4640 O O . GLU A 1 596 ? 4.203 -15.805 21.803 1.00 74.88 596 GLU A O 1
ATOM 4645 N N . ILE A 1 597 ? 4.168 -13.566 21.873 1.00 72.06 597 ILE A N 1
ATOM 4646 C CA . ILE A 1 597 ? 2.865 -13.431 21.197 1.00 72.06 597 ILE A CA 1
ATOM 4647 C C . ILE A 1 597 ? 2.926 -14.048 19.795 1.00 72.06 597 ILE A C 1
ATOM 4649 O O . ILE A 1 597 ? 2.018 -14.782 19.408 1.00 72.06 597 ILE A O 1
ATOM 4653 N N . PHE A 1 598 ? 4.000 -13.780 19.049 1.00 70.69 598 PHE A N 1
ATOM 4654 C CA . PHE A 1 598 ? 4.196 -14.330 17.711 1.00 70.69 598 PHE A CA 1
ATOM 4655 C C . PHE A 1 598 ? 4.390 -15.850 17.737 1.00 70.69 598 PHE A C 1
ATOM 4657 O O . PHE A 1 598 ? 3.783 -16.552 16.939 1.00 70.69 598 PHE A O 1
ATOM 4664 N N . GLN A 1 599 ? 5.159 -16.383 18.690 1.00 76.94 599 GLN A N 1
ATOM 4665 C CA . GLN A 1 599 ? 5.318 -17.831 18.866 1.00 76.94 599 GLN A CA 1
ATOM 4666 C C . GLN A 1 599 ? 3.984 -18.524 19.173 1.00 76.94 599 GLN A C 1
ATOM 4668 O O . GLN A 1 599 ? 3.683 -19.554 18.575 1.00 76.94 599 GLN A O 1
ATOM 4673 N N . ILE A 1 600 ? 3.164 -17.950 20.058 1.00 81.38 600 ILE A N 1
ATOM 4674 C CA . ILE A 1 600 ? 1.843 -18.495 20.409 1.00 81.38 600 ILE A CA 1
ATOM 4675 C C . ILE A 1 600 ? 0.876 -18.413 19.217 1.00 81.38 600 ILE A C 1
ATOM 4677 O O . ILE A 1 600 ? 0.114 -19.349 18.977 1.00 81.38 600 ILE A O 1
ATOM 4681 N N . PHE A 1 601 ? 0.934 -17.330 18.438 1.00 75.00 601 PHE A N 1
ATOM 4682 C CA . PHE A 1 601 ? 0.200 -17.208 17.178 1.00 75.00 601 PHE A CA 1
ATOM 4683 C C . PHE A 1 601 ? 0.618 -18.296 16.178 1.00 75.00 601 PHE A C 1
ATOM 4685 O O . PHE A 1 601 ? -0.237 -19.008 15.655 1.00 75.00 601 PHE A O 1
ATOM 4692 N N . CYS A 1 602 ? 1.923 -18.496 15.971 1.00 76.50 602 CYS A N 1
ATOM 4693 C CA . CYS A 1 602 ? 2.442 -19.558 15.109 1.00 76.50 602 CYS A CA 1
ATOM 4694 C C . CYS A 1 602 ? 2.055 -20.956 15.611 1.00 76.50 602 CYS A C 1
ATOM 4696 O O . CYS A 1 602 ? 1.770 -21.827 14.799 1.00 76.50 602 CYS A O 1
ATOM 4698 N N . ALA A 1 603 ? 1.992 -21.181 16.926 1.00 80.94 603 ALA A N 1
ATOM 4699 C CA . ALA A 1 603 ? 1.515 -22.444 17.490 1.00 80.94 603 ALA A CA 1
ATOM 4700 C C . ALA A 1 603 ? 0.030 -22.693 17.173 1.00 80.94 603 ALA A C 1
ATOM 4702 O O . ALA A 1 603 ? -0.345 -23.811 16.822 1.00 80.94 603 ALA A O 1
ATOM 4703 N N . GLY A 1 604 ? -0.802 -21.647 17.238 1.00 80.62 604 GLY A N 1
ATOM 4704 C CA . GLY A 1 604 ? -2.196 -21.702 16.792 1.00 80.62 604 GLY A CA 1
ATOM 4705 C C . GLY A 1 604 ? -2.310 -22.038 15.306 1.00 80.62 604 GLY A C 1
ATOM 4706 O O . GLY A 1 604 ? -3.085 -22.918 14.940 1.00 80.62 604 GLY A O 1
ATOM 4707 N N . ALA A 1 605 ? -1.484 -21.403 14.469 1.00 76.62 605 ALA A N 1
ATOM 4708 C CA . ALA A 1 605 ? -1.403 -21.690 13.038 1.00 76.62 605 ALA A CA 1
ATOM 4709 C C . ALA A 1 605 ? -0.968 -23.139 12.766 1.00 76.62 605 ALA A C 1
ATOM 4711 O O . ALA A 1 605 ? -1.611 -23.839 11.992 1.00 76.62 605 ALA A O 1
ATOM 4712 N N . LEU A 1 606 ? 0.064 -23.636 13.450 1.00 81.44 606 LEU A N 1
ATOM 4713 C CA . LEU A 1 606 ? 0.549 -25.011 13.296 1.00 81.44 606 LEU A CA 1
ATOM 4714 C C . LEU A 1 606 ? -0.503 -26.057 13.679 1.00 81.44 606 LEU A C 1
ATOM 4716 O O . LEU A 1 606 ? -0.579 -27.090 13.022 1.00 81.44 606 LEU A O 1
ATOM 4720 N N . LEU A 1 607 ? -1.341 -25.792 14.688 1.00 82.88 607 LEU A N 1
ATOM 4721 C CA . LEU A 1 607 ? -2.421 -26.706 15.081 1.00 82.88 607 LEU A CA 1
ATOM 4722 C C . LEU A 1 607 ? -3.489 -26.869 13.985 1.00 82.88 607 LEU A C 1
ATOM 4724 O O . LEU A 1 607 ? -4.145 -27.909 13.914 1.00 82.88 607 LEU A O 1
ATOM 4728 N N . THR A 1 608 ? -3.665 -25.874 13.113 1.00 77.06 608 THR A N 1
ATOM 4729 C CA . THR A 1 608 ? -4.642 -25.973 12.016 1.00 77.06 608 THR A CA 1
ATOM 4730 C C . THR A 1 608 ? -4.280 -27.065 11.018 1.00 77.06 608 THR A C 1
ATOM 4732 O O . THR A 1 608 ? -5.172 -27.708 10.478 1.00 77.06 608 THR A O 1
ATOM 4735 N N . TYR A 1 609 ? -2.989 -27.339 10.822 1.00 76.00 609 TYR A N 1
ATOM 4736 C CA . TYR A 1 609 ? -2.514 -28.320 9.852 1.00 76.00 609 TYR A CA 1
ATOM 4737 C C . TYR A 1 609 ? -3.018 -29.751 10.135 1.00 76.00 609 TYR A C 1
ATOM 4739 O O . TYR A 1 609 ? -3.703 -30.311 9.276 1.00 76.00 609 TYR A O 1
ATOM 4747 N N . PRO A 1 610 ? -2.793 -30.348 11.327 1.00 78.88 610 PRO A N 1
ATOM 4748 C CA . PRO A 1 610 ? -3.320 -31.676 11.638 1.00 78.88 610 PRO A CA 1
ATOM 4749 C C . PRO A 1 610 ? -4.854 -31.715 11.706 1.00 78.88 610 PRO A C 1
ATOM 4751 O O . PRO A 1 610 ? -5.444 -32.727 11.338 1.00 78.88 610 PRO A O 1
ATOM 4754 N N . LEU A 1 611 ? -5.521 -30.634 12.129 1.00 77.81 611 LEU A N 1
ATOM 4755 C CA . LEU A 1 611 ? -6.989 -30.593 12.174 1.00 77.81 611 LEU A CA 1
ATOM 4756 C C . LEU A 1 611 ? -7.619 -30.509 10.785 1.00 77.81 611 LEU A C 1
ATOM 4758 O O . LEU A 1 611 ? -8.636 -31.147 10.547 1.00 77.81 611 LEU A O 1
ATOM 4762 N N . ASN A 1 612 ? -6.990 -29.807 9.848 1.00 75.94 612 ASN A N 1
ATOM 4763 C CA . ASN A 1 612 ? -7.438 -29.793 8.461 1.00 75.94 612 ASN A CA 1
ATOM 4764 C C . ASN A 1 612 ? -7.234 -31.165 7.794 1.00 75.94 612 ASN A C 1
ATOM 4766 O O . ASN A 1 612 ? -8.063 -31.582 6.990 1.00 75.94 612 ASN A O 1
ATOM 4770 N N . ILE A 1 613 ? -6.170 -31.901 8.141 1.00 77.56 613 ILE A N 1
ATOM 4771 C CA . ILE A 1 613 ? -5.997 -33.297 7.701 1.00 77.56 613 ILE A CA 1
ATOM 4772 C C . ILE A 1 613 ? -7.107 -34.183 8.280 1.00 77.56 613 ILE A C 1
ATOM 4774 O O . ILE A 1 613 ? -7.659 -35.006 7.555 1.00 77.56 613 ILE A O 1
ATOM 4778 N N . LEU A 1 614 ? -7.471 -34.001 9.554 1.00 77.06 614 LEU A N 1
ATOM 4779 C CA . LEU A 1 614 ? -8.594 -34.711 10.178 1.00 77.06 614 LEU A CA 1
ATOM 4780 C C . LEU A 1 614 ? -9.933 -34.389 9.504 1.00 77.06 614 LEU A C 1
ATOM 4782 O O . LEU A 1 614 ? -10.727 -35.299 9.282 1.00 77.06 614 LEU A O 1
ATOM 4786 N N . ASP A 1 615 ? -10.165 -33.134 9.122 1.00 75.50 615 ASP A N 1
ATOM 4787 C CA . ASP A 1 615 ? -11.368 -32.739 8.385 1.00 75.50 615 ASP A CA 1
ATOM 4788 C C . ASP A 1 615 ? -11.412 -33.401 6.997 1.00 75.50 615 ASP A C 1
ATOM 4790 O O . ASP A 1 615 ? -12.452 -33.918 6.592 1.00 75.50 615 ASP A O 1
ATOM 4794 N N . LYS A 1 616 ? -10.277 -33.480 6.289 1.00 75.62 616 LYS A N 1
ATOM 4795 C CA . LYS A 1 616 ? -10.187 -34.195 5.003 1.00 75.62 616 LYS A CA 1
ATOM 4796 C C . LYS A 1 616 ? -10.314 -35.711 5.150 1.00 75.62 616 LYS A C 1
ATOM 4798 O O . LYS A 1 616 ? -10.917 -36.353 4.294 1.00 75.62 616 LYS A O 1
ATOM 4803 N N . LEU A 1 617 ? -9.801 -36.289 6.236 1.00 77.19 617 LEU A N 1
ATOM 4804 C CA . LEU A 1 617 ? -10.036 -37.693 6.583 1.00 77.19 617 LEU A CA 1
ATOM 4805 C C . LEU A 1 617 ? -11.526 -37.944 6.825 1.00 77.19 617 LEU A C 1
ATOM 4807 O O . LEU A 1 617 ? -12.058 -38.921 6.308 1.00 77.19 617 LEU A O 1
ATOM 4811 N N . ALA A 1 618 ? -12.206 -37.058 7.556 1.00 76.75 618 ALA A N 1
ATOM 4812 C CA . ALA A 1 618 ? -13.643 -37.158 7.793 1.00 76.75 618 ALA A CA 1
ATOM 4813 C C . ALA A 1 618 ? -14.445 -37.060 6.483 1.00 76.75 618 ALA A C 1
ATOM 4815 O O . ALA A 1 618 ? -15.375 -37.839 6.285 1.00 76.75 618 ALA A O 1
ATOM 4816 N N . LEU A 1 619 ? -14.043 -36.175 5.565 1.00 75.69 619 LEU A N 1
ATOM 4817 C CA . LEU A 1 619 ? -14.638 -36.058 4.227 1.00 75.69 619 LEU A CA 1
ATOM 4818 C C . LEU A 1 619 ? -14.403 -37.295 3.357 1.00 75.69 619 LEU A C 1
ATOM 4820 O O . LEU A 1 619 ? -15.299 -37.729 2.640 1.00 75.69 619 LEU A O 1
ATOM 4824 N N . GLY A 1 620 ? -13.224 -37.906 3.469 1.00 72.88 620 GLY A N 1
ATOM 4825 C CA . GLY A 1 620 ? -12.880 -39.179 2.838 1.00 72.88 620 GLY A CA 1
ATOM 4826 C C . GLY A 1 620 ? -13.479 -40.414 3.528 1.00 72.88 620 GLY A C 1
ATOM 4827 O O . GLY A 1 620 ? -13.006 -41.528 3.288 1.00 72.88 620 GLY A O 1
ATOM 4828 N N . GLY A 1 621 ? -14.459 -40.246 4.425 1.00 79.44 621 GLY A N 1
ATOM 4829 C CA . GLY A 1 621 ? -15.115 -41.349 5.133 1.00 79.44 621 GLY A CA 1
ATOM 4830 C C . GLY A 1 621 ? -14.203 -42.094 6.113 1.00 79.44 621 GLY A C 1
ATOM 4831 O O . GLY A 1 621 ? -14.354 -43.298 6.289 1.00 79.44 621 GLY A O 1
ATOM 4832 N N . TRP A 1 622 ? -13.234 -41.401 6.718 1.00 81.56 622 TRP A N 1
ATOM 4833 C CA . TRP A 1 622 ? -12.208 -41.961 7.610 1.00 81.56 622 TRP A CA 1
ATOM 4834 C C . TRP A 1 622 ? -11.336 -43.046 6.958 1.00 81.56 622 TRP A C 1
ATOM 4836 O O . TRP A 1 622 ? -10.826 -43.939 7.633 1.00 81.56 622 TRP A O 1
ATOM 4846 N N . SER A 1 623 ? -11.128 -42.952 5.642 1.00 83.75 623 SER A N 1
ATOM 4847 C CA . SER A 1 623 ? -10.286 -43.872 4.874 1.00 83.75 623 SER A CA 1
ATOM 4848 C C . SER A 1 623 ? -9.100 -43.154 4.222 1.00 83.75 623 SER A C 1
ATOM 4850 O O . SER A 1 623 ? -9.211 -42.016 3.764 1.00 83.75 623 SER A O 1
ATOM 4852 N N . LEU A 1 624 ? -7.948 -43.831 4.147 1.00 82.69 624 LEU A N 1
ATOM 4853 C CA . LEU A 1 624 ? -6.754 -43.300 3.470 1.00 82.69 624 LEU A CA 1
ATOM 4854 C C . LEU A 1 624 ? -6.968 -43.149 1.955 1.00 82.69 624 LEU A C 1
ATOM 4856 O O . LEU A 1 624 ? -6.458 -42.208 1.351 1.00 82.69 624 LEU A O 1
ATOM 4860 N N . SER A 1 625 ? -7.748 -44.045 1.344 1.00 83.75 625 SER A N 1
ATOM 4861 C CA . SER A 1 625 ? -8.125 -43.953 -0.070 1.00 83.75 625 SER A CA 1
ATOM 4862 C C . SER A 1 625 ? -9.032 -42.749 -0.335 1.00 83.75 625 SER A C 1
ATOM 4864 O O . SER A 1 625 ? -8.798 -42.013 -1.291 1.00 83.75 625 SER A O 1
ATOM 4866 N N . GLY A 1 626 ? -10.012 -42.494 0.537 1.00 80.00 626 GLY A N 1
ATOM 4867 C CA . GLY A 1 626 ? -10.874 -41.315 0.459 1.00 80.00 626 GLY A CA 1
ATOM 4868 C C . GLY A 1 626 ? -10.109 -40.006 0.652 1.00 80.00 626 GLY A C 1
ATOM 4869 O O . GLY A 1 626 ? -10.322 -39.068 -0.111 1.00 80.00 626 GLY A O 1
ATOM 4870 N N . LEU A 1 627 ? -9.160 -39.959 1.596 1.00 80.19 627 LEU A N 1
ATOM 4871 C CA . LEU A 1 627 ? -8.260 -38.811 1.771 1.00 80.19 627 LEU A CA 1
ATOM 4872 C C . LEU A 1 627 ? -7.479 -38.503 0.486 1.00 80.19 627 LEU A C 1
ATOM 4874 O O . LEU A 1 627 ? -7.416 -37.347 0.070 1.00 80.19 627 LEU A O 1
ATOM 4878 N N . ASN A 1 628 ? -6.886 -39.526 -0.137 1.00 81.75 628 ASN A N 1
ATOM 4879 C CA . ASN A 1 628 ? -6.108 -39.354 -1.362 1.00 81.75 628 ASN A CA 1
ATOM 4880 C C . ASN A 1 628 ? -6.982 -38.822 -2.508 1.00 81.75 628 ASN A C 1
ATOM 4882 O O . ASN A 1 628 ? -6.563 -37.921 -3.226 1.00 81.75 628 ASN A O 1
ATOM 4886 N N . ASN A 1 629 ? -8.219 -39.309 -2.635 1.00 79.88 629 ASN A N 1
ATOM 4887 C CA . ASN A 1 629 ? -9.155 -38.829 -3.653 1.00 79.88 629 ASN A CA 1
ATOM 4888 C C . ASN A 1 629 ? -9.519 -37.348 -3.459 1.00 79.88 629 ASN A C 1
ATOM 4890 O O . ASN A 1 629 ? -9.473 -36.588 -4.422 1.00 79.88 629 ASN A O 1
ATOM 4894 N N . VAL A 1 630 ? -9.811 -36.923 -2.222 1.00 78.12 630 VAL A N 1
ATOM 4895 C CA . VAL A 1 630 ? -10.088 -35.509 -1.895 1.00 78.12 630 VAL A CA 1
ATOM 4896 C C . VAL A 1 630 ? -8.872 -34.631 -2.202 1.00 78.12 630 VAL A C 1
ATOM 4898 O O . VAL A 1 630 ? -9.006 -33.550 -2.768 1.00 78.12 630 VAL A O 1
ATOM 4901 N N . TRP A 1 631 ? -7.669 -35.110 -1.879 1.00 78.50 631 TRP A N 1
ATOM 4902 C CA . TRP A 1 631 ? -6.433 -34.375 -2.141 1.00 78.50 631 TRP A CA 1
ATOM 4903 C C . TRP A 1 631 ? -6.169 -34.204 -3.644 1.00 78.50 631 TRP A C 1
ATOM 4905 O O . TRP A 1 631 ? -5.826 -33.110 -4.093 1.00 78.50 631 TRP A O 1
ATOM 4915 N N . GLN A 1 632 ? -6.343 -35.262 -4.438 1.00 78.56 632 GLN A N 1
ATOM 4916 C CA . GLN A 1 632 ? -6.153 -35.202 -5.891 1.00 78.56 632 GLN A CA 1
ATOM 4917 C C . GLN A 1 632 ? -7.176 -34.280 -6.567 1.00 78.56 632 GLN A C 1
ATOM 4919 O O . GLN A 1 632 ? -6.813 -33.530 -7.474 1.00 78.56 632 GLN A O 1
ATOM 4924 N N . ASP A 1 633 ? -8.425 -34.280 -6.097 1.00 75.19 633 ASP A N 1
ATOM 4925 C CA . ASP A 1 633 ? -9.473 -33.397 -6.617 1.00 75.19 633 ASP A CA 1
ATOM 4926 C C . ASP A 1 633 ? -9.191 -31.916 -6.300 1.00 75.19 633 ASP A C 1
ATOM 4928 O O . ASP A 1 633 ? -9.347 -31.040 -7.156 1.00 75.19 633 ASP A O 1
ATOM 4932 N N . GLU A 1 634 ? -8.664 -31.620 -5.109 1.00 72.69 634 GLU A N 1
ATOM 4933 C CA . GLU A 1 634 ? -8.207 -30.273 -4.754 1.00 72.69 634 GLU A CA 1
ATOM 4934 C C . GLU A 1 634 ? -7.004 -29.817 -5.590 1.00 72.69 634 GLU A C 1
ATOM 4936 O O . GLU A 1 634 ? -7.000 -28.677 -6.054 1.00 72.69 634 GLU A O 1
ATOM 4941 N N . ILE A 1 635 ? -6.010 -30.683 -5.836 1.00 73.44 635 ILE A N 1
ATOM 4942 C CA . ILE A 1 635 ? -4.864 -30.367 -6.711 1.00 73.44 635 ILE A CA 1
ATOM 4943 C C . ILE A 1 635 ? -5.345 -30.095 -8.137 1.00 73.44 635 ILE A C 1
ATOM 4945 O O . ILE A 1 635 ? -4.947 -29.098 -8.744 1.00 73.44 635 ILE A O 1
ATOM 4949 N N . ALA A 1 636 ? -6.217 -30.946 -8.678 1.00 70.69 636 ALA A N 1
ATOM 4950 C CA . ALA A 1 636 ? -6.777 -30.763 -10.013 1.00 70.69 636 ALA A CA 1
ATOM 4951 C C . ALA A 1 636 ? -7.583 -29.458 -10.099 1.00 70.69 636 ALA A C 1
ATOM 4953 O O . ALA A 1 636 ? -7.452 -28.700 -11.062 1.00 70.69 636 ALA A O 1
ATOM 4954 N N . THR A 1 637 ? -8.370 -29.149 -9.069 1.00 65.19 637 THR A N 1
ATOM 4955 C CA . THR A 1 637 ? -9.146 -27.907 -8.986 1.00 65.19 637 THR A CA 1
ATOM 4956 C C . THR A 1 637 ? -8.245 -26.682 -8.868 1.00 65.19 637 THR A C 1
ATOM 4958 O O . THR A 1 637 ? -8.469 -25.702 -9.576 1.00 65.19 637 THR A O 1
ATOM 4961 N N . PHE A 1 638 ? -7.201 -26.736 -8.043 1.00 56.84 638 PHE A N 1
ATOM 4962 C CA . PHE A 1 638 ? -6.226 -25.657 -7.899 1.00 56.84 638 PHE A CA 1
ATOM 4963 C C . PHE A 1 638 ? -5.476 -25.402 -9.211 1.00 56.84 638 PHE A C 1
ATOM 4965 O O . PHE A 1 638 ? -5.376 -24.260 -9.650 1.00 56.84 638 PHE A O 1
ATOM 4972 N N . THR A 1 639 ? -5.044 -26.463 -9.894 1.00 63.56 639 THR A N 1
ATOM 4973 C CA . THR A 1 639 ? -4.325 -26.368 -11.175 1.00 63.56 639 THR A CA 1
ATOM 4974 C C . THR A 1 639 ? -5.219 -25.809 -12.288 1.00 63.56 639 THR A C 1
ATOM 4976 O O . THR A 1 639 ? -4.774 -24.987 -13.084 1.00 63.56 639 THR A O 1
ATOM 4979 N N . ASN A 1 640 ? -6.495 -26.210 -12.331 1.00 60.19 640 ASN A N 1
ATOM 4980 C CA . ASN A 1 640 ? -7.420 -25.814 -13.398 1.00 60.19 640 ASN A CA 1
ATOM 4981 C C . ASN A 1 640 ? -8.136 -24.477 -13.145 1.00 60.19 640 ASN A C 1
ATOM 4983 O O . ASN A 1 640 ? -8.490 -23.787 -14.100 1.00 60.19 640 ASN A O 1
ATOM 4987 N N . LYS A 1 641 ? -8.407 -24.115 -11.884 1.00 52.16 641 LYS A N 1
ATOM 4988 C CA . LYS A 1 641 ? -9.200 -22.923 -11.517 1.00 52.16 641 LYS A CA 1
ATOM 4989 C C . LYS A 1 641 ? -8.394 -21.846 -10.785 1.00 52.16 641 LYS A C 1
ATOM 4991 O O . LYS A 1 641 ? -8.895 -20.735 -10.642 1.00 52.16 641 LYS A O 1
ATOM 4996 N N . GLY A 1 642 ? -7.179 -22.144 -10.320 1.00 46.28 642 GLY A N 1
ATOM 4997 C CA . GLY A 1 642 ? -6.318 -21.212 -9.578 1.00 46.28 642 GLY A CA 1
ATOM 4998 C C . GLY A 1 642 ? -6.777 -20.908 -8.146 1.00 46.28 642 GLY A C 1
ATOM 4999 O O . GLY A 1 642 ? -6.155 -20.101 -7.464 1.00 46.28 642 GLY A O 1
ATOM 5000 N N . PHE A 1 643 ? -7.871 -21.519 -7.687 1.00 47.38 643 PHE A N 1
ATOM 5001 C CA . PHE A 1 643 ? -8.363 -21.448 -6.313 1.00 47.38 643 PHE A CA 1
ATOM 5002 C C . PHE A 1 643 ? -9.231 -22.673 -6.012 1.00 47.38 643 PHE A C 1
ATOM 5004 O O . PHE A 1 643 ? -9.954 -23.167 -6.882 1.00 47.38 643 PHE A O 1
ATOM 5011 N N . ILE A 1 644 ? -9.198 -23.145 -4.768 1.00 51.12 644 ILE A N 1
ATOM 5012 C CA . ILE A 1 644 ? -10.123 -24.175 -4.287 1.00 51.12 644 ILE A CA 1
ATOM 5013 C C . ILE A 1 644 ? -11.382 -23.451 -3.812 1.00 51.12 644 ILE A C 1
ATOM 5015 O O . ILE A 1 644 ? -11.326 -22.570 -2.953 1.00 51.12 644 ILE A O 1
ATOM 5019 N N . ALA A 1 645 ? -12.532 -23.760 -4.413 1.00 42.97 645 ALA A N 1
ATOM 5020 C CA . ALA A 1 645 ? -13.795 -23.193 -3.965 1.00 42.97 645 ALA A CA 1
ATOM 5021 C C . ALA A 1 645 ? -14.072 -23.681 -2.538 1.00 42.97 645 ALA A C 1
ATOM 5023 O O . ALA A 1 645 ? -14.270 -24.871 -2.317 1.00 42.97 645 ALA A O 1
ATOM 5024 N N . ALA A 1 646 ? -14.105 -22.756 -1.577 1.00 42.94 646 ALA A N 1
ATOM 5025 C CA . ALA A 1 646 ? -14.508 -23.028 -0.204 1.00 42.94 646 ALA A CA 1
ATOM 5026 C C . ALA A 1 646 ? -16.027 -23.266 -0.127 1.00 42.94 646 ALA A C 1
ATOM 5028 O O . ALA A 1 646 ? -16.755 -22.473 0.469 1.00 42.94 646 ALA A O 1
ATOM 5029 N N . GLN A 1 647 ? -16.533 -24.322 -0.767 1.00 43.69 647 GLN A N 1
ATOM 5030 C CA . GLN A 1 647 ? -17.794 -24.904 -0.319 1.00 43.69 647 GLN A CA 1
ATOM 5031 C C . GLN A 1 647 ? -17.540 -25.455 1.080 1.00 43.69 647 GLN A C 1
ATOM 5033 O O . GLN A 1 647 ? -16.550 -26.151 1.294 1.00 43.69 647 GLN A O 1
ATOM 5038 N N . GLU A 1 648 ? -18.372 -25.064 2.047 1.00 47.97 648 GLU A N 1
ATOM 5039 C CA . GLU A 1 648 ? -18.291 -25.650 3.380 1.00 47.97 648 GLU A CA 1
ATOM 5040 C C . GLU A 1 648 ? -18.543 -27.149 3.230 1.00 47.97 648 GLU A C 1
ATOM 5042 O O . GLU A 1 648 ? -19.615 -27.531 2.755 1.00 47.97 648 GLU A O 1
ATOM 5047 N N . PRO A 1 649 ? -17.556 -27.998 3.553 1.00 56.06 649 PRO A N 1
ATOM 5048 C CA . PRO A 1 649 ? -17.773 -29.426 3.488 1.00 56.06 649 PRO A CA 1
ATOM 5049 C C . PRO A 1 649 ? -18.900 -29.791 4.456 1.00 56.06 649 PRO A C 1
ATOM 5051 O O . PRO A 1 649 ? -18.903 -29.310 5.593 1.00 56.06 649 PRO A O 1
ATOM 5054 N N . GLU A 1 650 ? -19.839 -30.638 4.026 1.00 58.88 650 GLU A N 1
ATOM 5055 C CA . GLU A 1 650 ? -20.849 -31.238 4.906 1.00 58.88 650 GLU A CA 1
ATOM 5056 C C . GLU A 1 650 ? -20.154 -32.191 5.891 1.00 58.88 650 GLU A C 1
ATOM 5058 O O . GLU A 1 650 ? -20.133 -33.412 5.745 1.00 58.88 650 GLU A O 1
ATOM 5063 N N . LEU A 1 651 ? -19.502 -31.609 6.894 1.00 64.94 651 LEU A N 1
ATOM 5064 C CA . LEU A 1 651 ? -18.859 -32.328 7.977 1.00 64.94 651 LEU A CA 1
ATOM 5065 C C . LEU A 1 651 ? -19.940 -32.899 8.893 1.00 64.94 651 LEU A C 1
ATOM 5067 O O . LEU A 1 651 ? -20.879 -32.211 9.295 1.00 64.94 651 LEU A O 1
ATOM 5071 N N . SER A 1 652 ? -19.769 -34.158 9.283 1.00 72.12 652 SER A N 1
ATOM 5072 C CA . SER A 1 652 ? -20.621 -34.781 10.293 1.00 72.12 652 SER A CA 1
ATOM 5073 C C . SER A 1 652 ? -20.601 -33.987 11.613 1.00 72.12 652 SER A C 1
ATOM 5075 O O . SER A 1 652 ? -19.587 -33.400 12.001 1.00 72.12 652 SER A O 1
ATOM 5077 N N . LEU A 1 653 ? -21.703 -34.025 12.367 1.00 74.12 653 LEU A N 1
ATOM 5078 C CA . LEU A 1 653 ? -21.774 -33.439 13.716 1.00 74.12 653 LEU A CA 1
ATOM 5079 C C . LEU A 1 653 ? -20.651 -33.947 14.637 1.00 74.12 653 LEU A C 1
ATOM 5081 O O . LEU A 1 653 ? -20.123 -33.186 15.447 1.00 74.12 653 LEU A O 1
ATOM 5085 N N . LEU A 1 654 ? -20.246 -35.211 14.470 1.00 73.31 654 LEU A N 1
ATOM 5086 C CA . LEU A 1 654 ? -19.152 -35.830 15.213 1.00 73.31 654 LEU A CA 1
ATOM 5087 C C . LEU A 1 654 ? -17.802 -35.160 14.913 1.00 73.31 654 LEU A C 1
ATOM 5089 O O . LEU A 1 654 ? -17.072 -34.825 15.843 1.00 73.31 654 LEU A O 1
ATOM 5093 N N . SER A 1 655 ? -17.477 -34.916 13.639 1.00 72.25 655 SER A N 1
ATOM 5094 C CA . SER A 1 655 ? -16.224 -34.246 13.261 1.00 72.25 655 SER A CA 1
ATOM 5095 C C . SER A 1 655 ? -16.186 -32.794 13.741 1.00 72.25 655 SER A C 1
ATOM 5097 O O . SER A 1 655 ? -15.162 -32.350 14.257 1.00 72.25 655 SER A O 1
ATOM 5099 N N . ILE A 1 656 ? -17.317 -32.079 13.684 1.00 75.25 656 ILE A N 1
ATOM 5100 C CA . ILE A 1 656 ? -17.425 -30.711 14.221 1.00 75.25 656 ILE A CA 1
ATOM 5101 C C . ILE A 1 656 ? -17.205 -30.709 15.741 1.00 75.25 656 ILE A C 1
ATOM 5103 O O . ILE A 1 656 ? -16.460 -29.870 16.261 1.00 75.25 656 ILE A O 1
ATOM 5107 N N . ALA A 1 657 ? -17.811 -31.656 16.462 1.00 78.38 657 ALA A N 1
ATOM 5108 C CA . ALA A 1 657 ? -17.645 -31.791 17.907 1.00 78.38 657 ALA A CA 1
ATOM 5109 C C . ALA A 1 657 ? -16.197 -32.130 18.288 1.00 78.38 657 ALA A C 1
ATOM 5111 O O . ALA A 1 657 ? -15.648 -31.522 19.207 1.00 78.38 657 ALA A O 1
ATOM 5112 N N . LEU A 1 658 ? -15.552 -33.041 17.555 1.00 77.62 658 LEU A N 1
ATOM 5113 C CA . LEU A 1 658 ? -14.176 -33.469 17.808 1.00 77.62 658 LEU A CA 1
ATOM 5114 C C . LEU A 1 658 ? -13.172 -32.341 17.530 1.00 77.62 658 LEU A C 1
ATOM 5116 O O . LEU A 1 658 ? -12.297 -32.079 18.357 1.00 77.62 658 LEU A O 1
ATOM 5120 N N . ARG A 1 659 ? -13.360 -31.593 16.435 1.00 75.81 659 ARG A N 1
ATOM 5121 C CA . ARG A 1 659 ? -12.583 -30.382 16.119 1.00 75.81 659 ARG A CA 1
ATOM 5122 C C . ARG A 1 659 ? -12.735 -29.314 17.201 1.00 75.81 659 ARG A C 1
ATOM 5124 O O . ARG A 1 659 ? -11.745 -28.738 17.653 1.00 75.81 659 ARG A O 1
ATOM 5131 N N . SER A 1 660 ? -13.967 -29.077 17.646 1.00 78.94 660 SER A N 1
ATOM 5132 C CA . SER A 1 660 ? -14.270 -28.102 18.697 1.00 78.94 660 SER A CA 1
ATOM 5133 C C . SER A 1 660 ? -13.652 -28.511 20.036 1.00 78.94 660 SER A C 1
ATOM 5135 O O . SER A 1 660 ? -13.044 -27.681 20.710 1.00 78.94 660 SER A O 1
ATOM 5137 N N . ALA A 1 661 ? -13.733 -29.792 20.403 1.00 81.94 661 ALA A N 1
ATOM 5138 C CA . ALA A 1 661 ? -13.125 -30.325 21.618 1.00 81.94 661 ALA A CA 1
ATOM 5139 C C . ALA A 1 661 ? -11.593 -30.213 21.588 1.00 81.94 661 ALA A C 1
ATOM 5141 O O . ALA A 1 661 ? -10.999 -29.752 22.564 1.00 81.94 661 ALA A O 1
ATOM 5142 N N . ALA A 1 662 ? -10.955 -30.556 20.464 1.00 81.88 662 ALA A N 1
ATOM 5143 C CA . ALA A 1 662 ? -9.508 -30.433 20.289 1.00 81.88 662 ALA A CA 1
ATOM 5144 C C . ALA A 1 662 ? -9.035 -28.974 20.403 1.00 81.88 662 ALA A C 1
ATOM 5146 O O . ALA A 1 662 ? -8.043 -28.690 21.081 1.00 81.88 662 ALA A O 1
ATOM 5147 N N . PHE A 1 663 ? -9.772 -28.035 19.802 1.00 82.25 663 PHE A N 1
ATOM 5148 C CA . PHE A 1 663 ? -9.490 -26.605 19.919 1.00 82.25 663 PHE A CA 1
ATOM 5149 C C . PHE A 1 663 ? -9.644 -26.099 21.362 1.00 82.25 663 PHE A C 1
ATOM 5151 O O . PHE A 1 663 ? -8.763 -25.416 21.879 1.00 82.25 663 PHE A O 1
ATOM 5158 N N . VAL A 1 664 ? -10.728 -26.464 22.052 1.00 85.31 664 VAL A N 1
ATOM 5159 C CA . VAL A 1 664 ? -10.957 -26.045 23.445 1.00 85.31 664 VAL A CA 1
ATOM 5160 C C . VAL A 1 664 ? -9.900 -26.633 24.383 1.00 85.31 664 VAL A C 1
ATOM 5162 O O . VAL A 1 664 ? -9.385 -25.915 25.240 1.00 85.31 664 VAL A O 1
ATOM 5165 N N . ALA A 1 665 ? -9.529 -27.903 24.206 1.00 84.38 665 ALA A N 1
ATOM 5166 C CA . ALA A 1 665 ? -8.504 -28.559 25.015 1.00 84.38 665 ALA A CA 1
ATOM 5167 C C . ALA A 1 665 ? -7.123 -27.907 24.837 1.00 84.38 665 ALA A C 1
ATOM 5169 O O . ALA A 1 665 ? -6.435 -27.626 25.819 1.00 84.38 665 ALA A O 1
ATOM 5170 N N . THR A 1 666 ? -6.732 -27.605 23.598 1.00 84.44 666 THR A N 1
ATOM 5171 C CA . THR A 1 666 ? -5.454 -26.932 23.308 1.00 84.44 666 THR A CA 1
ATOM 5172 C C . THR A 1 666 ? -5.443 -25.483 23.783 1.00 84.44 666 THR A C 1
ATOM 5174 O O . THR A 1 666 ? -4.450 -25.037 24.359 1.00 84.44 666 THR A O 1
ATOM 5177 N N . LEU A 1 667 ? -6.555 -24.761 23.655 1.00 85.25 667 LEU A N 1
ATOM 5178 C CA . LEU A 1 667 ? -6.688 -23.408 24.194 1.00 85.25 667 LEU A CA 1
ATOM 5179 C C . LEU A 1 667 ? -6.616 -23.401 25.732 1.00 85.25 667 LEU A C 1
ATOM 5181 O O . LEU A 1 667 ? -5.941 -22.550 26.316 1.00 85.25 667 LEU A O 1
ATOM 5185 N N . ALA A 1 668 ? -7.233 -24.383 26.396 1.00 85.25 668 ALA A N 1
ATOM 5186 C CA . ALA A 1 668 ? -7.112 -24.580 27.840 1.00 85.25 668 ALA A CA 1
ATOM 5187 C C . ALA A 1 668 ? -5.673 -24.931 28.261 1.00 85.25 668 ALA A C 1
ATOM 5189 O O . ALA A 1 668 ? -5.188 -24.422 29.274 1.00 85.25 668 ALA A O 1
ATOM 5190 N N . PHE A 1 669 ? -4.962 -25.737 27.468 1.00 86.44 669 PHE A N 1
ATOM 5191 C CA . PHE A 1 669 ? -3.552 -26.054 27.699 1.00 86.44 669 PHE A CA 1
ATOM 5192 C C . PHE A 1 669 ? -2.660 -24.809 27.593 1.00 86.44 669 PHE A C 1
ATOM 5194 O O . PHE A 1 669 ? -1.868 -24.548 28.497 1.00 86.44 669 PHE A O 1
ATOM 5201 N N . VAL A 1 670 ? -2.834 -23.981 26.556 1.00 86.19 670 VAL A N 1
ATOM 5202 C CA . VAL A 1 670 ? -2.113 -22.701 26.410 1.00 86.19 670 VAL A CA 1
ATOM 5203 C C . VAL A 1 670 ? -2.378 -21.786 27.608 1.00 86.19 670 VAL A C 1
ATOM 5205 O O . VAL A 1 670 ? -1.441 -21.210 28.169 1.00 86.19 670 VAL A O 1
ATOM 5208 N N . ALA A 1 671 ? -3.636 -21.691 28.049 1.00 85.81 671 ALA A N 1
ATOM 5209 C CA . ALA A 1 671 ? -3.999 -20.923 29.235 1.00 85.81 671 ALA A CA 1
ATOM 5210 C C . ALA A 1 671 ? -3.275 -21.434 30.491 1.00 85.81 671 ALA A C 1
ATOM 5212 O O . ALA A 1 671 ? -2.732 -20.639 31.265 1.00 85.81 671 ALA A O 1
ATOM 5213 N N . MET A 1 672 ? -3.225 -22.757 30.673 1.00 85.31 672 MET A N 1
ATOM 5214 C CA . MET A 1 672 ? -2.556 -23.403 31.800 1.00 85.31 672 MET A CA 1
ATOM 5215 C C . MET A 1 672 ? -1.043 -23.152 31.776 1.00 85.31 672 MET A C 1
ATOM 5217 O O . MET A 1 672 ? -0.505 -22.680 32.779 1.00 85.31 672 MET A O 1
ATOM 5221 N N . VAL A 1 673 ? -0.368 -23.373 30.644 1.00 85.56 673 VAL A N 1
ATOM 5222 C CA . VAL A 1 673 ? 1.088 -23.190 30.494 1.00 85.56 673 VAL A CA 1
ATOM 5223 C C . VAL A 1 673 ? 1.504 -21.753 30.793 1.00 85.56 673 VAL A C 1
ATOM 5225 O O . VAL A 1 673 ? 2.417 -21.528 31.588 1.00 85.56 673 VAL A O 1
ATOM 5228 N N . VAL A 1 674 ? 0.806 -20.766 30.227 1.00 83.19 674 VAL A N 1
ATOM 5229 C CA . VAL A 1 674 ? 1.127 -19.349 30.461 1.00 83.19 674 VAL A CA 1
ATOM 5230 C C . VAL A 1 674 ? 0.843 -18.953 31.909 1.00 83.19 674 VAL A C 1
ATOM 5232 O O . VAL A 1 674 ? 1.632 -18.227 32.518 1.00 83.19 674 VAL A O 1
ATOM 5235 N N . SER A 1 675 ? -0.238 -19.472 32.502 1.00 82.38 675 SER A N 1
ATOM 5236 C CA . SER A 1 675 ? -0.528 -19.241 33.921 1.00 82.38 675 SER A CA 1
ATOM 5237 C C . SER A 1 675 ? 0.552 -19.830 34.837 1.00 82.38 675 SER A C 1
ATOM 5239 O O . SER A 1 675 ? 0.932 -19.194 35.822 1.00 82.38 675 SER A O 1
ATOM 5241 N N . TYR A 1 676 ? 1.092 -21.001 34.490 1.00 81.62 676 TYR A N 1
ATOM 5242 C CA . TYR A 1 676 ? 2.145 -21.682 35.237 1.00 81.62 676 TYR A CA 1
ATOM 5243 C C . TYR A 1 676 ? 3.488 -20.952 35.122 1.00 81.62 676 TYR A C 1
ATOM 5245 O O . TYR A 1 676 ? 4.105 -20.646 36.140 1.00 81.62 676 TYR A O 1
ATOM 5253 N N . GLN A 1 677 ? 3.894 -20.569 33.907 1.00 81.69 677 GLN A N 1
ATOM 5254 C CA . GLN A 1 677 ? 5.114 -19.788 33.670 1.00 81.69 677 GLN A CA 1
ATOM 5255 C C . GLN A 1 677 ? 5.101 -18.460 34.432 1.00 81.69 677 GLN A C 1
ATOM 5257 O O . GLN A 1 677 ? 6.101 -18.083 35.043 1.00 81.69 677 GLN A O 1
ATOM 5262 N N . LYS A 1 678 ? 3.957 -17.764 34.450 1.00 76.94 678 LYS A N 1
ATOM 5263 C CA . LYS A 1 678 ? 3.837 -16.499 35.182 1.00 76.94 678 LYS A CA 1
ATOM 5264 C C . LYS A 1 678 ? 3.879 -16.691 36.694 1.00 76.94 678 LYS A C 1
ATOM 5266 O O . LYS A 1 678 ? 4.524 -15.889 37.365 1.00 76.94 678 LYS A O 1
ATOM 5271 N N . ARG A 1 679 ? 3.274 -17.763 37.220 1.00 74.12 679 ARG A N 1
ATOM 5272 C CA . ARG A 1 679 ? 3.376 -18.128 38.646 1.00 74.12 679 ARG A CA 1
ATOM 5273 C C . ARG A 1 679 ? 4.822 -18.411 39.067 1.00 74.12 679 ARG A C 1
ATOM 5275 O O . ARG A 1 679 ? 5.237 -17.919 40.112 1.00 74.12 679 ARG A O 1
ATOM 5282 N N . LEU A 1 680 ? 5.589 -19.113 38.232 1.00 72.19 680 LEU A N 1
ATOM 5283 C CA . LEU A 1 680 ? 7.020 -19.361 38.454 1.00 72.19 680 LEU A CA 1
ATOM 5284 C C . LEU A 1 680 ? 7.847 -18.073 38.445 1.00 72.19 680 LEU A C 1
ATOM 5286 O O . LEU A 1 680 ? 8.685 -17.880 39.316 1.00 72.19 680 LEU A O 1
ATOM 5290 N N . SER A 1 681 ? 7.587 -17.166 37.500 1.00 66.69 681 SER A N 1
ATOM 5291 C CA . SER A 1 681 ? 8.298 -15.881 37.458 1.00 66.69 681 SER A CA 1
ATOM 5292 C C . SER A 1 681 ? 7.958 -14.966 38.638 1.00 66.69 681 SER A C 1
ATOM 5294 O O . SER A 1 681 ? 8.810 -14.205 39.082 1.00 66.69 681 SER A O 1
ATOM 5296 N N . SER A 1 682 ? 6.733 -15.049 39.175 1.00 61.25 682 SER A N 1
ATOM 5297 C CA . SER A 1 682 ? 6.334 -14.266 40.350 1.00 61.25 682 SER A CA 1
ATOM 5298 C C . SER A 1 682 ? 6.883 -14.823 41.662 1.00 61.25 682 SER A C 1
ATOM 5300 O O . SER A 1 682 ? 7.113 -14.045 42.577 1.00 61.25 682 SER A O 1
ATOM 5302 N N . SER A 1 683 ? 7.138 -16.135 41.766 1.00 55.69 683 SER A N 1
ATOM 5303 C CA . SER A 1 683 ? 7.728 -16.725 42.980 1.00 55.69 683 SER A CA 1
ATOM 5304 C C . SER A 1 683 ? 9.220 -16.417 43.137 1.00 55.69 683 SER A C 1
ATOM 5306 O O . SER A 1 683 ? 9.809 -16.742 44.159 1.00 55.69 683 SER A O 1
ATOM 5308 N N . THR A 1 684 ? 9.857 -15.825 42.121 1.00 53.72 684 THR A N 1
ATOM 5309 C CA . THR A 1 684 ? 11.265 -15.401 42.171 1.00 53.72 684 THR A CA 1
ATOM 5310 C C . THR A 1 684 ? 11.433 -13.931 42.590 1.00 53.72 684 THR A C 1
ATOM 5312 O O . THR A 1 684 ? 12.560 -13.492 42.796 1.00 53.72 684 THR A O 1
ATOM 5315 N N . GLN A 1 685 ? 10.339 -13.168 42.727 1.00 50.22 685 GLN A N 1
ATOM 5316 C CA . GLN A 1 685 ? 10.321 -11.747 43.117 1.00 50.22 685 GLN A CA 1
ATOM 5317 C C . GLN A 1 685 ? 9.542 -11.522 44.427 1.00 50.22 685 GLN A C 1
ATOM 5319 O O . GLN A 1 685 ? 8.709 -10.624 44.525 1.00 50.22 685 GLN A O 1
ATOM 5324 N N . ASP A 1 686 ? 9.791 -12.338 45.452 1.00 43.69 686 ASP A N 1
ATOM 5325 C CA . ASP A 1 686 ? 9.258 -12.082 46.793 1.00 43.69 686 ASP A CA 1
ATOM 5326 C C . ASP A 1 686 ? 10.122 -11.033 47.514 1.00 43.69 686 ASP A C 1
ATOM 5328 O O . ASP A 1 686 ? 11.109 -11.368 48.161 1.00 43.69 686 ASP A O 1
ATOM 5332 N N . ASN A 1 687 ? 9.754 -9.756 47.370 1.00 41.41 687 ASN A N 1
ATOM 5333 C CA . ASN A 1 687 ? 9.934 -8.708 48.384 1.00 41.41 687 ASN A CA 1
ATOM 5334 C C . ASN A 1 687 ? 9.102 -7.471 48.001 1.00 41.41 687 ASN A C 1
ATOM 5336 O O . ASN A 1 687 ? 9.577 -6.610 47.277 1.00 41.41 687 ASN A O 1
ATOM 5340 N N . GLU A 1 688 ? 7.847 -7.435 48.469 1.00 44.75 688 GLU A N 1
ATOM 5341 C CA . GLU A 1 688 ? 7.059 -6.266 48.921 1.00 44.75 688 GLU A CA 1
ATOM 5342 C C . GLU A 1 688 ? 5.546 -6.490 48.718 1.00 44.75 688 GLU A C 1
ATOM 5344 O O . GLU A 1 688 ? 5.032 -6.836 47.655 1.00 44.75 688 GLU A O 1
ATOM 5349 N N . SER A 1 689 ? 4.789 -6.306 49.798 1.00 44.53 689 SER A N 1
ATOM 5350 C CA . SER A 1 689 ? 3.379 -6.689 49.947 1.00 44.53 689 SER A CA 1
ATOM 5351 C C . SER A 1 689 ? 2.378 -5.819 49.170 1.00 44.53 689 SER A C 1
ATOM 5353 O O . SER A 1 689 ? 1.196 -6.164 49.117 1.00 44.53 689 SER A O 1
ATOM 5355 N N . ILE A 1 690 ? 2.828 -4.742 48.518 1.00 46.72 690 ILE A N 1
ATOM 5356 C CA . ILE A 1 690 ? 1.976 -3.804 47.765 1.00 46.72 690 ILE A CA 1
ATOM 5357 C C . ILE A 1 690 ? 1.815 -4.235 46.286 1.00 46.72 690 ILE A C 1
ATOM 5359 O O . ILE A 1 690 ? 0.825 -3.884 45.640 1.00 46.72 690 ILE A O 1
ATOM 5363 N N . GLU A 1 691 ? 2.692 -5.096 45.750 1.00 48.75 691 GLU A N 1
ATOM 5364 C CA . GLU A 1 691 ? 2.663 -5.518 44.335 1.00 48.75 691 GLU A CA 1
ATOM 5365 C C . GLU A 1 691 ? 1.723 -6.698 44.010 1.00 48.75 691 GLU A C 1
ATOM 5367 O O . GLU A 1 691 ? 1.431 -6.963 42.837 1.00 48.75 691 GLU A O 1
ATOM 5372 N N . LYS A 1 692 ? 1.162 -7.395 45.009 1.00 48.53 692 LYS A N 1
ATOM 5373 C CA . LYS A 1 692 ? 0.386 -8.638 44.785 1.00 48.53 692 LYS A CA 1
ATOM 5374 C C . LYS A 1 692 ? -0.895 -8.439 43.957 1.00 48.53 692 LYS A C 1
ATOM 5376 O O . LYS A 1 692 ? -1.285 -9.322 43.187 1.00 48.53 692 LYS A O 1
ATOM 5381 N N . THR A 1 693 ? -1.544 -7.279 44.049 1.00 50.12 693 THR A N 1
ATOM 5382 C CA . THR A 1 693 ? -2.760 -6.953 43.273 1.00 50.12 693 THR A CA 1
ATOM 5383 C C . THR A 1 693 ? -2.435 -6.607 41.813 1.00 50.12 693 THR A C 1
ATOM 5385 O O . THR A 1 693 ? -3.176 -6.976 40.895 1.00 50.12 693 THR A O 1
ATOM 5388 N N . SER A 1 694 ? -1.292 -5.953 41.588 1.00 50.28 694 SER A N 1
ATOM 5389 C CA . SER A 1 694 ? -0.734 -5.632 40.267 1.00 50.28 694 SER A CA 1
ATOM 5390 C C . SER A 1 694 ? -0.310 -6.906 39.519 1.00 50.28 694 SER A C 1
ATOM 5392 O O . SER A 1 694 ? -0.759 -7.152 38.391 1.00 50.28 694 SER A O 1
ATOM 5394 N N . ALA A 1 695 ? 0.441 -7.787 40.189 1.00 54.00 695 ALA A N 1
ATOM 5395 C CA . ALA A 1 695 ? 0.953 -9.039 39.630 1.00 54.00 695 ALA A CA 1
ATOM 5396 C C . ALA A 1 695 ? -0.169 -10.003 39.194 1.00 54.00 695 ALA A C 1
ATOM 5398 O O . ALA A 1 695 ? -0.128 -10.568 38.097 1.00 54.00 695 ALA A O 1
ATOM 5399 N N . ASN A 1 696 ? -1.234 -10.126 39.994 1.00 57.31 696 ASN A N 1
ATOM 5400 C CA . ASN A 1 696 ? -2.396 -10.955 39.649 1.00 57.31 696 ASN A CA 1
ATOM 5401 C C . ASN A 1 696 ? -3.170 -10.435 38.428 1.00 57.31 696 ASN A C 1
ATOM 5403 O O . ASN A 1 696 ? -3.721 -11.220 37.652 1.00 57.31 696 ASN A O 1
ATOM 5407 N N . THR A 1 697 ? -3.214 -9.117 38.243 1.00 61.28 697 THR A N 1
ATOM 5408 C CA . THR A 1 697 ? -3.886 -8.495 37.095 1.00 61.28 697 THR A CA 1
ATOM 5409 C C . THR A 1 697 ? -3.057 -8.670 35.818 1.00 61.28 697 THR A C 1
ATOM 5411 O O . THR A 1 697 ? -3.615 -8.973 34.762 1.00 61.28 697 THR A O 1
ATOM 5414 N N . SER A 1 698 ? -1.728 -8.576 35.928 1.00 65.19 698 SER A N 1
ATOM 5415 C CA . SER A 1 698 ? -0.778 -8.841 34.838 1.00 65.19 698 SER A CA 1
ATOM 5416 C C . SER A 1 698 ? -0.791 -10.311 34.390 1.00 65.19 698 SER A C 1
ATOM 5418 O O . SER A 1 698 ? -0.865 -10.593 33.194 1.00 65.19 698 SER A O 1
ATOM 5420 N N . SER A 1 699 ? -0.835 -11.258 35.333 1.00 68.25 699 SER A N 1
ATOM 5421 C CA . SER A 1 699 ? -0.918 -12.699 35.039 1.00 68.25 699 SER A CA 1
ATOM 5422 C C . SER A 1 699 ? -2.212 -13.072 34.301 1.00 68.25 699 SER A C 1
ATOM 5424 O O . SER A 1 699 ? -2.176 -13.730 33.259 1.00 68.25 699 SER A O 1
ATOM 5426 N N . LYS A 1 700 ? -3.366 -12.566 34.760 1.00 71.38 700 LYS A N 1
ATOM 5427 C CA . LYS A 1 700 ? -4.652 -12.763 34.066 1.00 71.38 700 LYS A CA 1
ATOM 5428 C C . LYS A 1 700 ? -4.655 -12.140 32.671 1.00 71.38 700 LYS A C 1
ATOM 5430 O O . LYS A 1 700 ? -5.182 -12.741 31.738 1.00 71.38 700 LYS A O 1
ATOM 5435 N N . ALA A 1 701 ? -4.050 -10.962 32.515 1.00 70.25 701 ALA A N 1
ATOM 5436 C CA . ALA A 1 701 ? -3.897 -10.338 31.208 1.00 70.25 701 ALA A CA 1
ATOM 5437 C C . ALA A 1 701 ? -3.018 -11.190 30.278 1.00 70.25 701 ALA A C 1
ATOM 5439 O O . ALA A 1 701 ? -3.417 -11.427 29.144 1.00 70.25 701 ALA A O 1
ATOM 5440 N N . ALA A 1 702 ? -1.886 -11.721 30.748 1.00 74.44 702 ALA A N 1
ATOM 5441 C CA . ALA A 1 702 ? -1.013 -12.585 29.948 1.00 74.44 702 ALA A CA 1
ATOM 5442 C C . ALA A 1 702 ? -1.746 -13.830 29.418 1.00 74.44 702 ALA A C 1
ATOM 5444 O O . ALA A 1 702 ? -1.630 -14.148 28.237 1.00 74.44 702 ALA A O 1
ATOM 5445 N N . VAL A 1 703 ? -2.561 -14.484 30.253 1.00 80.88 703 VAL A N 1
ATOM 5446 C CA . VAL A 1 703 ? -3.366 -15.651 29.847 1.00 80.88 703 VAL A CA 1
ATOM 5447 C C . VAL A 1 703 ? -4.379 -15.286 28.762 1.00 80.88 703 VAL A C 1
ATOM 5449 O O . VAL A 1 703 ? -4.476 -15.984 27.755 1.00 80.88 703 VAL A O 1
ATOM 5452 N N . ILE A 1 704 ? -5.101 -14.172 28.923 1.00 77.00 704 ILE A N 1
ATOM 5453 C CA . ILE A 1 704 ? -6.077 -13.703 27.925 1.00 77.00 704 ILE A CA 1
ATOM 5454 C C . ILE A 1 704 ? -5.381 -13.390 26.596 1.00 77.00 704 ILE A C 1
ATOM 5456 O O . ILE A 1 704 ? -5.868 -13.774 25.535 1.00 77.00 704 ILE A O 1
ATOM 5460 N N . PHE A 1 705 ? -4.226 -12.725 26.650 1.00 73.06 705 PHE A N 1
ATOM 5461 C CA . PHE A 1 705 ? -3.437 -12.389 25.467 1.00 73.06 705 PHE A CA 1
ATOM 5462 C C . PHE A 1 705 ? -2.924 -13.631 24.738 1.00 73.06 705 PHE A C 1
ATOM 5464 O O . PHE A 1 705 ? -3.009 -13.688 23.514 1.00 73.06 705 PHE A O 1
ATOM 5471 N N . ALA A 1 706 ? -2.444 -14.630 25.477 1.00 79.38 706 ALA A N 1
ATOM 5472 C CA . ALA A 1 706 ? -2.002 -15.898 24.913 1.00 79.38 706 ALA A CA 1
ATOM 5473 C C . ALA A 1 706 ? -3.152 -16.661 24.242 1.00 79.38 706 ALA A C 1
ATOM 5475 O O . ALA A 1 706 ? -3.019 -17.081 23.095 1.00 79.38 706 ALA A O 1
ATOM 5476 N N . CYS A 1 707 ? -4.301 -16.779 24.915 1.00 80.06 707 CYS A N 1
ATOM 5477 C CA . CYS A 1 707 ? -5.472 -17.462 24.358 1.00 80.06 707 CYS A CA 1
ATOM 5478 C C . CYS A 1 707 ? -5.957 -16.789 23.073 1.00 80.06 707 CYS A C 1
ATOM 5480 O O . CYS A 1 707 ? -6.288 -17.469 22.106 1.00 80.06 707 CYS A O 1
ATOM 5482 N N . LEU A 1 708 ? -5.975 -15.454 23.041 1.00 74.62 708 LEU A N 1
ATOM 5483 C CA . LEU A 1 708 ? -6.413 -14.726 21.858 1.00 74.62 708 LEU A CA 1
ATOM 5484 C C . LEU A 1 708 ? -5.393 -14.804 20.718 1.00 74.62 708 LEU A C 1
ATOM 5486 O O . LEU A 1 708 ? -5.797 -14.945 19.569 1.00 74.62 708 LEU A O 1
ATOM 5490 N N . ALA A 1 709 ? -4.090 -14.718 21.010 1.00 73.31 709 ALA A N 1
ATOM 5491 C CA . ALA A 1 709 ? -3.040 -14.872 20.002 1.00 73.31 709 ALA A CA 1
ATOM 5492 C C . ALA A 1 709 ? -3.100 -16.264 19.361 1.00 73.31 709 ALA A C 1
ATOM 5494 O O . ALA A 1 709 ? -3.067 -16.378 18.138 1.00 73.31 709 ALA A O 1
ATOM 5495 N N . PHE A 1 710 ? -3.286 -17.299 20.183 1.00 81.12 710 PHE A N 1
ATOM 5496 C CA . PHE A 1 710 ? -3.460 -18.677 19.737 1.00 81.12 710 PHE A CA 1
ATOM 5497 C C . PHE A 1 710 ? -4.720 -18.849 18.883 1.00 81.12 710 PHE A C 1
ATOM 5499 O O . PHE A 1 710 ? -4.643 -19.355 17.768 1.00 81.12 710 PHE A O 1
ATOM 5506 N N . ALA A 1 711 ? -5.871 -18.372 19.367 1.00 75.56 711 ALA A N 1
ATOM 5507 C CA . ALA A 1 711 ? -7.133 -18.435 18.632 1.00 75.56 711 ALA A CA 1
ATOM 5508 C C . ALA A 1 711 ? -7.082 -17.646 17.314 1.00 75.56 711 ALA A C 1
ATOM 5510 O O . ALA A 1 711 ? -7.664 -18.077 16.324 1.00 75.56 711 ALA A O 1
ATOM 5511 N N . SER A 1 712 ? -6.361 -16.519 17.284 1.00 67.94 712 SER A N 1
ATOM 5512 C CA . SER A 1 712 ? -6.160 -15.732 16.062 1.00 67.94 712 SER A CA 1
ATOM 5513 C C . SER A 1 712 ? -5.320 -16.508 15.052 1.00 67.94 712 SER A C 1
ATOM 5515 O O . SER A 1 712 ? -5.739 -16.648 13.912 1.00 67.94 712 SER A O 1
ATOM 5517 N N . GLY A 1 713 ? -4.188 -17.084 15.475 1.00 68.19 713 GLY A N 1
ATOM 5518 C CA . GLY A 1 713 ? -3.370 -17.936 14.608 1.00 68.19 713 GLY A CA 1
ATOM 5519 C C . GLY A 1 713 ? -4.143 -19.146 14.089 1.00 68.19 713 GLY A C 1
ATOM 5520 O O . GLY A 1 713 ? -4.077 -19.469 12.910 1.00 68.19 713 GLY A O 1
ATOM 5521 N N . PHE A 1 714 ? -4.956 -19.767 14.942 1.00 73.75 714 PHE A N 1
ATOM 5522 C CA . PHE A 1 714 ? -5.839 -20.853 14.536 1.00 73.75 714 PHE A CA 1
ATOM 5523 C C . PHE A 1 714 ? -6.863 -20.413 13.482 1.00 73.75 714 PHE A C 1
ATOM 5525 O O . PHE A 1 714 ? -7.049 -21.084 12.473 1.00 73.75 714 PHE A O 1
ATOM 5532 N N . ALA A 1 715 ? -7.531 -19.278 13.691 1.00 69.06 715 ALA A N 1
ATOM 5533 C CA . ALA A 1 715 ? -8.545 -18.782 12.769 1.00 69.06 715 ALA A CA 1
ATOM 5534 C C . ALA A 1 715 ? -7.948 -18.428 11.397 1.00 69.06 715 ALA A C 1
ATOM 5536 O O . ALA A 1 715 ? -8.510 -18.842 10.380 1.00 69.06 715 ALA A O 1
ATOM 5537 N N . SER A 1 716 ? -6.796 -17.746 11.371 1.00 63.12 716 SER A N 1
ATOM 5538 C CA . SER A 1 716 ? -6.143 -17.283 10.138 1.00 63.12 716 SER A CA 1
ATOM 5539 C C . SER A 1 716 ? -5.741 -18.423 9.195 1.00 63.12 716 SER A C 1
ATOM 5541 O O . SER A 1 716 ? -5.782 -18.247 7.984 1.00 63.12 716 SER A O 1
ATOM 5543 N N . PHE A 1 717 ? -5.406 -19.602 9.731 1.00 65.62 717 PHE A N 1
ATOM 5544 C CA . PHE A 1 717 ? -4.941 -20.756 8.942 1.00 65.62 717 PHE A CA 1
ATOM 5545 C C . PHE A 1 717 ? -5.931 -21.942 8.941 1.00 65.62 717 PHE A C 1
ATOM 5547 O O . PHE A 1 717 ? -5.665 -23.013 8.398 1.00 65.62 717 PHE A O 1
ATOM 5554 N N . SER A 1 718 ? -7.134 -21.751 9.495 1.00 59.94 718 SER A N 1
ATOM 5555 C CA . SER A 1 718 ? -8.169 -22.793 9.646 1.00 59.94 718 SER A CA 1
ATOM 5556 C C . SER A 1 718 ? -8.721 -23.384 8.338 1.00 59.94 718 SER A C 1
ATOM 5558 O O . SER A 1 718 ? -9.518 -24.320 8.396 1.00 59.94 718 SER A O 1
ATOM 5560 N N . LYS A 1 719 ? -8.334 -22.836 7.177 1.00 56.69 719 LYS A N 1
ATOM 5561 C CA . LYS A 1 719 ? -8.733 -23.294 5.833 1.00 56.69 719 LYS A CA 1
ATOM 5562 C C . LYS A 1 719 ? -7.547 -23.553 4.892 1.00 56.69 719 LYS A C 1
ATOM 5564 O O . LYS A 1 719 ? -7.743 -24.003 3.770 1.00 56.69 719 LYS A O 1
ATOM 5569 N N . THR A 1 720 ? -6.316 -23.299 5.331 1.00 50.41 720 THR A N 1
ATOM 5570 C CA . THR A 1 720 ? -5.127 -23.324 4.472 1.00 50.41 720 THR A CA 1
ATOM 5571 C C . THR A 1 720 ? -4.389 -24.652 4.635 1.00 50.41 720 THR A C 1
ATOM 5573 O O . THR A 1 720 ? -3.456 -24.766 5.426 1.00 50.41 720 THR A O 1
ATOM 5576 N N . THR A 1 721 ? -4.814 -25.694 3.922 1.00 42.00 721 THR A N 1
ATOM 5577 C CA . THR A 1 721 ? -3.933 -26.861 3.676 1.00 42.00 721 THR A CA 1
ATOM 5578 C C . THR A 1 721 ? -3.277 -26.826 2.305 1.00 42.00 721 THR A C 1
ATOM 5580 O O . THR A 1 721 ? -2.271 -27.500 2.123 1.00 42.00 721 THR A O 1
ATOM 5583 N N . VAL A 1 722 ? -3.804 -26.022 1.376 1.00 38.19 722 VAL A N 1
ATOM 5584 C CA . VAL A 1 722 ? -3.260 -25.865 0.016 1.00 38.19 722 VAL A CA 1
ATOM 5585 C C . VAL A 1 722 ? -2.844 -24.412 -0.287 1.00 38.19 722 VAL A C 1
ATOM 5587 O O . VAL A 1 722 ? -2.103 -24.175 -1.226 1.00 38.19 722 VAL A O 1
ATOM 5590 N N . ASP A 1 723 ? -3.222 -23.445 0.558 1.00 33.47 723 ASP A N 1
ATOM 5591 C CA . ASP A 1 723 ? -2.879 -22.017 0.406 1.00 33.47 723 ASP A CA 1
ATOM 5592 C C . ASP A 1 723 ? -1.589 -21.627 1.160 1.00 33.47 723 ASP A C 1
ATOM 5594 O O . ASP A 1 723 ? -1.550 -20.661 1.927 1.00 33.47 723 ASP A O 1
ATOM 5598 N N . LEU A 1 724 ? -0.514 -22.385 0.969 1.00 23.77 724 LEU A N 1
ATOM 5599 C CA . LEU A 1 724 ? 0.839 -21.848 1.123 1.00 23.77 724 LEU A CA 1
ATOM 5600 C C . LEU A 1 724 ? 1.482 -21.897 -0.269 1.00 23.77 724 LEU A C 1
ATOM 5602 O O . LEU A 1 724 ? 1.284 -22.898 -0.954 1.00 23.77 724 LEU A O 1
ATOM 5606 N N . PRO A 1 725 ? 2.150 -20.811 -0.700 1.00 26.66 725 PRO A N 1
ATOM 5607 C CA . PRO A 1 725 ? 2.635 -20.655 -2.070 1.00 26.66 725 PRO A CA 1
ATOM 5608 C C . PRO A 1 725 ? 3.565 -21.779 -2.522 1.00 26.66 725 PRO A C 1
ATOM 5610 O O . PRO A 1 725 ? 4.321 -22.301 -1.666 1.00 26.66 725 PRO A O 1
#

Secondary structure (DSSP, 8-state):
------------HHHHHHHHHHHHHHHHHH-HHHHHHHHHHHHHHHHHHHHHHHHHHSSHHHHHHHHHHHHSHHHHHHHHHHHHHT----GGGS--GGGSPTTTHHHHHHHHHHHHHHHHTTTHHHH---SEEEEE-TT--EEEEEHHHHHHHHHHHHHHHHHHHHHHHHH-HHHHHHHHHHHHHHHHHHHHTSPP-GGGGHHHHHHHHHHHHHHHHS--SSHHHHHHHHHHHHHHHHHHHHHHHHHSTTGGGG-S-HHHHHHHHHHHHHHHHHHHHH-SSSS-PPPPTT--HHHHHHHHHTSPPPHHHHHHHHHHHHHHHHHHHHHHH-HHHHHHHHHHHHHHHHHTTHHHHHHHHHHHHHHHHHHHHHHHHHHHHHS-HHHHHHHHHHHHHHHHHHHTHHHHHHHHTT-HHHHHHHHHHHHHTHHHHTSHHHHHHHHHHHHHHHHHHHHHHHHHHTT---HHHHHHHHHHHHHHHHHHHHHHHHHHHHS--S---HHHHHHHHHHHHHHIIIIIHHHHT---SSS-HHHHHHHHHHHHHHHHHHHHHHHHTT-THHHHHHHHHHHHIIIIIIHHHHHHHHHHHH-SS-SS-HHHHHHHHHHHHHHHHHHHHHHHHHHTTT-HHHHHHHHHHHHHHHHHHSS---PPP---HHHHHHHHHHHHHHHHHHHHHHHHHHHHHHTT----TTSHHHHHHHHHHHHHHHHHHHHHHHHHHTT-SS---

Foldseek 3Di:
DDDDDPPFPDDDPQLLVVLVLLLLLQVCLLPVVVVVVVCVVCVVVVVVVVVVVVVVVVVVVVVVVVVVVCVQLLNVLCVLLCCVRHNPDCNVLHNNLVPDPPLLCLLLSVLVVLLVCLLVCLVVLVVVQPPWAWAAAPVGDTFIFHPVLLLSLLLLQLLLLLLLLLLQLQFALVSNLVSLVLQLVLVLQLQLPFAAAQLLLLSLVLLLLSLLQSLLRVQDDDPVVLVSNLVSLLSNQLSSLLSNCNRHPNVVVCPPNSNVRSSVVRSVSSNVSNDLLCDDRSDLDDQDPPDDPVSVVSSVSNHRDRSSVSSVVSSVSSSSSLVVSCVRVPSHHSLNSSLNSLVVVVVVVLVVLLVVLLVVLVVLLVSLVSVLSSLVSNDDQVVLLVVLVVVLVVLLCLLCLVVVLVVQVVPPVCVVVNVCVVVVSCVQVVDVLSNQLSVVLNVVSVVLVVVCVVCVVVVNSHSVSSSVSSSSSSSSSSVSSVLSVLVVLLVCPVNDDSSNLSSVSSVLSSCCSNPVLVVLCDQDPSRGSSSSSSNSSSSNSSLSSSSSSCSSRVNPCNSNVSSVSSSCSCQQCSQLVVLVVVQVVPPVDRLDDPVLLVVLLVVLLVVLQVLVLLQLCQCLVVDPVRSVVSVVVQVVCCVVPVDDPPPPPPGDPVSVVVSVVVLVVVLVVQLVVLLVVLVVVVVVDPDDDPCPVVSVVSSVSSSVSSSSSSVSSNRSNNPDPPPDD

Sequence (725 aa):
MLVKNSKIYTMNLLSMIASLRKFGNFVIGLFPVLGTILDWLLAPFIRAGRAIQVKASSAAKVQGQIDKFQQLPVVKAATPAIRRFYWKDYAQDRLVLERLPQGSLTILRPLFLATVALTILLPLLSVITKPAVDLTTLAGATGSAPLWSVYLWVLAAALAWGCILAGSAVCNRIFFAFVAVIYITLFGACALFIPRSHCNALLPLVVFLAVSFSERTLKKPGALDRFLSALVALVVGAPAGVYLLALTPLQPLFKPLVLESGMVIGGLLALSIATFCRGPSGRYEAAPKNSTAAIRISSLLRQPLSIATSAGLLSSITLIFLITLVCRGGAAAFSGQLLSEMSLWNGYLWPVWYFIGIGIIFKLIKNTKVITKSIKEALPSSLYLPSVVLLIVSGSALMWRNDLVNWSLPYESLGGITGPFYQGTKWYWSEPINSFSAAVLKWFFLFDLIALVWLSLKKRLNADSASTLLYFSALSCFAVTEYMFQWLSFGRSAAHSVILLMTFSMWLLWLFHTVGLEMSLQTSKTFPSIGRLAIFGSIVLFALLEIHARCAIKDYGVMNEIFLYMFRGIIDVGLPYFLYVFASRRFQQLPLKIAEIFQIFCAGALLTYPLNILDKLALGGWSLSGLNNVWQDEIATFTNKGFIAAQEPELSLLSIALRSAAFVATLAFVAMVVSYQKRLSSSTQDNESIEKTSANTSSKAAVIFACLAFASGFASFSKTTVDLP